Protein 8K2M (pdb70)

Organism: NCBI:txid192895

Secondary structure (DSSP, 8-state):
----EEEEEETT----TTS---PPP--EEEEEET-EEEEEEEEE-SS-B-S-EEEEESTTGGGEEEEEEEEEEES----SS--TT-S--S-EEEEEEEEEGGG---B-TT--EEEEEEEE---GGG--S---TTSSEEEEEEEEEEE-TTS-EEEEEEEEEEEEEEEPPPP-SEEEE---HHHHHHHHT--TTSHHHHHHHHHHHHHHHHTT--EEEE-SS----S--TT--------SEEEEEETTEEEEE-HHHHHHHHHHHHHT--EEEEPPSS-TTT--BPPPEEEEETTEEEEEESTTSBTTSHHHHHHHHHHHHHHHHHHHHTT-TTSEEE---SS--GGGHHHHHHHHHHHHHH-TTSEEEEE---HHHHHTT--SEEE-BTTS-HHHHHTT-SS-EEE--TT--SSS----TTS-HHHHHTHHHHHHHTT--EEEES-SB--B-GGG-SB--TTT-SSTTTTS-TTSSBSEEE-SSSEEEBHHHHHHHHHHHHHHHHHHHHHHH-HHHHHHHHHTT-SS---SS-----HHHHHHHHHHHHHHHHHS----

Solvent-accessible surface area: 23355 Å² total; per-residue (Å²): 159,41,106,34,75,34,57,1,1,7,4,3,5,26,8,20,18,105,45,119,20,156,42,140,88,39,51,90,10,13,0,0,2,93,9,21,30,7,3,3,0,0,5,43,0,75,99,108,16,119,64,15,119,14,45,21,127,15,108,0,86,92,36,32,47,26,42,15,13,9,42,2,43,3,134,37,5,24,56,108,125,46,23,184,31,21,70,61,75,56,93,32,100,2,4,0,0,1,61,54,48,107,101,32,8,67,0,34,65,104,48,7,57,4,0,1,0,10,0,58,10,21,16,50,108,123,19,136,22,96,29,94,148,68,31,113,30,42,72,10,68,1,46,2,37,0,43,20,60,185,43,59,110,19,10,56,35,118,2,40,0,45,0,3,24,34,87,3,52,135,22,97,2,32,0,0,2,7,9,8,6,7,1,0,4,47,59,48,183,38,144,44,32,36,119,49,0,6,155,20,0,47,42,0,0,95,17,2,36,77,6,18,2,10,0,1,2,0,7,0,1,9,23,13,0,14,22,93,118,61,9,117,10,47,51,4,16,1,0,47,2,85,25,71,27,136,55,101,21,160,19,130,32,105,78,0,66,94,0,7,95,1,0,72,150,36,35,4,69,43,2,0,1,1,1,0,0,6,24,105,0,1,96,62,1,2,25,0,32,2,86,101,138,66,130,120,92,112,24,2,4,65,103,28,106,8,74,26,132,50,1,20,62,0,0,51,53,0,0,60,75,0,11,122,14,0,130,88,56,155,5,59,136,61,9,18,1,1,1,0,7,51,8,23,110,181,25,24,95,21,1,107,66,2,11,61,14,0,88,133,47,3,84,89,18,33,15,0,0,3,5,33,57,38,88,3,56,118,174,65,27,7,100,6,2,0,0,3,0,29,95,1,86,46,1,61,134,99,52,12,146,55,15,4,0,19,1,22,28,43,15,22,85,98,0,0,0,3,2,2,0,1,16,2,4,6,5,18,3,3,1,10,0,2,5,27,51,35,5,93,0,0,2,0,26,0,0,0,1,2,6,6,67,82,14,137,111,84,12,47,0,60,141,40,1,5,3,78,69,16,19,0,0,2,1,2,4,0,0,0,9,9,100,127,11,30,29,15,0,4,3,0,3,0,5,27,11,3,4,5,9,3,44,0,1,80,17,6,57,86,49,40,32,86,161,147,1,42,65,28,4,38,85,143,37,244,123,117,1,50,8,83,32,34,39,59,65,51,134,39,10,34,47,10,13,68,55,5,2,111,25,0,52,93,26,213,121,102,194

B-factor: mean 25.75, std 10.83, range [10.45, 84.8]

Radius of gyration: 24.78 Å; Cα contacts (8 Å, |Δi|>4): 1160; chains: 1; bounding box: 61×67×71 Å

Nearest PDB structures (foldseek):
  8k2m-assembly1_A  TM=1.002E+00  e=0.000E+00  Paenibacillus sp. TS12
  8k2n-assembly1_B  TM=9.411E-01  e=1.626E-63  Lacticaseibacillus yichunensis
  8q8h-assembly1_D  TM=8.990E-01  e=7.296E-52  Niabella aurantiaca DSM 17617
  8k2i-assembly1_B  TM=6.886E-01  e=2.521E-27  Arabidopsis thaliana x Arabidopsis lyrata
  8k2h-assembly1_B  TM=6.848E-01  e=1.105E-26  Arabidopsis thaliana

InterPro domains:
  IPR025150 Glycoside hydrolase 123, catalytic domain [PF13320] (199-529)

Sequence (559 aa):
LPDFETRCLSSLSKVFADAELHDLPVNTGSAMWKEVFSFQVAYRSPQLIKSLKISAESELEPYLAIRAVGLSPSELPVFPNPDEGYIRTAPGLYPDPLYPLADGVHAVPNQWRSVWVTVSLPSMSEFIPAADIGAESVSFPIDLCFEDGKGNHLGAEKFALEIIFQELPEQTLLHTEWFHSDCIATQYKVEVFSEAHWKLIESYVHNAVNHGVNMLLTPLFTPPLDTYVGGERPTVQLIDVEITGVNEYRFKFDRLERWVEMCQRLGIQFIEFSHLFTQWGAKYAPKIIAKKDGEEKRIFGWDTEASGESYSLFLDQFLPQLVHFIRNHHLDDKVFFHVSDEPGMKHAESYRQASDILNKHLAGFSILDALSDYDFYEKGLVQIPVPSNDQIEPFIEHGVEPLWTYYCCGQDHHVSNRFFSLSSPRNRVLGAQLYKFGVQGFLHWGFNFWYSQYSKKVIDPFKVTDADCAFPSGDPFVVYPGADGPLDSIRWEVFREGLQDLRALKLLEALAGREKTLALLEQNLREELTFKSFPDDIEWLLSTREKINRAIKDAYRAD

Structure (mmCIF, N/CA/C/O backbone):
data_8K2M
#
_entry.id   8K2M
#
_cell.length_a   119.975
_cell.length_b   61.608
_cell.length_c   100.453
_cell.angle_alpha   90.00
_cell.angle_beta   121.43
_cell.angle_gamma   90.00
#
_symmetry.space_group_name_H-M   'C 1 2 1'
#
loop_
_entity.id
_entity.type
_entity.pdbx_description
1 polymer 'Monosaccharide-releasing beta-N-acetylgalactosaminidase'
2 non-polymer (3aR,5R,6R,7R,7aR)-5-(hydroxymethyl)-2-methyl-5,6,7,7a-tetrahydro-3aH-pyrano[3,2-d][1,3]thiazole-6,7-diol
3 non-polymer 'BROMIDE ION'
4 water water
#
loop_
_atom_site.group_PDB
_atom_site.id
_atom_site.type_symbol
_atom_site.label_atom_id
_atom_site.label_alt_id
_atom_site.label_comp_id
_atom_site.label_asym_id
_atom_site.label_entity_id
_atom_site.label_seq_id
_atom_site.pdbx_PDB_ins_code
_atom_site.Cartn_x
_atom_site.Cartn_y
_atom_site.Cartn_z
_atom_site.occupancy
_atom_site.B_iso_or_equiv
_atom_site.auth_seq_id
_atom_site.auth_comp_id
_atom_site.auth_asym_id
_atom_site.auth_atom_id
_atom_site.pdbx_PDB_model_num
ATOM 1 N N . LEU A 1 22 ? -7.594 -15.358 67.258 1.00 59.11 19 LEU A N 1
ATOM 2 C CA . LEU A 1 22 ? -7.404 -14.961 65.833 1.00 55.81 19 LEU A CA 1
ATOM 3 C C . LEU A 1 22 ? -8.273 -15.825 64.912 1.00 49.47 19 LEU A C 1
ATOM 4 O O . LEU A 1 22 ? -8.388 -17.048 65.066 1.00 45.65 19 LEU A O 1
ATOM 9 N N . PRO A 1 23 ? -8.932 -15.214 63.899 1.00 41.40 20 PRO A N 1
ATOM 10 C CA . PRO A 1 23 ? -9.710 -15.993 62.929 1.00 39.13 20 PRO A CA 1
ATOM 11 C C . PRO A 1 23 ? -8.864 -16.828 61.971 1.00 32.67 20 PRO A C 1
ATOM 12 O O . PRO A 1 23 ? -7.725 -16.471 61.668 1.00 34.95 20 PRO A O 1
ATOM 16 N N . ASP A 1 24 ? -9.451 -17.923 61.475 1.00 33.32 21 ASP A N 1
ATOM 17 C CA . ASP A 1 24 ? -8.878 -18.685 60.381 1.00 30.85 21 ASP A CA 1
ATOM 18 C C . ASP A 1 24 ? -8.820 -17.805 59.124 1.00 30.96 21 ASP A C 1
ATOM 19 O O . ASP A 1 24 ? -9.661 -16.907 58.923 1.00 28.86 21 ASP A O 1
ATOM 24 N N . PHE A 1 25 ? -7.777 -18.031 58.308 1.00 26.88 22 PHE A N 1
ATOM 25 C CA . PHE A 1 25 ? -7.598 -17.211 57.111 1.00 24.32 22 PHE A CA 1
ATOM 26 C C . PHE A 1 25 ? -6.785 -18.004 56.106 1.00 28.46 22 PHE A C 1
ATOM 27 O O . PHE A 1 25 ? -5.738 -18.550 56.479 1.00 28.44 22 PHE A O 1
ATOM 35 N N . GLU A 1 26 ? -7.284 -18.085 54.859 1.00 23.62 23 GLU A N 1
ATOM 36 C CA . GLU A 1 26 ? -6.644 -18.857 53.800 1.00 23.27 23 GLU A CA 1
ATOM 37 C C . GLU A 1 26 ? -6.433 -17.955 52.599 1.00 24.43 23 GLU A C 1
ATOM 38 O O . GLU A 1 26 ? -7.203 -17.007 52.399 1.00 22.12 23 GLU A O 1
ATOM 44 N N . THR A 1 27 ? -5.322 -18.202 51.890 1.00 21.28 24 THR A N 1
ATOM 45 C CA . THR A 1 27 ? -4.992 -17.424 50.706 1.00 19.91 24 THR A CA 1
ATOM 46 C C . THR A 1 27 ? -4.673 -18.344 49.521 1.00 22.04 24 THR A C 1
ATOM 47 O O . THR A 1 27 ? -4.264 -19.503 49.699 1.00 22.37 24 THR A O 1
ATOM 51 N N . ARG A 1 28 ? -4.791 -17.807 48.287 1.00 19.52 25 ARG A N 1
ATOM 52 C CA . ARG A 1 28 ? -4.336 -18.510 47.088 1.00 19.75 25 ARG A CA 1
ATOM 53 C C . ARG A 1 28 ? -3.856 -17.484 46.053 1.00 20.94 25 ARG A C 1
ATOM 54 O O . ARG A 1 28 ? -4.619 -16.602 45.642 1.00 19.38 25 ARG A O 1
ATOM 62 N N . CYS A 1 29 ? -2.600 -17.601 45.569 1.00 19.75 26 CYS A N 1
ATOM 63 C CA . CYS A 1 29 ? -2.092 -16.730 44.516 1.00 19.91 26 CYS A CA 1
ATOM 64 C C . CYS A 1 29 ? -2.583 -17.243 43.157 1.00 18.26 26 CYS A C 1
ATOM 65 O O . CYS A 1 29 ? -2.529 -18.435 42.874 1.00 20.19 26 CYS A O 1
ATOM 68 N N . LEU A 1 30 ? -3.069 -16.328 42.294 1.00 17.62 27 LEU A N 1
ATOM 69 C CA . LEU A 1 30 ? -3.688 -16.635 41.013 1.00 17.75 27 LEU A CA 1
ATOM 70 C C . LEU A 1 30 ? -3.189 -15.685 39.903 1.00 17.23 27 LEU A C 1
ATOM 71 O O . LEU A 1 30 ? -2.682 -14.577 40.171 1.00 19.04 27 LEU A O 1
ATOM 76 N N . SER A 1 31 ? -3.328 -16.128 38.631 1.00 16.29 28 SER A N 1
ATOM 77 C CA . SER A 1 31 ? -3.053 -15.294 37.470 1.00 17.54 28 SER A CA 1
ATOM 78 C C . SER A 1 31 ? -4.132 -14.219 37.301 1.00 18.70 28 SER A C 1
ATOM 79 O O . SER A 1 31 ? -5.185 -14.278 37.959 1.00 17.72 28 SER A O 1
ATOM 82 N N . SER A 1 32 ? -3.850 -13.281 36.386 1.00 17.29 29 SER A N 1
ATOM 83 C CA . SER A 1 32 ? -4.812 -12.260 35.950 1.00 16.24 29 SER A CA 1
ATOM 84 C C . SER A 1 32 ? -6.035 -12.853 35.232 1.00 17.13 29 SER A C 1
ATOM 85 O O . SER A 1 32 ? -6.973 -12.127 34.916 1.00 17.52 29 SER A O 1
ATOM 88 N N . LEU A 1 33 ? -6.048 -14.161 34.908 1.00 15.25 30 LEU A N 1
ATOM 89 C CA . LEU A 1 33 ? -7.102 -14.720 34.068 1.00 15.52 30 LEU A CA 1
ATOM 90 C C . LEU A 1 33 ? -8.201 -15.426 34.899 1.00 15.45 30 LEU A C 1
ATOM 91 O O . LEU A 1 33 ? -9.167 -15.894 34.283 1.00 17.45 30 LEU A O 1
ATOM 96 N N . SER A 1 34 ? -8.039 -15.549 36.241 1.00 15.27 31 SER A N 1
ATOM 97 C CA . SER A 1 34 ? -9.090 -16.055 37.124 1.00 16.29 31 SER A CA 1
ATOM 98 C C . SER A 1 34 ? -10.167 -14.979 37.344 1.00 15.66 31 SER A C 1
ATOM 99 O O . SER A 1 34 ? -9.860 -13.784 37.413 1.00 17.00 31 SER A O 1
ATOM 102 N N . LYS A 1 35 ? -11.437 -15.430 37.492 1.00 15.82 32 LYS A N 1
ATOM 103 C CA . LYS A 1 35 ? -12.520 -14.564 38.001 1.00 15.93 32 LYS A CA 1
ATOM 104 C C . LYS A 1 35 ? -13.035 -15.235 39.270 1.00 16.63 32 LYS A C 1
ATOM 105 O O . LYS A 1 35 ? -13.618 -16.323 39.191 1.00 18.40 32 LYS A O 1
ATOM 111 N N . VAL A 1 36 ? -12.798 -14.601 40.418 1.00 16.24 33 VAL A N 1
ATOM 112 C CA . VAL A 1 36 ? -13.115 -15.177 41.732 1.00 15.69 33 VAL A CA 1
ATOM 113 C C . VAL A 1 36 ? -14.509 -14.697 42.186 1.00 15.93 33 VAL A C 1
ATOM 114 O O . VAL A 1 36 ? -14.685 -13.533 42.515 1.00 16.76 33 VAL A O 1
ATOM 118 N N . PHE A 1 37 ? -15.477 -15.627 42.225 1.00 16.73 34 PHE A N 1
ATOM 119 C CA . PHE A 1 37 ? -16.848 -15.329 42.669 1.00 15.96 34 PHE A CA 1
ATOM 120 C C . PHE A 1 37 ? -16.998 -15.536 44.182 1.00 17.82 34 PHE A C 1
ATOM 121 O O . PHE A 1 37 ? -16.467 -16.478 44.759 1.00 19.93 34 PHE A O 1
ATOM 129 N N . ALA A 1 38 ? -17.798 -14.673 44.841 1.00 16.78 35 ALA A N 1
ATOM 130 C CA . ALA A 1 38 ? -18.010 -14.704 46.285 1.00 16.17 35 ALA A CA 1
ATOM 131 C C . ALA A 1 38 ? -19.068 -15.707 46.768 1.00 16.97 35 ALA A C 1
ATOM 132 O O . ALA A 1 38 ? -19.168 -15.919 47.993 1.00 21.09 35 ALA A O 1
ATOM 134 N N . ASP A 1 39 ? -19.774 -16.363 45.822 1.00 17.71 36 ASP A N 1
ATOM 135 C CA . ASP A 1 39 ? -20.825 -17.322 46.134 1.00 18.51 36 ASP A CA 1
ATOM 136 C C . ASP A 1 39 ? -20.475 -18.750 45.725 1.00 23.29 36 ASP A C 1
ATOM 137 O O . ASP A 1 39 ? -21.387 -19.579 45.629 1.00 26.67 36 ASP A O 1
ATOM 142 N N . ALA A 1 40 ? -19.193 -19.033 45.486 1.00 21.41 37 ALA A N 1
ATOM 143 C CA . ALA A 1 40 ? -18.798 -20.336 44.950 1.00 22.41 37 ALA A CA 1
ATOM 144 C C . ALA A 1 40 ? -17.508 -20.840 45.608 1.00 21.38 37 ALA A C 1
ATOM 145 O O . ALA A 1 40 ? -16.668 -20.052 46.077 1.00 20.66 37 ALA A O 1
ATOM 147 N N . GLU A 1 41 ? -17.305 -22.179 45.567 1.00 24.33 38 GLU A N 1
ATOM 148 C CA . GLU A 1 41 ? -15.991 -22.732 45.877 1.00 23.63 38 GLU A CA 1
ATOM 149 C C . GLU A 1 41 ? -14.984 -22.280 44.803 1.00 20.37 38 GLU A C 1
ATOM 150 O O . GLU A 1 41 ? -15.342 -22.011 43.650 1.00 23.49 38 GLU A O 1
ATOM 156 N N . LEU A 1 42 ? -13.703 -22.263 45.178 1.00 21.70 39 LEU A N 1
ATOM 157 C CA . LEU A 1 42 ? -12.616 -21.859 44.273 1.00 20.88 39 LEU A CA 1
ATOM 158 C C . LEU A 1 42 ? -11.824 -23.094 43.838 1.00 21.41 39 LEU A C 1
ATOM 159 O O . LEU A 1 42 ? -11.112 -23.638 44.669 1.00 23.32 39 LEU A O 1
ATOM 164 N N . HIS A 1 43 ? -11.956 -23.451 42.566 1.00 22.55 40 HIS A N 1
ATOM 165 C CA . HIS A 1 43 ? -11.308 -24.634 41.991 1.00 22.18 40 HIS A CA 1
ATOM 166 C C . HIS A 1 43 ? -9.982 -24.267 41.320 1.00 23.29 40 HIS A C 1
ATOM 167 O O . HIS A 1 43 ? -9.238 -25.185 40.947 1.00 21.68 40 HIS A O 1
ATOM 174 N N . ASP A 1 44 ? -9.665 -22.972 41.113 1.00 20.96 41 ASP A N 1
ATOM 175 C CA . ASP A 1 44 ? -8.529 -22.578 40.273 1.00 22.93 41 ASP A CA 1
ATOM 176 C C . ASP A 1 44 ? -7.218 -23.009 40.943 1.00 19.75 41 ASP A C 1
ATOM 177 O O . ASP A 1 44 ? -7.014 -22.854 42.155 1.00 20.78 41 ASP A O 1
ATOM 182 N N . LEU A 1 45 ? -6.240 -23.436 40.106 1.00 22.25 42 LEU A N 1
ATOM 183 C CA . LEU A 1 45 ? -4.961 -23.874 40.636 1.00 23.63 42 LEU A CA 1
ATOM 184 C C . LEU A 1 45 ? -4.056 -22.675 40.925 1.00 22.60 42 LEU A C 1
ATOM 185 O O . LEU A 1 45 ? -4.068 -21.663 40.193 1.00 21.06 42 LEU A O 1
ATOM 190 N N . PRO A 1 46 ? -3.203 -22.769 41.973 1.00 21.43 43 PRO A N 1
ATOM 191 C CA . PRO A 1 46 ? -2.279 -21.690 42.322 1.00 21.38 43 PRO A CA 1
ATOM 192 C C . PRO A 1 46 ? -1.274 -21.348 41.224 1.00 21.59 43 PRO A C 1
ATOM 193 O O . PRO A 1 46 ? -0.820 -22.229 40.468 1.00 24.35 43 PRO A O 1
ATOM 197 N N . VAL A 1 47 ? -0.981 -20.045 41.094 1.00 20.94 44 VAL A N 1
ATOM 198 C CA . VAL A 1 47 ? 0.014 -19.498 40.169 1.00 21.06 44 VAL A CA 1
ATOM 199 C C . VAL A 1 47 ? 0.892 -18.503 40.943 1.00 24.41 44 VAL A C 1
ATOM 200 O O . VAL A 1 47 ? 0.395 -17.470 41.401 1.00 22.22 44 VAL A O 1
ATOM 204 N N . ASN A 1 48 ? 2.205 -18.799 41.114 1.00 22.45 45 ASN A N 1
ATOM 205 C CA . ASN A 1 48 ? 3.105 -17.995 41.934 1.00 21.90 45 ASN A CA 1
ATOM 206 C C . ASN A 1 48 ? 4.364 -17.577 41.154 1.00 21.36 45 ASN A C 1
ATOM 207 O O . ASN A 1 48 ? 5.259 -17.029 41.785 1.00 23.78 45 ASN A O 1
ATOM 212 N N . THR A 1 49 ? 4.369 -17.731 39.820 1.00 23.67 46 THR A N 1
ATOM 213 C CA . THR A 1 49 ? 5.475 -17.310 38.947 1.00 25.55 46 THR A CA 1
ATOM 214 C C . THR A 1 49 ? 4.938 -16.779 37.611 1.00 24.56 46 THR A C 1
ATOM 215 O O . THR A 1 49 ? 3.843 -17.155 37.170 1.00 26.29 46 THR A O 1
ATOM 219 N N . GLY A 1 50 ? 5.702 -15.893 36.937 1.00 23.29 47 GLY A N 1
ATOM 220 C CA . GLY A 1 50 ? 5.413 -15.465 35.582 1.00 23.29 47 GLY A CA 1
ATOM 221 C C . GLY A 1 50 ? 6.606 -14.703 34.974 1.00 22.60 47 GLY A C 1
ATOM 222 O O . GLY A 1 50 ? 7.543 -14.431 35.699 1.00 22.42 47 GLY A O 1
ATOM 223 N N . SER A 1 51 ? 6.477 -14.263 33.731 1.00 24.23 48 SER A N 1
ATOM 224 C CA . SER A 1 51 ? 7.520 -13.472 33.076 1.00 23.41 48 SER A CA 1
ATOM 225 C C . SER A 1 51 ? 6.909 -12.294 32.316 1.00 23.13 48 SER A C 1
ATOM 226 O O . SER A 1 51 ? 5.723 -12.301 31.971 1.00 23.60 48 SER A O 1
ATOM 229 N N . ALA A 1 52 ? 7.723 -11.274 32.051 1.00 19.74 49 ALA A N 1
ATOM 230 C CA . ALA A 1 52 ? 7.314 -10.086 31.325 1.00 19.83 49 ALA A CA 1
ATOM 231 C C . ALA A 1 52 ? 8.552 -9.445 30.691 1.00 22.32 49 ALA A C 1
ATOM 232 O O . ALA A 1 52 ? 9.668 -9.808 31.061 1.00 26.67 49 ALA A O 1
ATOM 234 N N . MET A 1 53 ? 8.310 -8.486 29.802 1.00 21.97 50 MET A N 1
ATOM 235 C CA . MET A 1 53 ? 9.354 -7.637 29.226 1.00 24.78 50 MET A CA 1
ATOM 236 C C . MET A 1 53 ? 9.322 -6.223 29.806 1.00 24.85 50 MET A C 1
ATOM 237 O O . MET A 1 53 ? 8.362 -5.793 30.476 1.00 21.39 50 MET A O 1
ATOM 242 N N . TRP A 1 54 ? 10.377 -5.422 29.543 1.00 24.04 51 TRP A N 1
ATOM 243 C CA . TRP A 1 54 ? 10.335 -3.999 29.862 1.00 23.16 51 TRP A CA 1
ATOM 244 C C . TRP A 1 54 ? 9.199 -3.334 29.088 1.00 21.21 51 TRP A C 1
ATOM 245 O O . TRP A 1 54 ? 8.862 -3.763 27.984 1.00 22.73 51 TRP A O 1
ATOM 256 N N . LYS A 1 55 ? 8.613 -2.302 29.714 1.00 22.42 52 LYS A N 1
ATOM 257 C CA . LYS A 1 55 ? 7.483 -1.521 29.238 1.00 24.47 52 LYS A CA 1
ATOM 258 C C . LYS A 1 55 ? 6.148 -2.300 29.278 1.00 23.83 52 LYS A C 1
ATOM 259 O O . LYS A 1 55 ? 5.153 -1.752 28.817 1.00 30.08 52 LYS A O 1
ATOM 265 N N . GLU A 1 56 ? 6.107 -3.502 29.864 1.00 21.95 53 GLU A N 1
ATOM 266 C CA . GLU A 1 56 ? 4.894 -4.299 29.915 1.00 21.64 53 GLU A CA 1
ATOM 267 C C . GLU A 1 56 ? 4.193 -4.017 31.249 1.00 21.16 53 GLU A C 1
ATOM 268 O O . GLU A 1 56 ? 4.872 -3.850 32.274 1.00 19.48 53 GLU A O 1
ATOM 274 N N . VAL A 1 57 ? 2.838 -4.019 31.273 1.00 17.19 54 VAL A N 1
ATOM 275 C CA . VAL A 1 57 ? 2.110 -4.089 32.519 1.00 17.98 54 VAL A CA 1
ATOM 276 C C . VAL A 1 57 ? 1.836 -5.557 32.852 1.00 17.07 54 VAL A C 1
ATOM 277 O O . VAL A 1 57 ? 1.150 -6.255 32.093 1.00 17.97 54 VAL A O 1
ATOM 281 N N . PHE A 1 58 ? 2.319 -6.012 34.008 1.00 16.52 55 PHE A N 1
ATOM 282 C CA . PHE A 1 58 ? 2.150 -7.380 34.465 1.00 17.65 55 PHE A CA 1
ATOM 283 C C . PHE A 1 58 ? 1.244 -7.414 35.684 1.00 17.84 55 PHE A C 1
ATOM 284 O O . PHE A 1 58 ? 1.463 -6.639 36.612 1.00 18.01 55 PHE A O 1
ATOM 292 N N . SER A 1 59 ? 0.205 -8.282 35.662 1.00 16.63 56 SER A N 1
ATOM 293 C CA . SER A 1 59 ? -0.766 -8.333 36.745 1.00 17.65 56 SER A CA 1
ATOM 294 C C . SER A 1 59 ? -0.948 -9.767 37.254 1.00 16.10 56 SER A C 1
ATOM 295 O O . SER A 1 59 ? -0.830 -10.746 36.493 1.00 17.54 56 SER A O 1
ATOM 298 N N . PHE A 1 60 ? -1.301 -9.869 38.543 1.00 16.58 57 PHE A N 1
ATOM 299 C CA . PHE A 1 60 ? -1.731 -11.101 39.194 1.00 16.78 57 PHE A CA 1
ATOM 300 C C . PHE A 1 60 ? -2.732 -10.752 40.287 1.00 16.41 57 PHE A C 1
ATOM 301 O O . PHE A 1 60 ? -3.002 -9.586 40.527 1.00 17.28 57 PHE A O 1
ATOM 309 N N . GLN A 1 61 ? -3.278 -11.772 40.979 1.00 16.15 58 GLN A N 1
ATOM 310 C CA . GLN A 1 61 ? -4.168 -11.485 42.106 1.00 17.47 58 GLN A CA 1
ATOM 311 C C . GLN A 1 61 ? -3.993 -12.488 43.236 1.00 17.30 58 GLN A C 1
ATOM 312 O O . GLN A 1 61 ? -3.431 -13.585 43.027 1.00 19.99 58 GLN A O 1
ATOM 318 N N . VAL A 1 62 ? -4.486 -12.112 44.419 1.00 15.85 59 VAL A N 1
ATOM 319 C CA . VAL A 1 62 ? -4.471 -13.048 45.560 1.00 16.39 59 VAL A CA 1
ATOM 320 C C . VAL A 1 62 ? -5.893 -13.163 46.116 1.00 15.35 59 VAL A C 1
ATOM 321 O O . VAL A 1 62 ? -6.435 -12.152 46.574 1.00 17.77 59 VAL A O 1
ATOM 325 N N . ALA A 1 63 ? -6.422 -14.384 46.058 1.00 16.27 60 ALA A N 1
ATOM 326 C CA . ALA A 1 63 ? -7.717 -14.713 46.649 1.00 16.70 60 ALA A CA 1
ATOM 327 C C . ALA A 1 63 ? -7.574 -14.997 48.143 1.00 19.14 60 ALA A C 1
ATOM 328 O O . ALA A 1 63 ? -6.538 -15.486 48.584 1.00 18.08 60 ALA A O 1
ATOM 330 N N . TYR A 1 64 ? -8.581 -14.630 48.973 1.00 17.87 61 TYR A N 1
ATOM 331 C CA . TYR A 1 64 ? -8.520 -14.872 50.413 1.00 18.57 61 TYR A CA 1
ATOM 332 C C . TYR A 1 64 ? -9.931 -15.146 50.963 1.00 18.92 61 TYR A C 1
ATOM 333 O O . TYR A 1 64 ? -10.913 -14.698 50.378 1.00 18.22 61 TYR A O 1
ATOM 342 N N . ARG A 1 65 ? -10.004 -15.890 52.079 1.00 18.17 62 ARG A N 1
ATOM 343 C CA . ARG A 1 65 ? -11.279 -16.288 52.681 1.00 19.31 62 ARG A CA 1
ATOM 344 C C . ARG A 1 65 ? -11.107 -16.499 54.179 1.00 22.31 62 ARG A C 1
ATOM 345 O O . ARG A 1 65 ? -10.127 -17.102 54.610 1.00 23.47 62 ARG A O 1
ATOM 353 N N . SER A 1 66 ? -12.110 -16.049 54.962 1.00 21.64 63 SER A N 1
ATOM 354 C CA . SER A 1 66 ? -12.179 -16.279 56.403 1.00 21.61 63 SER A CA 1
ATOM 355 C C . SER A 1 66 ? -13.581 -16.764 56.754 1.00 22.44 63 SER A C 1
ATOM 356 O O . SER A 1 66 ? -14.533 -16.351 56.096 1.00 21.09 63 SER A O 1
ATOM 359 N N . PRO A 1 67 ? -13.766 -17.637 57.782 1.00 24.21 64 PRO A N 1
ATOM 360 C CA . PRO A 1 67 ? -15.098 -17.872 58.344 1.00 25.26 64 PRO A CA 1
ATOM 361 C C . PRO A 1 67 ? -15.728 -16.668 59.037 1.00 23.96 64 PRO A C 1
ATOM 362 O O . PRO A 1 67 ? -16.953 -16.687 59.235 1.00 24.49 64 PRO A O 1
ATOM 366 N N . GLN A 1 68 ? -14.903 -15.693 59.443 1.00 22.19 65 GLN A N 1
ATOM 367 C CA . GLN A 1 68 ? -15.319 -14.540 60.228 1.00 22.56 65 GLN A CA 1
ATOM 368 C C . GLN A 1 68 ? -15.467 -13.291 59.352 1.00 23.11 65 GLN A C 1
ATOM 369 O O . GLN A 1 68 ? -14.964 -13.220 58.222 1.00 23.85 65 GLN A O 1
ATOM 375 N N . LEU A 1 69 ? -16.160 -12.293 59.904 1.00 23.23 66 LEU A N 1
ATOM 376 C CA . LEU A 1 69 ? -16.195 -10.941 59.369 1.00 20.84 66 LEU A CA 1
ATOM 377 C C . LEU A 1 69 ? -14.987 -10.200 59.939 1.00 24.21 66 LEU A C 1
ATOM 378 O O . LEU A 1 69 ? -14.880 -9.995 61.163 1.00 25.15 66 LEU A O 1
ATOM 383 N N . ILE A 1 70 ? -14.045 -9.813 59.058 1.00 23.39 67 ILE A N 1
ATOM 384 C CA . ILE A 1 70 ? -12.885 -9.017 59.446 1.00 22.71 67 ILE A CA 1
ATOM 385 C C . ILE A 1 70 ? -12.886 -7.695 58.666 1.00 24.43 67 ILE A C 1
ATOM 386 O O . ILE A 1 70 ? -12.680 -7.662 57.456 1.00 25.91 67 ILE A O 1
ATOM 391 N N . LYS A 1 71 ? -13.074 -6.576 59.362 1.00 25.26 68 LYS A N 1
ATOM 392 C CA . LYS A 1 71 ? -13.155 -5.267 58.723 1.00 24.83 68 LYS A CA 1
ATOM 393 C C . LYS A 1 71 ? -11.797 -4.585 58.636 1.00 27.28 68 LYS A C 1
ATOM 394 O O . LYS A 1 71 ? -11.002 -4.658 59.579 1.00 29.09 68 LYS A O 1
ATOM 400 N N . SER A 1 72 ? -11.561 -3.929 57.492 1.00 29.08 69 SER A N 1
ATOM 401 C CA . SER A 1 72 ? -10.461 -2.991 57.295 1.00 30.49 69 SER A CA 1
ATOM 402 C C . SER A 1 72 ? -9.103 -3.672 57.495 1.00 30.18 69 SER A C 1
ATOM 403 O O . SER A 1 72 ? -8.274 -3.222 58.301 1.00 28.40 69 SER A O 1
ATOM 406 N N . LEU A 1 73 ? -8.899 -4.746 56.711 1.00 26.26 70 LEU A N 1
ATOM 407 C CA . LEU A 1 73 ? -7.618 -5.435 56.537 1.00 25.55 70 LEU A CA 1
ATOM 408 C C . LEU A 1 73 ? -6.530 -4.448 56.129 1.00 25.88 70 LEU A C 1
ATOM 409 O O . LEU A 1 73 ? -6.781 -3.480 55.423 1.00 26.99 70 LEU A O 1
ATOM 414 N N . LYS A 1 74 ? -5.307 -4.706 56.609 1.00 25.17 71 LYS A N 1
ATOM 415 C CA . LYS A 1 74 ? -4.135 -3.961 56.181 1.00 29.05 71 LYS A CA 1
ATOM 416 C C . LYS A 1 74 ? -3.359 -4.873 55.239 1.00 26.99 71 LYS A C 1
ATOM 417 O O . LYS A 1 74 ? -2.913 -5.948 55.650 1.00 27.78 71 LYS A O 1
ATOM 423 N N . ILE A 1 75 ? -3.264 -4.453 53.971 1.00 25.36 72 ILE A N 1
ATOM 424 C CA . ILE A 1 75 ? -2.643 -5.243 52.914 1.00 24.46 72 ILE A CA 1
ATOM 425 C C . ILE A 1 75 ? -1.449 -4.446 52.387 1.00 25.96 72 ILE A C 1
ATOM 426 O O . ILE A 1 75 ? -1.588 -3.258 52.136 1.00 25.72 72 ILE A O 1
ATOM 431 N N . SER A 1 76 ? -0.285 -5.113 52.254 1.00 26.87 73 SER A N 1
ATOM 432 C CA . SER A 1 76 ? 1.021 -4.509 51.983 1.00 30.49 73 SER A CA 1
ATOM 433 C C . SER A 1 76 ? 1.787 -5.401 51.012 1.00 26.17 73 SER A C 1
ATOM 434 O O . SER A 1 76 ? 1.598 -6.619 51.035 1.00 26.77 73 SER A O 1
ATOM 437 N N . ALA A 1 77 ? 2.718 -4.806 50.243 1.00 28.87 74 ALA A N 1
ATOM 438 C CA . ALA A 1 77 ? 3.662 -5.558 49.432 1.00 28.34 74 ALA A CA 1
ATOM 439 C C . ALA A 1 77 ? 5.103 -5.122 49.752 1.00 28.77 74 ALA A C 1
ATOM 440 O O . ALA A 1 77 ? 5.367 -3.942 49.968 1.00 31.58 74 ALA A O 1
ATOM 442 N N . GLU A 1 78 ? 6.027 -6.089 49.746 1.00 28.64 75 GLU A N 1
ATOM 443 C CA . GLU A 1 78 ? 7.449 -5.820 49.913 1.00 30.49 75 GLU A CA 1
ATOM 444 C C . GLU A 1 78 ? 8.187 -6.345 48.681 1.00 25.71 75 GLU A C 1
ATOM 445 O O . GLU A 1 78 ? 8.065 -7.506 48.333 1.00 25.39 75 GLU A O 1
ATOM 451 N N . SER A 1 79 ? 8.938 -5.464 48.008 1.00 27.43 76 SER A N 1
ATOM 452 C CA . SER A 1 79 ? 9.586 -5.769 46.745 1.00 27.25 76 SER A CA 1
ATOM 453 C C . SER A 1 79 ? 10.501 -4.620 46.348 1.00 24.18 76 SER A C 1
ATOM 454 O O . SER A 1 79 ? 10.139 -3.463 46.543 1.00 27.75 76 SER A O 1
ATOM 457 N N . GLU A 1 80 ? 11.582 -4.929 45.604 1.00 26.63 77 GLU A N 1
ATOM 458 C CA . GLU A 1 80 ? 12.331 -3.895 44.897 1.00 29.70 77 GLU A CA 1
ATOM 459 C C . GLU A 1 80 ? 11.475 -3.224 43.810 1.00 25.55 77 GLU A C 1
ATOM 460 O O . GLU A 1 80 ? 11.789 -2.129 43.351 1.00 26.83 77 GLU A O 1
ATOM 466 N N . LEU A 1 81 ? 10.371 -3.881 43.399 1.00 25.31 78 LEU A N 1
ATOM 467 C CA . LEU A 1 81 ? 9.491 -3.349 42.359 1.00 23.94 78 LEU A CA 1
ATOM 468 C C . LEU A 1 81 ? 8.403 -2.426 42.925 1.00 24.29 78 LEU A C 1
ATOM 469 O O . LEU A 1 81 ? 7.572 -1.951 42.145 1.00 24.99 78 LEU A O 1
ATOM 474 N N . GLU A 1 82 ? 8.434 -2.115 44.235 1.00 26.32 79 GLU A N 1
ATOM 475 C CA . GLU A 1 82 ? 7.414 -1.291 44.891 1.00 29.14 79 GLU A CA 1
ATOM 476 C C . GLU A 1 82 ? 7.143 0.047 44.189 1.00 27.11 79 GLU A C 1
ATOM 477 O O . GLU A 1 82 ? 5.991 0.459 44.126 1.00 26.42 79 GLU A O 1
ATOM 483 N N . PRO A 1 83 ? 8.130 0.828 43.669 1.00 23.36 80 PRO A N 1
ATOM 484 C CA . PRO A 1 83 ? 7.840 2.058 42.906 1.00 23.58 80 PRO A CA 1
ATOM 485 C C . PRO A 1 83 ? 6.935 1.938 41.672 1.00 21.67 80 PRO A C 1
ATOM 486 O O . PRO A 1 83 ? 6.345 2.932 41.230 1.00 24.91 80 PRO A O 1
ATOM 490 N N . TYR A 1 84 ? 6.755 0.678 41.206 1.00 19.99 81 TYR A N 1
ATOM 491 C CA . TYR A 1 84 ? 6.010 0.327 40.004 1.00 20.92 81 TYR A CA 1
ATOM 492 C C . TYR A 1 84 ? 4.708 -0.420 40.310 1.00 20.42 81 TYR A C 1
ATOM 493 O O . TYR A 1 84 ? 4.038 -0.835 39.359 1.00 21.18 81 TYR A O 1
ATOM 502 N N . LEU A 1 85 ? 4.382 -0.613 41.582 1.00 21.62 82 LEU A N 1
ATOM 503 C CA . LEU A 1 85 ? 3.358 -1.577 42.001 1.00 21.83 82 LEU A CA 1
ATOM 504 C C . LEU A 1 85 ? 2.170 -0.848 42.630 1.00 22.27 82 LEU A C 1
ATOM 505 O O . LEU A 1 85 ? 2.347 0.029 43.475 1.00 24.06 82 LEU A O 1
ATOM 510 N N . ALA A 1 86 ? 0.949 -1.317 42.287 1.00 20.18 83 ALA A N 1
ATOM 511 C CA . ALA A 1 86 ? -0.297 -0.886 42.930 1.00 20.72 83 ALA A CA 1
ATOM 512 C C . ALA A 1 86 ? -1.088 -2.118 43.367 1.00 19.04 83 ALA A C 1
ATOM 513 O O . ALA A 1 86 ? -1.040 -3.148 42.716 1.00 19.60 83 ALA A O 1
ATOM 515 N N . ILE A 1 87 ? -1.897 -1.959 44.427 1.00 17.74 84 ILE A N 1
ATOM 516 C CA . ILE A 1 87 ? -2.789 -3.007 44.905 1.00 17.55 84 ILE A CA 1
ATOM 517 C C . ILE A 1 87 ? -4.195 -2.397 44.998 1.00 17.22 84 ILE A C 1
ATOM 518 O O . ILE A 1 87 ? -4.344 -1.254 45.432 1.00 18.68 84 ILE A O 1
ATOM 523 N N . ARG A 1 88 ? -5.187 -3.155 44.462 1.00 16.59 85 ARG A N 1
ATOM 524 C CA . ARG A 1 88 ? -6.602 -2.735 44.434 1.00 16.23 85 ARG A CA 1
ATOM 525 C C . ARG A 1 88 ? -7.505 -3.898 44.852 1.00 17.45 85 ARG A C 1
ATOM 526 O O . ARG A 1 88 ? -7.100 -5.064 44.791 1.00 19.29 85 ARG A O 1
ATOM 534 N N . ALA A 1 89 ? -8.681 -3.554 45.401 1.00 17.34 86 ALA A N 1
ATOM 535 C CA . ALA A 1 89 ? -9.675 -4.574 45.765 1.00 15.80 86 ALA A CA 1
ATOM 536 C C . ALA A 1 89 ? -10.562 -4.899 44.548 1.00 16.12 86 ALA A C 1
ATOM 537 O O . ALA A 1 89 ? -11.014 -3.977 43.834 1.00 15.77 86 ALA A O 1
ATOM 539 N N . VAL A 1 90 ? -10.805 -6.196 44.262 1.00 14.53 87 VAL A N 1
ATOM 540 C CA . VAL A 1 90 ? -11.782 -6.613 43.252 1.00 14.06 87 VAL A CA 1
ATOM 541 C C . VAL A 1 90 ? -13.189 -6.529 43.833 1.00 15.20 87 VAL A C 1
ATOM 542 O O . VAL A 1 90 ? -13.590 -7.356 44.666 1.00 16.81 87 VAL A O 1
ATOM 546 N N . GLY A 1 91 ? -13.947 -5.505 43.409 1.00 14.63 88 GLY A N 1
ATOM 547 C CA . GLY A 1 91 ? -15.340 -5.374 43.836 1.00 15.26 88 GLY A CA 1
ATOM 548 C C . GLY A 1 91 ? -16.342 -6.207 43.025 1.00 15.72 88 GLY A C 1
ATOM 549 O O . GLY A 1 91 ? -16.018 -6.795 42.003 1.00 16.26 88 GLY A O 1
ATOM 550 N N . LEU A 1 92 ? -17.611 -6.231 43.490 1.00 15.17 89 LEU A N 1
ATOM 551 C CA . LEU A 1 92 ? -18.670 -6.997 42.854 1.00 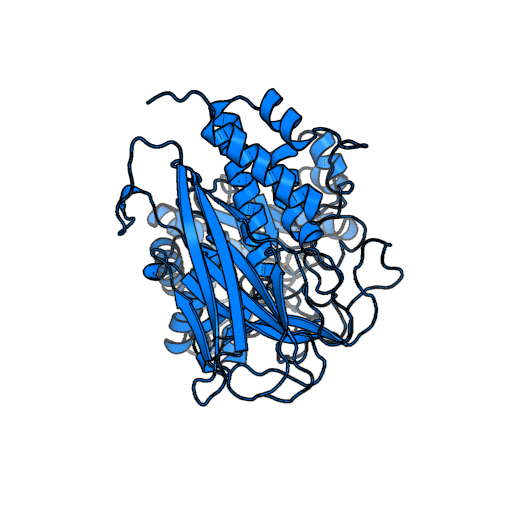15.76 89 LEU A CA 1
ATOM 552 C C . LEU A 1 92 ? -19.705 -6.030 42.223 1.00 16.62 89 LEU A C 1
ATOM 553 O O . LEU A 1 92 ? -20.143 -5.061 42.879 1.00 18.71 89 LEU A O 1
ATOM 558 N N . SER A 1 93 ? -20.101 -6.305 40.977 1.00 14.70 90 SER A N 1
ATOM 559 C CA . SER A 1 93 ? -21.122 -5.546 40.266 1.00 13.76 90 SER A CA 1
ATOM 560 C C . SER A 1 93 ? -22.356 -6.400 39.971 1.00 14.47 90 SER A C 1
ATOM 561 O O . SER A 1 93 ? -22.235 -7.558 39.620 1.00 14.89 90 SER A O 1
ATOM 564 N N . PRO A 1 94 ? -23.582 -5.841 40.030 1.00 14.00 91 PRO A N 1
ATOM 565 C CA . PRO A 1 94 ? -24.779 -6.578 39.626 1.00 14.90 91 PRO A CA 1
ATOM 566 C C . PRO A 1 94 ? -24.885 -6.739 38.118 1.00 15.71 91 PRO A C 1
ATOM 567 O O . PRO A 1 94 ? -24.395 -5.887 37.361 1.00 16.21 91 PRO A O 1
ATOM 571 N N . SER A 1 95 ? -25.496 -7.852 37.708 1.00 15.39 92 SER A N 1
ATOM 572 C CA . SER A 1 95 ? -25.880 -8.124 36.331 1.00 14.65 92 SER A CA 1
ATOM 573 C C . SER A 1 95 ? -27.298 -8.725 36.342 1.00 15.80 92 SER A C 1
ATOM 574 O O . SER A 1 95 ? -27.523 -9.807 36.904 1.00 16.03 92 SER A O 1
ATOM 577 N N . GLU A 1 96 ? -28.242 -8.010 35.723 1.00 15.85 93 GLU A N 1
ATOM 578 C CA . GLU A 1 96 ? -29.621 -8.542 35.539 1.00 16.07 93 GLU A CA 1
ATOM 579 C C . GLU A 1 96 ? -29.763 -9.234 34.176 1.00 15.33 93 GLU A C 1
ATOM 580 O O . GLU A 1 96 ? -30.608 -10.132 34.018 1.00 16.30 93 GLU A O 1
ATOM 586 N N . LEU A 1 97 ? -28.954 -8.849 33.159 1.00 15.04 94 LEU A N 1
ATOM 587 C CA . LEU A 1 97 ? -28.915 -9.462 31.824 1.00 15.15 94 LEU A CA 1
ATOM 588 C C . LEU A 1 97 ? -27.473 -9.927 31.560 1.00 15.27 94 LEU A C 1
ATOM 589 O O . LEU A 1 97 ? -26.719 -9.282 30.795 1.00 16.12 94 LEU A O 1
ATOM 594 N N . PRO A 1 98 ? -27.022 -11.033 32.204 1.00 14.80 95 PRO A N 1
ATOM 595 C CA . PRO A 1 98 ? -25.693 -11.579 31.906 1.00 15.17 95 PRO A CA 1
ATOM 596 C C . PRO A 1 98 ? -25.586 -12.155 30.499 1.00 16.71 95 PRO A C 1
ATOM 597 O O . PRO A 1 98 ? -24.484 -12.176 29.925 1.00 15.66 95 PRO A O 1
ATOM 601 N N . VAL A 1 99 ? -26.698 -12.672 29.945 1.00 16.36 96 VAL A N 1
ATOM 602 C CA . VAL A 1 99 ? -26.701 -13.421 28.688 1.00 17.41 96 VAL A CA 1
ATOM 603 C C . VAL A 1 99 ? -27.917 -13.074 27.815 1.00 17.72 96 VAL A C 1
ATOM 604 O O . VAL A 1 99 ? -29.017 -12.724 28.311 1.00 16.95 96 VAL A O 1
ATOM 608 N N . PHE A 1 100 ? -27.738 -13.184 26.495 1.00 17.41 97 PHE A N 1
ATOM 609 C CA . PHE A 1 100 ? -28.862 -13.316 25.571 1.00 18.82 97 PHE A CA 1
ATOM 610 C C . PHE A 1 100 ? -29.360 -14.766 25.588 1.00 21.38 97 PHE A C 1
ATOM 611 O O . PHE A 1 100 ? -28.749 -15.672 26.151 1.00 24.63 97 PHE A O 1
ATOM 619 N N . PRO A 1 101 ? -30.548 -15.055 25.012 1.00 22.75 98 PRO A N 1
ATOM 620 C CA . PRO A 1 101 ? -31.023 -16.442 24.994 1.00 22.18 98 PRO A CA 1
ATOM 621 C C . PRO A 1 101 ? -30.029 -17.413 24.344 1.00 21.33 98 PRO A C 1
ATOM 622 O O . PRO A 1 101 ? -29.319 -17.047 23.411 1.00 22.20 98 PRO A O 1
ATOM 626 N N . ASN A 1 102 ? -30.059 -18.655 24.835 1.00 24.29 99 ASN A N 1
ATOM 627 C CA . ASN A 1 102 ? -29.308 -19.784 24.275 1.00 25.44 99 ASN A CA 1
ATOM 628 C C . ASN A 1 102 ? -27.800 -19.508 24.248 1.00 22.42 99 ASN A C 1
ATOM 629 O O . ASN A 1 102 ? -27.140 -19.666 23.211 1.00 21.85 99 ASN A O 1
ATOM 634 N N . PRO A 1 103 ? -27.178 -19.127 25.391 1.00 21.05 100 PRO A N 1
ATOM 635 C CA . PRO A 1 103 ? -25.718 -18.957 25.401 1.00 21.17 100 PRO A CA 1
ATOM 636 C C . PRO A 1 103 ? -24.983 -20.274 25.153 1.00 21.27 100 PRO A C 1
ATOM 637 O O . PRO A 1 103 ? -25.435 -21.348 25.603 1.00 22.37 100 PRO A O 1
ATOM 641 N N . ASP A 1 104 ? -23.813 -20.158 24.505 1.00 19.19 101 ASP A N 1
ATOM 642 C CA . ASP A 1 104 ? -23.010 -21.326 24.151 1.00 20.43 101 ASP A CA 1
ATOM 643 C C . ASP A 1 104 ? -22.387 -21.944 25.404 1.00 20.66 101 ASP A C 1
ATOM 644 O O . ASP A 1 104 ? -22.429 -21.366 26.489 1.00 21.22 101 ASP A O 1
ATOM 649 N N . GLU A 1 105 ? -21.735 -23.116 25.286 1.00 23.29 102 GLU A N 1
ATOM 650 C CA . GLU A 1 105 ? -21.274 -23.874 26.438 1.00 26.24 102 GLU A CA 1
ATOM 651 C C . GLU A 1 105 ? -19.994 -23.305 27.069 1.00 21.56 102 GLU A C 1
ATOM 652 O O . GLU A 1 105 ? -19.575 -23.760 28.114 1.00 24.44 102 GLU A O 1
ATOM 658 N N . GLY A 1 106 ? -19.388 -22.306 26.424 1.00 20.49 103 GLY A N 1
ATOM 659 C CA . GLY A 1 106 ? -18.186 -21.639 26.911 1.00 19.01 103 GLY A CA 1
ATOM 660 C C . GLY A 1 106 ? -18.444 -20.539 27.945 1.00 19.26 103 GLY A C 1
ATOM 661 O O . GLY A 1 106 ? -17.537 -20.112 28.648 1.00 19.92 103 GLY A O 1
ATOM 662 N N . TYR A 1 107 ? -19.703 -20.132 28.111 1.00 17.57 104 TYR A N 1
ATOM 663 C CA . TYR A 1 107 ? -20.031 -19.153 29.145 1.00 17.14 104 TYR A CA 1
ATOM 664 C C . TYR A 1 107 ? -19.720 -19.701 30.545 1.00 20.57 104 TYR A C 1
ATOM 665 O O . TYR A 1 107 ? -19.961 -20.887 30.791 1.00 22.25 104 TYR A O 1
ATOM 674 N N . ILE A 1 108 ? -19.213 -18.857 31.477 1.00 19.02 105 ILE A N 1
ATOM 675 C CA . ILE A 1 108 ? -18.798 -19.328 32.794 1.00 19.54 105 ILE A CA 1
ATOM 676 C C . ILE A 1 108 ? -19.986 -19.455 33.766 1.00 21.81 105 ILE A C 1
ATOM 677 O O . ILE A 1 108 ? -19.922 -20.242 34.712 1.00 24.24 105 ILE A O 1
ATOM 682 N N . ARG A 1 109 ? -21.030 -18.657 33.529 1.00 20.32 106 ARG A N 1
ATOM 683 C CA . ARG A 1 109 ? -22.266 -18.549 34.299 1.00 22.65 106 ARG A CA 1
ATOM 684 C C . ARG A 1 109 ? -23.355 -18.014 33.390 1.00 19.61 106 ARG A C 1
ATOM 685 O O . ARG A 1 109 ? -23.043 -17.333 32.427 1.00 20.95 106 ARG A O 1
ATOM 693 N N . THR A 1 110 ? -24.636 -18.268 33.699 1.00 19.25 107 THR A N 1
ATOM 694 C CA . THR A 1 110 ? -25.744 -17.720 32.926 1.00 20.59 107 THR A CA 1
ATOM 695 C C . THR A 1 110 ? -26.785 -16.999 33.811 1.00 21.75 107 THR A C 1
ATOM 696 O O . THR A 1 110 ? -27.754 -16.486 33.267 1.00 23.12 107 THR A O 1
ATOM 700 N N . ALA A 1 111 ? -26.650 -17.043 35.141 1.00 20.47 108 ALA A N 1
ATOM 701 C CA . ALA A 1 111 ? -27.693 -16.557 36.051 1.00 21.06 108 ALA A CA 1
ATOM 702 C C . ALA A 1 111 ? -27.412 -15.093 36.381 1.00 19.19 108 ALA A C 1
ATOM 703 O O . ALA A 1 111 ? -26.241 -14.721 36.557 1.00 19.90 108 ALA A O 1
ATOM 705 N N . PRO A 1 112 ? -28.453 -14.275 36.621 1.00 18.00 109 PRO A N 1
ATOM 706 C CA . PRO A 1 112 ? -28.246 -12.944 37.191 1.00 16.13 109 PRO A CA 1
ATOM 707 C C . PRO A 1 112 ? -27.646 -13.061 38.596 1.00 16.54 109 PRO A C 1
ATOM 708 O O . PRO A 1 112 ? -27.899 -14.048 39.348 1.00 17.88 109 PRO A O 1
ATOM 712 N N . GLY A 1 113 ? -26.882 -12.025 39.011 1.00 16.27 110 GLY A N 1
ATOM 713 C CA . GLY A 1 113 ? -26.231 -12.023 40.303 1.00 16.54 110 GLY A CA 1
ATOM 714 C C . GLY A 1 113 ? -25.116 -10.981 40.416 1.00 14.11 110 GLY A C 1
ATOM 715 O O . GLY A 1 113 ? -25.119 -10.018 39.658 1.00 15.56 110 GLY A O 1
ATOM 716 N N . LEU A 1 114 ? -24.190 -11.199 41.374 1.00 16.36 111 LEU A N 1
ATOM 717 C CA . LEU A 1 114 ? -23.020 -10.335 41.563 1.00 15.99 111 LEU A CA 1
ATOM 718 C C . LEU A 1 114 ? -21.783 -10.995 40.933 1.00 16.13 111 LEU A C 1
ATOM 719 O O . LEU A 1 114 ? -21.462 -12.144 41.258 1.00 19.18 111 LEU A O 1
ATOM 724 N N . TYR A 1 115 ? -21.070 -10.218 40.097 1.00 15.53 112 TYR A N 1
ATOM 725 C CA . TYR A 1 115 ? -19.923 -10.679 39.317 1.00 15.97 112 TYR A CA 1
ATOM 726 C C . TYR A 1 115 ? -18.707 -9.847 39.720 1.00 15.90 112 TYR A C 1
ATOM 727 O O . TYR A 1 115 ? -18.781 -8.640 39.897 1.00 15.19 112 TYR A O 1
ATOM 736 N N . PRO A 1 116 ? -17.498 -10.427 39.815 1.00 14.43 113 PRO A N 1
ATOM 737 C CA . PRO A 1 116 ? -16.306 -9.620 40.035 1.00 14.82 113 PRO A CA 1
ATOM 738 C C . PRO A 1 116 ? -15.998 -8.735 38.826 1.00 15.05 113 PRO A C 1
ATOM 739 O O . PRO A 1 116 ? -16.064 -9.223 37.698 1.00 15.57 113 PRO A O 1
ATOM 743 N N . ASP A 1 117 ? -15.747 -7.427 39.034 1.00 14.20 114 ASP A N 1
ATOM 744 C CA . ASP A 1 117 ? -15.473 -6.539 37.900 1.00 13.70 114 ASP A CA 1
ATOM 745 C C . ASP A 1 117 ? -14.711 -5.264 38.270 1.00 15.02 114 ASP A C 1
ATOM 746 O O . ASP A 1 117 ? -13.557 -5.057 37.843 1.00 14.17 114 ASP A O 1
ATOM 751 N N . PRO A 1 118 ? -15.279 -4.306 39.054 1.00 14.60 115 PRO A N 1
ATOM 752 C CA . PRO A 1 118 ? -14.558 -3.059 39.305 1.00 14.59 115 PRO A CA 1
ATOM 753 C C . PRO A 1 118 ? -13.330 -3.217 40.194 1.00 14.75 115 PRO A C 1
ATOM 754 O O . PRO A 1 118 ? -13.319 -4.065 41.090 1.00 15.15 115 PRO A O 1
ATOM 758 N N . LEU A 1 119 ? -12.313 -2.356 39.965 1.00 15.37 116 LEU A N 1
ATOM 759 C CA . LEU A 1 119 ? -11.104 -2.320 40.796 1.00 15.52 116 LEU A CA 1
ATOM 760 C C . LEU A 1 119 ? -11.073 -1.038 41.636 1.00 16.73 116 LEU A C 1
ATOM 761 O O . LEU A 1 119 ? -11.011 0.057 41.098 1.00 17.14 116 LEU A O 1
ATOM 766 N N . TYR A 1 120 ? -11.169 -1.222 42.969 1.00 16.67 117 TYR A N 1
ATOM 767 C CA . TYR A 1 120 ? -11.275 -0.106 43.910 1.00 17.60 117 TYR A CA 1
ATOM 768 C C . TYR A 1 120 ? -9.932 0.163 44.600 1.00 18.81 117 TYR A C 1
ATOM 769 O O . TYR A 1 120 ? -9.201 -0.764 44.968 1.00 18.14 117 TYR A O 1
ATOM 778 N N . PRO A 1 121 ? -9.642 1.455 44.927 1.00 20.96 118 PRO A N 1
ATOM 779 C CA . PRO A 1 121 ? -8.500 1.823 45.786 1.00 24.61 118 PRO A CA 1
ATOM 780 C C . PRO A 1 121 ? -8.560 1.159 47.165 1.00 21.36 118 PRO A C 1
ATOM 781 O O . PRO A 1 121 ? -9.638 1.059 47.752 1.00 23.91 118 PRO A O 1
ATOM 785 N N . LEU A 1 122 ? -7.404 0.665 47.645 1.00 26.44 119 LEU A N 1
ATOM 786 C CA . LEU A 1 122 ? -7.315 0.063 48.980 1.00 32.45 119 LEU A CA 1
ATOM 787 C C . LEU A 1 122 ? -7.808 1.017 50.067 1.00 30.98 119 LEU A C 1
ATOM 788 O O . LEU A 1 122 ? -8.438 0.580 51.018 1.00 32.85 119 LEU A O 1
ATOM 793 N N . ALA A 1 123 ? -7.522 2.317 49.905 1.00 36.09 120 ALA A N 1
ATOM 794 C CA . ALA A 1 123 ? -7.896 3.331 50.889 1.00 36.66 120 ALA A CA 1
ATOM 795 C C . ALA A 1 123 ? -9.404 3.379 51.128 1.00 37.22 120 ALA A C 1
ATOM 796 O O . ALA A 1 123 ? -9.824 3.847 52.180 1.00 39.66 120 ALA A O 1
ATOM 798 N N . ASP A 1 124 ? -10.227 2.853 50.193 1.00 36.41 121 ASP A N 1
ATOM 799 C CA . ASP A 1 124 ? -11.672 2.785 50.366 1.00 36.37 121 ASP A CA 1
ATOM 800 C C . ASP A 1 124 ? -12.037 1.758 51.444 1.00 32.95 121 ASP A C 1
ATOM 801 O O . ASP A 1 124 ? -13.190 1.703 51.871 1.00 34.96 121 ASP A O 1
ATOM 806 N N . GLY A 1 125 ? -11.084 0.892 51.848 1.00 34.35 122 GLY A N 1
ATOM 807 C CA . GLY A 1 125 ? -11.370 -0.185 52.792 1.00 29.91 122 GLY A CA 1
ATOM 808 C C . GLY A 1 125 ? -11.442 -1.551 52.103 1.00 31.75 122 GLY A C 1
ATOM 809 O O . GLY A 1 125 ? -11.989 -1.655 51.000 1.00 34.01 122 GLY A O 1
ATOM 810 N N . VAL A 1 126 ? -10.902 -2.597 52.742 1.00 24.97 123 VAL A N 1
ATOM 811 C CA . VAL A 1 126 ? -10.937 -3.960 52.213 1.00 23.28 123 VAL A CA 1
ATOM 812 C C . VAL A 1 126 ? -11.317 -4.912 53.348 1.00 25.13 123 VAL A C 1
ATOM 813 O O . VAL A 1 126 ? -10.696 -4.855 54.404 1.00 25.09 123 VAL A O 1
ATOM 817 N N . HIS A 1 127 ? -12.353 -5.750 53.161 1.00 23.81 124 HIS A N 1
ATOM 818 C CA . HIS A 1 127 ? -12.882 -6.653 54.203 1.00 23.43 124 HIS A CA 1
ATOM 819 C C . HIS A 1 127 ? -12.817 -8.139 53.815 1.00 22.92 124 HIS A C 1
ATOM 820 O O . HIS A 1 127 ? -12.863 -8.519 52.635 1.00 22.62 124 HIS A O 1
ATOM 827 N N . ALA A 1 128 ? -12.734 -9.011 54.846 1.00 21.44 125 ALA A N 1
ATOM 828 C CA . ALA A 1 128 ? -13.052 -10.427 54.738 1.00 21.73 125 ALA A CA 1
ATOM 829 C C . ALA A 1 128 ? -14.491 -10.661 55.220 1.00 21.42 125 ALA A C 1
ATOM 830 O O . ALA A 1 128 ? -14.873 -10.198 56.295 1.00 24.10 125 ALA A O 1
ATOM 832 N N . VAL A 1 129 ? -15.288 -11.344 54.401 1.00 21.53 126 VAL A N 1
ATOM 833 C CA . VAL A 1 129 ? -16.737 -11.467 54.622 1.00 20.32 126 VAL A CA 1
ATOM 834 C C . VAL A 1 129 ? -17.070 -12.951 54.810 1.00 22.42 126 VAL A C 1
ATOM 835 O O . VAL A 1 129 ? -16.539 -13.800 54.072 1.00 23.89 126 VAL A O 1
ATOM 839 N N . PRO A 1 130 ? -17.892 -13.368 55.811 1.00 24.13 127 PRO A N 1
ATOM 840 C CA . PRO A 1 130 ? -17.906 -14.765 56.263 1.00 24.58 127 PRO A CA 1
ATOM 841 C C . PRO A 1 130 ? -18.097 -15.820 55.175 1.00 23.86 127 PRO A C 1
ATOM 842 O O . PRO A 1 130 ? -19.079 -15.845 54.424 1.00 20.84 127 PRO A O 1
ATOM 846 N N . ASN A 1 131 ? -17.111 -16.725 55.041 1.00 21.10 128 ASN A N 1
ATOM 847 C CA . ASN A 1 131 ? -17.180 -17.814 54.086 1.00 21.13 128 ASN A CA 1
ATOM 848 C C . ASN A 1 131 ? -17.357 -17.371 52.623 1.00 19.14 128 ASN A C 1
ATOM 849 O O . ASN A 1 131 ? -17.930 -18.094 51.821 1.00 24.81 128 ASN A O 1
ATOM 854 N N . GLN A 1 132 ? -16.729 -16.248 52.230 1.00 17.96 129 GLN A N 1
ATOM 855 C CA . GLN A 1 132 ? -16.717 -15.785 50.860 1.00 16.55 129 GLN A CA 1
ATOM 856 C C . GLN A 1 132 ? -15.258 -15.644 50.404 1.00 15.66 129 GLN A C 1
ATOM 857 O O . GLN A 1 132 ? -14.487 -14.952 51.048 1.00 16.83 129 GLN A O 1
ATOM 863 N N . TRP A 1 133 ? -14.924 -16.256 49.270 1.00 17.39 130 TRP A N 1
ATOM 864 C CA . TRP A 1 133 ? -13.687 -15.883 48.568 1.00 17.12 130 TRP A CA 1
ATOM 865 C C . TRP A 1 133 ? -13.781 -14.474 47.984 1.00 16.22 130 TRP A C 1
ATOM 866 O O . TRP A 1 133 ? -14.717 -14.232 47.180 1.00 16.84 130 TRP A O 1
ATOM 877 N N . ARG A 1 134 ? -12.796 -13.616 48.338 1.00 15.66 131 ARG A N 1
ATOM 878 C CA . ARG A 1 134 ? -12.624 -12.277 47.755 1.00 15.80 131 ARG A CA 1
ATOM 879 C C . ARG A 1 134 ? -11.213 -12.194 47.158 1.00 18.32 131 ARG A C 1
ATOM 880 O O . ARG A 1 134 ? -10.391 -13.104 47.385 1.00 17.02 131 ARG A O 1
ATOM 888 N N . SER A 1 135 ? -10.885 -11.097 46.441 1.00 16.45 132 SER A N 1
ATOM 889 C CA . SER A 1 135 ? -9.582 -11.000 45.800 1.00 16.36 132 SER A CA 1
ATOM 890 C C . SER A 1 135 ? -9.045 -9.577 45.884 1.00 16.73 132 SER A C 1
ATOM 891 O O . SER A 1 135 ? -9.812 -8.599 45.836 1.00 16.20 132 SER A O 1
ATOM 894 N N . VAL A 1 136 ? -7.706 -9.471 45.961 1.00 16.64 133 VAL A N 1
ATOM 895 C CA . VAL A 1 136 ? -6.984 -8.240 45.664 1.00 17.63 133 VAL A CA 1
ATOM 896 C C . VAL A 1 136 ? -6.115 -8.433 44.420 1.00 17.65 133 VAL A C 1
ATOM 897 O O . VAL A 1 136 ? -5.509 -9.487 44.210 1.00 19.16 133 VAL A O 1
ATOM 901 N N . TRP A 1 137 ? -6.004 -7.349 43.661 1.00 17.39 134 TRP A N 1
ATOM 902 C CA . TRP A 1 137 ? -5.423 -7.323 42.335 1.00 16.35 134 TRP A CA 1
ATOM 903 C C . TRP A 1 137 ? -4.136 -6.488 42.342 1.00 16.74 134 TRP A C 1
ATOM 904 O O . TRP A 1 137 ? -4.117 -5.365 42.850 1.00 16.27 134 TRP A O 1
ATOM 915 N N . VAL A 1 138 ? -3.049 -7.071 41.809 1.00 16.98 135 VAL A N 1
ATOM 916 C CA . VAL A 1 138 ? -1.725 -6.432 41.863 1.00 18.53 135 VAL A CA 1
ATOM 917 C C . VAL A 1 138 ? -1.281 -6.062 40.441 1.00 17.29 135 VAL A C 1
ATOM 918 O O . VAL A 1 138 ? -1.282 -6.915 39.555 1.00 17.89 135 VAL A O 1
ATOM 922 N N . THR A 1 139 ? -0.924 -4.778 40.217 1.00 16.38 136 THR A N 1
ATOM 923 C CA . THR A 1 139 ? -0.493 -4.263 38.918 1.00 17.46 136 THR A CA 1
ATOM 924 C C . THR A 1 139 ? 0.979 -3.819 39.017 1.00 19.43 136 THR A C 1
ATOM 925 O O . THR A 1 139 ? 1.309 -2.972 39.853 1.00 19.49 136 THR A O 1
ATOM 929 N N . VAL A 1 140 ? 1.827 -4.364 38.129 1.00 19.14 137 VAL A N 1
ATOM 930 C CA . VAL A 1 140 ? 3.231 -3.947 38.044 1.00 20.22 137 VAL A CA 1
ATOM 931 C C . VAL A 1 140 ? 3.468 -3.288 36.687 1.00 18.42 137 VAL A C 1
ATOM 932 O O . VAL A 1 140 ? 3.463 -3.979 35.685 1.00 18.66 137 VAL A O 1
ATOM 936 N N . SER A 1 141 ? 3.640 -1.948 36.662 1.00 19.69 138 SER A N 1
ATOM 937 C CA . SER A 1 141 ? 3.796 -1.168 35.432 1.00 18.38 138 SER A CA 1
ATOM 938 C C . SER A 1 141 ? 5.291 -0.937 35.175 1.00 19.92 138 SER A C 1
ATOM 939 O O . SER A 1 141 ? 5.881 -0.018 35.751 1.00 21.26 138 SER A O 1
ATOM 942 N N . LEU A 1 142 ? 5.904 -1.813 34.365 1.00 21.88 139 LEU A N 1
ATOM 943 C CA . LEU A 1 142 ? 7.361 -1.788 34.249 1.00 22.25 139 LEU A CA 1
ATOM 944 C C . LEU A 1 142 ? 7.775 -0.609 33.367 1.00 20.95 139 LEU A C 1
ATOM 945 O O . LEU A 1 142 ? 7.134 -0.312 32.358 1.00 24.25 139 LEU A O 1
ATOM 950 N N . PRO A 1 143 ? 8.920 0.065 33.678 1.00 23.70 140 PRO A N 1
ATOM 951 C CA . PRO A 1 143 ? 9.451 1.130 32.823 1.00 23.47 140 PRO A CA 1
ATOM 952 C C . PRO A 1 143 ? 10.330 0.567 31.714 1.00 24.21 140 PRO A C 1
ATOM 953 O O . PRO A 1 143 ? 10.366 -0.631 31.537 1.00 23.33 140 PRO A O 1
ATOM 957 N N . SER A 1 144 ? 11.011 1.441 30.964 1.00 25.67 141 SER A N 1
ATOM 958 C CA . SER A 1 144 ? 12.166 1.015 30.178 1.00 27.37 141 SER A CA 1
ATOM 959 C C . SER A 1 144 ? 13.336 0.593 31.083 1.00 28.15 141 SER A C 1
ATOM 960 O O . SER A 1 144 ? 13.491 1.064 32.211 1.00 25.54 141 SER A O 1
ATOM 963 N N . MET A 1 145 ? 14.222 -0.253 30.539 1.00 27.51 142 MET A N 1
ATOM 964 C CA . MET A 1 145 ? 15.422 -0.708 31.220 1.00 32.78 142 MET A CA 1
ATOM 965 C C . MET A 1 145 ? 16.257 0.484 31.706 1.00 30.17 142 MET A C 1
ATOM 966 O O . MET A 1 145 ? 16.680 0.510 32.866 1.00 33.14 142 MET A O 1
ATOM 971 N N . SER A 1 146 ? 16.428 1.493 30.854 1.00 32.92 143 SER A N 1
ATOM 972 C CA . SER A 1 146 ? 17.273 2.634 31.187 1.00 34.69 143 SER A CA 1
ATOM 973 C C . SER A 1 146 ? 16.681 3.523 32.288 1.00 37.39 143 SER A C 1
ATOM 974 O O . SER A 1 146 ? 17.436 4.230 32.951 1.00 35.33 143 SER A O 1
ATOM 977 N N . GLU A 1 147 ? 15.354 3.490 32.524 1.00 32.28 144 GLU A N 1
ATOM 978 C CA . GLU A 1 147 ? 14.751 4.292 33.587 1.00 28.82 144 GLU A CA 1
ATOM 979 C C . GLU A 1 147 ? 14.620 3.512 34.903 1.00 26.49 144 GLU A C 1
ATOM 980 O O . GLU A 1 147 ? 14.441 4.122 35.950 1.00 27.88 144 GLU A O 1
ATOM 986 N N . PHE A 1 148 ? 14.846 2.195 34.889 1.00 25.98 145 PHE A N 1
ATOM 987 C CA . PHE A 1 148 ? 14.632 1.318 36.037 1.00 26.55 145 PHE A CA 1
ATOM 988 C C . PHE A 1 148 ? 15.527 1.729 37.211 1.00 27.86 145 PHE A C 1
ATOM 989 O O . PHE A 1 148 ? 16.739 1.885 37.029 1.00 28.57 145 PHE A O 1
ATOM 997 N N . ILE A 1 149 ? 14.960 1.891 38.423 1.00 25.22 146 ILE A N 1
ATOM 998 C CA . ILE A 1 149 ? 15.733 2.445 39.532 1.00 26.34 146 ILE A CA 1
ATOM 999 C C . ILE A 1 149 ? 16.598 1.378 40.204 1.00 27.26 146 ILE A C 1
ATOM 1000 O O . ILE A 1 149 ? 17.787 1.618 40.424 1.00 28.80 146 ILE A O 1
ATOM 1005 N N . PRO A 1 150 ? 16.088 0.179 40.574 1.00 28.13 147 PRO A N 1
ATOM 1006 C CA . PRO A 1 150 ? 16.934 -0.870 41.154 1.00 27.73 147 PRO A CA 1
ATOM 1007 C C . PRO A 1 150 ? 18.113 -1.262 40.265 1.00 30.50 147 PRO A C 1
ATOM 1008 O O . PRO A 1 150 ? 18.066 -1.094 39.049 1.00 31.75 147 PRO A O 1
ATOM 1012 N N . ALA A 1 151 ? 19.171 -1.760 40.914 1.00 38.21 148 ALA A N 1
ATOM 1013 C CA . ALA A 1 151 ? 20.322 -2.325 40.225 1.00 46.69 148 ALA A CA 1
ATOM 1014 C C . ALA A 1 151 ? 19.882 -3.509 39.361 1.00 47.28 148 ALA A C 1
ATOM 1015 O O . ALA A 1 151 ? 19.017 -4.293 39.757 1.00 52.06 148 ALA A O 1
ATOM 1017 N N . ALA A 1 152 ? 20.456 -3.593 38.154 1.00 50.18 149 ALA A N 1
ATOM 1018 C CA . ALA A 1 152 ? 20.151 -4.653 37.208 1.00 53.74 149 ALA A CA 1
ATOM 1019 C C . ALA A 1 152 ? 21.311 -4.795 36.226 1.00 57.42 149 ALA A C 1
ATOM 1020 O O . ALA A 1 152 ? 21.800 -3.807 35.676 1.00 56.91 149 ALA A O 1
ATOM 1022 N N . ASP A 1 153 ? 21.720 -6.050 36.016 1.00 58.31 150 ASP A N 1
ATOM 1023 C CA . ASP A 1 153 ? 22.823 -6.402 35.137 1.00 58.33 150 ASP A CA 1
ATOM 1024 C C . ASP A 1 153 ? 22.345 -6.299 33.686 1.00 63.03 150 ASP A C 1
ATOM 1025 O O . ASP A 1 153 ? 21.585 -7.151 33.216 1.00 61.06 150 ASP A O 1
ATOM 1030 N N . ILE A 1 154 ? 22.829 -5.276 32.964 1.00 68.41 151 ILE A N 1
ATOM 1031 C CA . ILE A 1 154 ? 22.364 -4.985 31.610 1.00 68.41 151 ILE A CA 1
ATOM 1032 C C . ILE A 1 154 ? 22.882 -6.040 30.627 1.00 66.98 151 ILE A C 1
ATOM 1033 O O . ILE A 1 154 ? 22.497 -6.029 29.460 1.00 66.77 151 ILE A O 1
ATOM 1038 N N . GLY A 1 155 ? 23.767 -6.932 31.095 1.00 63.88 152 GLY A N 1
ATOM 1039 C CA . GLY A 1 155 ? 24.291 -8.010 30.275 1.00 60.30 152 GLY A CA 1
ATOM 1040 C C . GLY A 1 155 ? 23.618 -9.355 30.548 1.00 53.49 152 GLY A C 1
ATOM 1041 O O . GLY A 1 155 ? 23.990 -10.345 29.930 1.00 57.84 152 GLY A O 1
ATOM 1042 N N . ALA A 1 156 ? 22.642 -9.406 31.468 1.00 45.68 153 ALA A N 1
ATOM 1043 C CA . ALA A 1 156 ? 21.951 -10.665 31.747 1.00 43.53 153 ALA A CA 1
ATOM 1044 C C . ALA A 1 156 ? 20.734 -10.809 30.819 1.00 36.05 153 ALA A C 1
ATOM 1045 O O . ALA A 1 156 ? 20.161 -9.811 30.385 1.00 37.84 153 ALA A O 1
ATOM 1047 N N . GLU A 1 157 ? 20.334 -12.053 30.513 1.00 31.27 154 GLU A N 1
ATOM 1048 C CA . GLU A 1 157 ? 19.210 -12.263 29.599 1.00 32.50 154 GLU A CA 1
ATOM 1049 C C . GLU A 1 157 ? 17.893 -11.966 30.328 1.00 30.05 154 GLU A C 1
ATOM 1050 O O . GLU A 1 157 ? 16.936 -11.549 29.681 1.00 29.45 154 GLU A O 1
ATOM 1056 N N . SER A 1 158 ? 17.918 -12.116 31.654 1.00 27.75 155 SER A N 1
ATOM 1057 C CA . SER A 1 158 ? 16.752 -11.851 32.505 1.00 31.09 155 SER A CA 1
ATOM 1058 C C . SER A 1 158 ? 17.171 -11.746 33.971 1.00 31.24 155 SER A C 1
ATOM 1059 O O . SER A 1 158 ? 18.283 -12.133 34.341 1.00 31.42 155 SER A O 1
ATOM 1062 N N . VAL A 1 159 ? 16.300 -11.186 34.823 1.00 28.87 156 VAL A N 1
ATOM 1063 C CA . VAL A 1 159 ? 16.516 -11.139 36.256 1.00 29.31 156 VAL A CA 1
ATOM 1064 C C . VAL A 1 159 ? 15.151 -11.329 36.918 1.00 32.74 156 VAL A C 1
ATOM 1065 O O . VAL A 1 159 ? 14.176 -10.762 36.425 1.00 31.24 156 VAL A O 1
ATOM 1069 N N . SER A 1 160 ? 15.107 -12.128 37.996 1.00 34.76 157 SER A N 1
ATOM 1070 C CA . SER A 1 160 ? 13.885 -12.394 38.751 1.00 36.98 157 SER A CA 1
ATOM 1071 C C . SER A 1 160 ? 13.799 -11.532 40.010 1.00 36.77 157 SER A C 1
ATOM 1072 O O . SER A 1 160 ? 14.784 -11.393 40.726 1.00 34.14 157 SER A O 1
ATOM 1075 N N . PHE A 1 161 ? 12.590 -11.015 40.312 1.00 27.41 158 PHE A N 1
ATOM 1076 C CA . PHE A 1 161 ? 12.332 -10.221 41.501 1.00 29.76 158 PHE A CA 1
ATOM 1077 C C . PHE A 1 161 ? 11.168 -10.824 42.294 1.00 27.23 158 PHE A C 1
ATOM 1078 O O . PHE A 1 161 ? 10.097 -11.083 41.722 1.00 26.96 158 PHE A O 1
ATOM 1086 N N . PRO A 1 162 ? 11.319 -11.061 43.619 1.00 28.71 159 PRO A N 1
ATOM 1087 C CA . PRO A 1 162 ? 10.179 -11.469 44.437 1.00 27.59 159 PRO A CA 1
ATOM 1088 C C . PRO A 1 162 ? 9.249 -10.308 44.775 1.00 27.17 159 PRO A C 1
ATOM 1089 O O . PRO A 1 162 ? 9.674 -9.147 44.935 1.00 27.09 159 PRO A O 1
ATOM 1093 N N . ILE A 1 163 ? 7.938 -10.634 44.867 1.00 26.56 160 ILE A N 1
ATOM 1094 C CA . ILE A 1 163 ? 6.932 -9.725 45.417 1.00 25.33 160 ILE A CA 1
ATOM 1095 C C . ILE A 1 163 ? 6.215 -10.482 46.532 1.00 24.05 160 ILE A C 1
ATOM 1096 O O . ILE A 1 163 ? 5.593 -11.522 46.273 1.00 26.75 160 ILE A O 1
ATOM 1101 N N . ASP A 1 164 ? 6.338 -9.987 47.766 1.00 26.94 161 ASP A N 1
ATOM 1102 C CA . ASP A 1 164 ? 5.702 -10.603 48.924 1.00 28.85 161 ASP A CA 1
ATOM 1103 C C . ASP A 1 164 ? 4.488 -9.762 49.309 1.00 28.39 161 ASP A C 1
ATOM 1104 O O . ASP A 1 164 ? 4.640 -8.572 49.527 1.00 31.90 161 ASP A O 1
ATOM 1109 N N . LEU A 1 165 ? 3.298 -10.378 49.339 1.00 28.04 162 LEU A N 1
ATOM 1110 C CA . LEU A 1 165 ? 2.066 -9.701 49.738 1.00 30.65 162 LEU A CA 1
ATOM 1111 C C . LEU A 1 165 ? 1.653 -10.224 51.116 1.00 29.13 162 LEU A C 1
ATOM 1112 O O . LEU A 1 165 ? 1.643 -11.437 51.341 1.00 30.67 162 LEU A O 1
ATOM 1117 N N . CYS A 1 166 ? 1.288 -9.288 52.003 1.00 26.82 163 CYS A N 1
ATOM 1118 C CA . CYS A 1 166 ? 1.014 -9.531 53.415 1.00 28.63 163 CYS A CA 1
ATOM 1119 C C . CYS A 1 166 ? -0.390 -9.014 53.764 1.00 26.04 163 CYS A C 1
ATOM 1120 O O . CYS A 1 166 ? -0.775 -7.909 53.362 1.00 25.47 163 CYS A O 1
ATOM 1123 N N . PHE A 1 167 ? -1.143 -9.852 54.489 1.00 23.86 164 PHE A N 1
ATOM 1124 C CA . PHE A 1 167 ? -2.422 -9.504 55.096 1.00 23.66 164 PHE A CA 1
ATOM 1125 C C . PHE A 1 167 ? -2.305 -9.476 56.625 1.00 24.95 164 PHE A C 1
ATOM 1126 O O . PHE A 1 167 ? -1.884 -10.463 57.215 1.00 25.93 164 PHE A O 1
ATOM 1134 N N . GLU A 1 168 ? -2.761 -8.384 57.237 1.00 26.39 165 GLU A N 1
ATOM 1135 C CA . GLU A 1 168 ? -2.871 -8.228 58.688 1.00 27.03 165 GLU A CA 1
ATOM 1136 C C . GLU A 1 168 ? -4.284 -7.769 59.033 1.00 29.51 165 GLU A C 1
ATOM 1137 O O . GLU A 1 168 ? -4.995 -7.268 58.166 1.00 28.74 165 GLU A O 1
ATOM 1143 N N . ASP A 1 169 ? -4.680 -7.934 60.299 1.00 29.47 166 ASP A N 1
ATOM 1144 C CA . ASP A 1 169 ? -5.947 -7.368 60.753 1.00 33.31 166 ASP A CA 1
ATOM 1145 C C . ASP A 1 169 ? -5.731 -5.876 61.047 1.00 36.55 166 ASP A C 1
ATOM 1146 O O . ASP A 1 169 ? -4.646 -5.334 60.837 1.00 40.17 166 ASP A O 1
ATOM 1151 N N . GLY A 1 170 ? -6.781 -5.180 61.503 1.00 40.91 167 GLY A N 1
ATOM 1152 C CA . GLY A 1 170 ? -6.649 -3.796 61.945 1.00 48.59 167 GLY A CA 1
ATOM 1153 C C . GLY A 1 170 ? -5.592 -3.576 63.036 1.00 50.54 167 GLY A C 1
ATOM 1154 O O . GLY A 1 170 ? -4.919 -2.550 63.029 1.00 53.49 167 GLY A O 1
ATOM 1155 N N . LYS A 1 171 ? -5.439 -4.537 63.962 1.00 56.73 168 LYS A N 1
ATOM 1156 C CA . LYS A 1 171 ? -4.578 -4.403 65.137 1.00 58.89 168 LYS A CA 1
ATOM 1157 C C . LYS A 1 171 ? -3.136 -4.854 64.877 1.00 59.54 168 LYS A C 1
ATOM 1158 O O . LYS A 1 171 ? -2.344 -4.902 65.814 1.00 59.51 168 LYS A O 1
ATOM 1164 N N . GLY A 1 172 ? -2.802 -5.251 63.643 1.00 56.92 169 GLY A N 1
ATOM 1165 C CA . GLY A 1 172 ? -1.430 -5.618 63.300 1.00 53.08 169 GLY A CA 1
ATOM 1166 C C . GLY A 1 172 ? -1.093 -7.101 63.488 1.00 49.56 169 GLY A C 1
ATOM 1167 O O . GLY A 1 172 ? 0.066 -7.482 63.353 1.00 46.68 169 GLY A O 1
ATOM 1168 N N . ASN A 1 173 ? -2.093 -7.949 63.749 1.00 39.25 170 ASN A N 1
ATOM 1169 C CA . ASN A 1 173 ? -1.876 -9.385 63.813 1.00 37.29 170 ASN A CA 1
ATOM 1170 C C . ASN A 1 173 ? -1.803 -9.977 62.400 1.00 37.42 170 ASN A C 1
ATOM 1171 O O . ASN A 1 173 ? -2.657 -9.687 61.559 1.00 32.09 170 ASN A O 1
ATOM 1176 N N . HIS A 1 174 ? -0.801 -10.832 62.155 1.00 33.45 171 HIS A N 1
ATOM 1177 C CA . HIS A 1 174 ? -0.551 -11.401 60.832 1.00 31.01 171 HIS A CA 1
ATOM 1178 C C . HIS A 1 174 ? -1.661 -12.402 60.528 1.00 35.03 171 HIS A C 1
ATOM 1179 O O . HIS A 1 174 ? -2.045 -13.132 61.428 1.00 32.34 171 HIS A O 1
ATOM 1186 N N . LEU A 1 175 ? -2.221 -12.382 59.293 1.00 26.39 172 LEU A N 1
ATOM 1187 C CA . LEU A 1 175 ? -3.272 -13.298 58.909 1.00 25.68 172 LEU A CA 1
ATOM 1188 C C . LEU A 1 175 ? -2.809 -14.222 57.782 1.00 24.16 172 LEU A C 1
ATOM 1189 O O . LEU A 1 175 ? -3.194 -15.385 57.758 1.00 25.75 172 LEU A O 1
ATOM 1194 N N . GLY A 1 176 ? -2.037 -13.702 56.805 1.00 25.30 173 GLY A N 1
ATOM 1195 C CA . GLY A 1 176 ? -1.687 -14.499 55.640 1.00 26.01 173 GLY A CA 1
ATOM 1196 C C . GLY A 1 176 ? -0.635 -13.811 54.770 1.00 22.61 173 GLY A C 1
ATOM 1197 O O . GLY A 1 176 ? -0.371 -12.640 54.981 1.00 25.59 173 GLY A O 1
ATOM 1198 N N . ALA A 1 177 ? -0.084 -14.557 53.795 1.00 23.58 174 ALA A N 1
ATOM 1199 C CA . ALA A 1 177 ? 0.939 -14.064 52.877 1.00 25.52 174 ALA A CA 1
ATOM 1200 C C . ALA A 1 177 ? 1.032 -14.957 51.631 1.00 24.53 174 ALA A C 1
ATOM 1201 O O . ALA A 1 177 ? 0.723 -16.150 51.657 1.00 24.01 174 ALA A O 1
ATOM 1203 N N . GLU A 1 178 ? 1.473 -14.358 50.518 1.00 24.77 175 GLU A N 1
ATOM 1204 C CA . GLU A 1 178 ? 1.845 -15.087 49.313 1.00 22.48 175 GLU A CA 1
ATOM 1205 C C . GLU A 1 178 ? 3.094 -14.441 48.713 1.00 24.23 175 GLU A C 1
ATOM 1206 O O . GLU A 1 178 ? 3.237 -13.224 48.761 1.00 27.49 175 GLU A O 1
ATOM 1212 N N . LYS A 1 179 ? 3.940 -15.280 48.098 1.00 24.99 176 LYS A N 1
ATOM 1213 C CA . LYS A 1 179 ? 5.141 -14.831 47.409 1.00 26.51 176 LYS A CA 1
ATOM 1214 C C . LYS A 1 179 ? 5.008 -15.099 45.916 1.00 22.06 176 LYS A C 1
ATOM 1215 O O . LYS A 1 179 ? 4.730 -16.239 45.539 1.00 26.53 176 LYS A O 1
ATOM 1221 N N . PHE A 1 180 ? 5.237 -14.057 45.076 1.00 23.03 177 PHE A N 1
ATOM 1222 C CA . PHE A 1 180 ? 5.224 -14.182 43.622 1.00 22.29 177 PHE A CA 1
ATOM 1223 C C . PHE A 1 180 ? 6.644 -13.891 43.096 1.00 23.11 177 PHE A C 1
ATOM 1224 O O . PHE A 1 180 ? 7.290 -12.960 43.566 1.00 24.85 177 PHE A O 1
ATOM 1232 N N . ALA A 1 181 ? 7.101 -14.676 42.128 1.00 23.68 178 ALA A N 1
ATOM 1233 C CA . ALA A 1 181 ? 8.380 -14.440 41.451 1.00 22.47 178 ALA A CA 1
ATOM 1234 C C . ALA A 1 181 ? 8.184 -14.046 39.990 1.00 20.06 178 ALA A C 1
ATOM 1235 O O . ALA A 1 181 ? 7.753 -14.844 39.153 1.00 23.07 178 ALA A O 1
ATOM 1237 N N . LEU A 1 182 ? 8.553 -12.784 39.689 1.00 22.69 179 LEU A N 1
ATOM 1238 C CA . LEU A 1 182 ? 8.423 -12.210 38.360 1.00 21.44 179 LEU A CA 1
ATOM 1239 C C . LEU A 1 182 ? 9.815 -12.180 37.709 1.00 24.48 179 LEU A C 1
ATOM 1240 O O . LEU A 1 182 ? 10.681 -11.421 38.186 1.00 26.62 179 LEU A O 1
ATOM 1245 N N . GLU A 1 183 ? 9.947 -12.919 36.598 1.00 23.11 180 GLU A N 1
ATOM 1246 C CA . GLU A 1 183 ? 11.118 -12.847 35.717 1.00 24.99 180 GLU A CA 1
ATOM 1247 C C . GLU A 1 183 ? 10.943 -11.728 34.671 1.00 22.94 180 GLU A C 1
ATOM 1248 O O . GLU A 1 183 ? 9.996 -11.743 33.882 1.00 24.92 180 GLU A O 1
ATOM 1254 N N . ILE A 1 184 ? 11.844 -10.740 34.644 1.00 22.95 181 ILE A N 1
ATOM 1255 C CA . ILE A 1 184 ? 11.830 -9.700 33.625 1.00 24.37 181 ILE A CA 1
ATOM 1256 C C . ILE A 1 184 ? 12.930 -9.991 32.597 1.00 24.84 181 ILE A C 1
ATOM 1257 O O . ILE A 1 184 ? 14.107 -9.996 32.958 1.00 26.80 181 ILE A O 1
ATOM 1262 N N . ILE A 1 185 ? 12.521 -10.183 31.340 1.00 26.80 182 ILE A N 1
ATOM 1263 C CA . ILE A 1 185 ? 13.423 -10.461 30.227 1.00 25.89 182 ILE A CA 1
ATOM 1264 C C . ILE A 1 185 ? 13.942 -9.120 29.702 1.00 26.85 182 ILE A C 1
ATOM 1265 O O . ILE A 1 185 ? 13.208 -8.125 29.606 1.00 27.46 182 ILE A O 1
ATOM 1270 N N . PHE A 1 186 ? 15.250 -9.036 29.395 1.00 29.12 183 PHE A N 1
ATOM 1271 C CA . PHE A 1 186 ? 15.846 -7.720 29.182 1.00 33.26 183 PHE A CA 1
ATOM 1272 C C . PHE A 1 186 ? 15.735 -7.303 27.705 1.00 34.93 183 PHE A C 1
ATOM 1273 O O . PHE A 1 186 ? 16.724 -6.936 27.044 1.00 32.58 183 PHE A O 1
ATOM 1281 N N . GLN A 1 187 ? 14.495 -7.336 27.179 1.00 27.64 184 GLN A N 1
ATOM 1282 C CA . GLN A 1 187 ? 14.124 -6.757 25.900 1.00 26.53 184 GLN A CA 1
ATOM 1283 C C . GLN A 1 187 ? 12.872 -5.907 26.111 1.00 24.18 184 GLN A C 1
ATOM 1284 O O . GLN A 1 187 ? 12.193 -6.145 27.095 1.00 25.46 184 GLN A O 1
ATOM 1290 N N . GLU A 1 188 ? 12.692 -4.880 25.293 1.00 27.60 185 GLU A N 1
ATOM 1291 C CA . GLU A 1 188 ? 11.553 -3.968 25.415 1.00 30.08 185 GLU A CA 1
ATOM 1292 C C . GLU A 1 188 ? 10.366 -4.453 24.570 1.00 28.73 185 GLU A C 1
ATOM 1293 O O . GLU A 1 188 ? 10.537 -4.849 23.425 1.00 25.06 185 GLU A O 1
ATOM 1299 N N . LEU A 1 189 ? 9.132 -4.421 25.128 1.00 24.73 186 LEU A N 1
ATOM 1300 C CA . LEU A 1 189 ? 7.946 -4.676 24.330 1.00 25.02 186 LEU A CA 1
ATOM 1301 C C . LEU A 1 189 ? 7.803 -3.512 23.348 1.00 22.89 186 LEU A C 1
ATOM 1302 O O . LEU A 1 189 ? 7.620 -2.363 23.765 1.00 24.28 186 LEU A O 1
ATOM 1307 N N . PRO A 1 190 ? 7.866 -3.732 22.023 1.00 22.67 187 PRO A N 1
ATOM 1308 C CA . PRO A 1 190 ? 7.886 -2.614 21.076 1.00 24.31 187 PRO A CA 1
ATOM 1309 C C . PRO A 1 190 ? 6.575 -1.820 21.016 1.00 23.72 187 PRO A C 1
ATOM 1310 O O . PRO A 1 190 ? 5.526 -2.311 21.423 1.00 24.49 187 PRO A O 1
ATOM 1314 N N . GLU A 1 191 ? 6.665 -0.580 20.548 1.00 24.87 188 GLU A N 1
ATOM 1315 C CA . GLU A 1 191 ? 5.498 0.285 20.431 1.00 26.94 188 GLU A CA 1
ATOM 1316 C C . GLU A 1 191 ? 4.408 -0.391 19.582 1.00 23.93 188 GLU A C 1
ATOM 1317 O O . GLU A 1 191 ? 4.691 -0.968 18.531 1.00 23.35 188 GLU A O 1
ATOM 1323 N N . GLN A 1 192 ? 3.139 -0.294 20.051 1.00 23.34 189 GLN A N 1
ATOM 1324 C CA . GLN A 1 192 ? 1.973 -0.747 19.302 1.00 22.60 189 GLN A CA 1
ATOM 1325 C C . GLN A 1 192 ? 1.842 -0.018 17.957 1.00 20.00 189 GLN A C 1
ATOM 1326 O O . GLN A 1 192 ? 1.991 1.215 17.882 1.00 23.32 189 GLN A O 1
ATOM 1332 N N . THR A 1 193 ? 1.608 -0.786 16.871 1.00 20.51 190 THR A N 1
ATOM 1333 C CA . THR A 1 193 ? 1.258 -0.256 15.559 1.00 21.58 190 THR A CA 1
ATOM 1334 C C . THR A 1 193 ? -0.204 -0.561 15.170 1.00 20.21 190 THR A C 1
ATOM 1335 O O . THR A 1 193 ? -0.730 0.119 14.285 1.00 22.41 190 THR A O 1
ATOM 1339 N N . LEU A 1 194 ? -0.885 -1.531 15.826 1.00 19.34 191 LEU A N 1
ATOM 1340 C CA . LEU A 1 194 ? -2.338 -1.682 15.667 1.00 19.22 191 LEU A CA 1
ATOM 1341 C C . LEU A 1 194 ? -3.052 -0.360 15.964 1.00 18.08 191 LEU A C 1
ATOM 1342 O O . LEU A 1 194 ? -2.793 0.238 17.024 1.00 17.42 191 LEU A O 1
ATOM 1347 N N . LEU A 1 195 ? -4.016 0.033 15.116 1.00 16.08 192 LEU A N 1
ATOM 1348 C CA . LEU A 1 195 ? -4.884 1.193 15.339 1.00 17.17 192 LEU A CA 1
ATOM 1349 C C . LEU A 1 195 ? -5.992 0.664 16.254 1.00 16.90 192 LEU A C 1
ATOM 1350 O O . LEU A 1 195 ? -6.520 -0.390 15.981 1.00 18.13 192 LEU A O 1
ATOM 1355 N N . HIS A 1 196 ? -6.326 1.426 17.306 1.00 15.62 193 HIS A N 1
ATOM 1356 C CA . HIS A 1 196 ? -7.284 0.979 18.310 1.00 16.65 193 HIS A CA 1
ATOM 1357 C C . HIS A 1 196 ? -8.093 2.183 18.794 1.00 15.86 193 HIS A C 1
ATOM 1358 O O . HIS A 1 196 ? -7.507 3.102 19.409 1.00 16.19 193 HIS A O 1
ATOM 1365 N N . THR A 1 197 ? -9.424 2.130 18.540 1.00 16.16 194 THR A N 1
ATOM 1366 C CA . THR A 1 197 ? -10.348 3.150 19.016 1.00 15.62 194 THR A CA 1
ATOM 1367 C C . THR A 1 197 ? -11.380 2.476 19.928 1.00 16.38 194 THR A C 1
ATOM 1368 O O . THR A 1 197 ? -11.909 1.410 19.587 1.00 16.90 194 THR A O 1
ATOM 1372 N N . GLU A 1 198 ? -11.635 3.102 21.088 1.00 15.55 195 GLU A N 1
ATOM 1373 C CA . GLU A 1 198 ? -12.745 2.744 21.968 1.00 16.39 195 GLU A CA 1
ATOM 1374 C C . GLU A 1 198 ? -13.576 4.011 22.073 1.00 16.95 195 GLU A C 1
ATOM 1375 O O . GLU A 1 198 ? -13.089 5.018 22.597 1.00 16.62 195 GLU A O 1
ATOM 1381 N N . TRP A 1 199 ? -14.786 4.027 21.505 1.00 15.12 196 TRP A N 1
ATOM 1382 C CA . TRP A 1 199 ? -15.549 5.249 21.397 1.00 14.70 196 TRP A CA 1
ATOM 1383 C C . TRP A 1 199 ? -15.804 5.887 22.766 1.00 14.35 196 TRP A C 1
ATOM 1384 O O . TRP A 1 199 ? -16.258 5.234 23.714 1.00 16.09 196 TRP A O 1
ATOM 1395 N N . PHE A 1 200 ? -15.463 7.177 22.807 1.00 16.51 197 PHE A N 1
ATOM 1396 C CA . PHE A 1 200 ? -15.375 8.004 24.011 1.00 17.61 197 PHE A CA 1
ATOM 1397 C C . PHE A 1 200 ? -16.606 8.896 24.062 1.00 16.15 197 PHE A C 1
ATOM 1398 O O . PHE A 1 200 ? -16.805 9.692 23.128 1.00 17.45 197 PHE A O 1
ATOM 1406 N N . HIS A 1 201 ? -17.433 8.769 25.129 1.00 13.92 198 HIS A N 1
ATOM 1407 C CA . HIS A 1 201 ? -18.708 9.473 25.265 1.00 13.55 198 HIS A CA 1
ATOM 1408 C C . HIS A 1 201 ? -18.522 10.626 26.275 1.00 15.46 198 HIS A C 1
ATOM 1409 O O . HIS A 1 201 ? -18.623 10.419 27.497 1.00 14.94 198 HIS A O 1
ATOM 1416 N N . SER A 1 202 ? -18.215 11.822 25.767 1.00 15.36 199 SER A N 1
ATOM 1417 C CA . SER A 1 202 ? -17.999 12.998 26.628 1.00 17.28 199 SER A CA 1
ATOM 1418 C C . SER A 1 202 ? -19.266 13.363 27.369 1.00 16.88 199 SER A C 1
ATOM 1419 O O . SER A 1 202 ? -19.205 13.868 28.511 1.00 16.89 199 SER A O 1
ATOM 1422 N N . ASP A 1 203 ? -20.423 13.154 26.735 1.00 15.65 200 ASP A N 1
ATOM 1423 C CA . ASP A 1 203 ? -21.700 13.464 27.363 1.00 15.29 200 ASP A CA 1
ATOM 1424 C C . ASP A 1 203 ? -21.888 12.650 28.652 1.00 15.00 200 ASP A C 1
ATOM 1425 O O . ASP A 1 203 ? -22.319 13.196 29.672 1.00 16.23 200 ASP A O 1
ATOM 1430 N N . CYS A 1 204 ? -21.578 11.328 28.617 1.00 14.35 201 CYS A N 1
ATOM 1431 C CA . CYS A 1 204 ? -21.713 10.455 29.777 1.00 14.68 201 CYS A CA 1
ATOM 1432 C C . CYS A 1 204 ? -20.872 11.015 30.955 1.00 13.54 201 CYS A C 1
ATOM 1433 O O . CYS A 1 204 ? -21.279 10.907 32.099 1.00 15.04 201 CYS A O 1
ATOM 1436 N N . ILE A 1 205 ? -19.689 11.589 30.685 1.00 13.47 202 ILE A N 1
ATOM 1437 C CA . ILE A 1 205 ? -18.836 12.182 31.715 1.00 15.34 202 ILE A CA 1
ATOM 1438 C C . ILE A 1 205 ? -19.570 13.375 32.321 1.00 17.62 202 ILE A C 1
ATOM 1439 O O . ILE A 1 205 ? -19.695 13.504 33.563 1.00 18.23 202 ILE A O 1
ATOM 1444 N N . ALA A 1 206 ? -20.053 14.278 31.457 1.00 15.73 203 ALA A N 1
ATOM 1445 C CA . ALA A 1 206 ? -20.750 15.469 31.956 1.00 17.87 203 ALA A CA 1
ATOM 1446 C C . ALA A 1 206 ? -21.979 15.146 32.820 1.00 19.60 203 ALA A C 1
ATOM 1447 O O . ALA A 1 206 ? -22.135 15.756 33.894 1.00 20.50 203 ALA A O 1
ATOM 1449 N N . THR A 1 207 ? -22.862 14.194 32.441 1.00 16.47 204 THR A N 1
ATOM 1450 C CA . THR A 1 207 ? -24.073 13.880 33.194 1.00 18.21 204 THR A CA 1
ATOM 1451 C C . THR A 1 207 ? -23.773 13.067 34.484 1.00 18.88 204 THR A C 1
ATOM 1452 O O . THR A 1 207 ? -24.480 13.202 35.485 1.00 21.67 204 THR A O 1
ATOM 1456 N N . GLN A 1 208 ? -22.690 12.293 34.526 1.00 15.94 205 GLN A N 1
ATOM 1457 C CA . GLN A 1 208 ? -22.309 11.535 35.716 1.00 15.44 205 GLN A CA 1
ATOM 1458 C C . GLN A 1 208 ? -21.766 12.456 36.811 1.00 15.93 205 GLN A C 1
ATOM 1459 O O . GLN A 1 208 ? -22.142 12.290 37.993 1.00 20.30 205 GLN A O 1
ATOM 1465 N N . TYR A 1 209 ? -20.894 13.383 36.412 1.00 17.30 206 TYR A N 1
ATOM 1466 C CA . TYR A 1 209 ? -20.204 14.287 37.332 1.00 17.47 206 TYR A CA 1
ATOM 1467 C C . TYR A 1 209 ? -20.991 15.591 37.538 1.00 20.91 206 TYR A C 1
ATOM 1468 O O . TYR A 1 209 ? -20.575 16.395 38.395 1.00 20.42 206 TYR A O 1
ATOM 1477 N N . LYS A 1 210 ? -22.104 15.786 36.808 1.00 20.34 207 LYS A N 1
ATOM 1478 C CA . LYS A 1 210 ? -22.985 16.957 36.972 1.00 22.29 207 LYS A CA 1
ATOM 1479 C C . LYS A 1 210 ? -22.240 18.266 36.713 1.00 23.73 207 LYS A C 1
ATOM 1480 O O . LYS A 1 210 ? -22.265 19.199 37.545 1.00 22.55 207 LYS A O 1
ATOM 1486 N N . VAL A 1 211 ? -21.543 18.327 35.565 1.00 20.20 208 VAL A N 1
ATOM 1487 C CA . VAL A 1 211 ? -20.826 19.498 35.086 1.00 21.01 208 VAL A CA 1
ATOM 1488 C C . VAL A 1 211 ? -21.340 19.838 33.684 1.00 22.57 208 VAL A C 1
ATOM 1489 O O . VAL A 1 211 ? -21.773 18.955 32.922 1.00 22.15 208 VAL A O 1
ATOM 1493 N N . GLU A 1 212 ? -21.269 21.133 33.323 1.00 22.90 209 GLU A N 1
ATOM 1494 C CA . GLU A 1 212 ? -21.642 21.556 31.971 1.00 26.12 209 GLU A CA 1
ATOM 1495 C C . GLU A 1 212 ? -20.620 21.046 30.957 1.00 21.26 209 GLU A C 1
ATOM 1496 O O . GLU A 1 212 ? -19.417 21.074 31.195 1.00 19.84 209 GLU A O 1
ATOM 1502 N N . VAL A 1 213 ? -21.102 20.660 29.749 1.00 22.36 210 VAL A N 1
ATOM 1503 C CA . VAL A 1 213 ? -20.213 20.279 28.667 1.00 21.27 210 VAL A CA 1
ATOM 1504 C C . VAL A 1 213 ? -19.291 21.458 28.303 1.00 21.03 210 VAL A C 1
ATOM 1505 O O . VAL A 1 213 ? -19.731 22.620 28.103 1.00 22.11 210 VAL A O 1
ATOM 1509 N N . PHE A 1 214 ? -18.007 21.120 28.276 1.00 19.39 211 PHE A N 1
ATOM 1510 C CA . PHE A 1 214 ? -16.871 21.953 27.896 1.00 20.92 211 PHE A CA 1
ATOM 1511 C C . PHE A 1 214 ? -16.619 23.068 28.925 1.00 21.23 211 PHE A C 1
ATOM 1512 O O . PHE A 1 214 ? -15.828 23.982 28.670 1.00 23.42 211 PHE A O 1
ATOM 1520 N N . SER A 1 215 ? -17.226 22.958 30.110 1.00 21.84 212 SER A N 1
ATOM 1521 C CA . SER A 1 215 ? -16.717 23.692 31.282 1.00 23.25 212 SER A CA 1
ATOM 1522 C C . SER A 1 215 ? -15.259 23.319 31.575 1.00 23.43 212 SER A C 1
ATOM 1523 O O . SER A 1 215 ? -14.738 22.267 31.141 1.00 21.08 212 SER A O 1
ATOM 1526 N N . GLU A 1 216 ? -14.560 24.131 32.400 1.00 24.71 213 GLU A N 1
ATOM 1527 C CA . GLU A 1 216 ? -13.198 23.742 32.773 1.00 21.43 213 GLU A CA 1
ATOM 1528 C C . GLU A 1 216 ? -13.187 22.423 33.582 1.00 20.84 213 GLU A C 1
ATOM 1529 O O . GLU A 1 216 ? -12.289 21.619 33.371 1.00 22.41 213 GLU A O 1
ATOM 1535 N N . ALA A 1 217 ? -14.186 22.192 34.433 1.00 21.42 214 ALA A N 1
ATOM 1536 C CA . ALA A 1 217 ? -14.325 20.954 35.187 1.00 21.68 214 ALA A CA 1
ATOM 1537 C C . ALA A 1 217 ? -14.465 19.761 34.220 1.00 19.79 214 ALA A C 1
ATOM 1538 O O . ALA A 1 217 ? -13.908 18.699 34.461 1.00 20.73 214 ALA A O 1
ATOM 1540 N N . HIS A 1 218 ? -15.259 19.939 33.161 1.00 18.86 215 HIS A N 1
ATOM 1541 C CA . HIS A 1 218 ? -15.425 18.891 32.134 1.00 18.83 215 HIS A CA 1
ATOM 1542 C C . HIS A 1 218 ? -14.108 18.575 31.431 1.00 19.25 215 HIS A C 1
ATOM 1543 O O . HIS A 1 218 ? -13.730 17.400 31.251 1.00 19.04 215 HIS A O 1
ATOM 1550 N N . TRP A 1 219 ? -13.376 19.594 30.933 1.00 18.23 216 TRP A N 1
ATOM 1551 C CA . TRP A 1 219 ? -12.089 19.367 30.290 1.00 18.55 216 TRP A CA 1
ATOM 1552 C C . TRP A 1 219 ? -11.099 18.605 31.193 1.00 18.72 216 TRP A C 1
ATOM 1553 O O . TRP A 1 219 ? -10.312 17.775 30.725 1.00 18.43 216 TRP A O 1
ATOM 1564 N N . LYS A 1 220 ? -11.041 18.911 32.497 1.00 19.84 217 LYS A N 1
ATOM 1565 C CA . LYS A 1 220 ? -10.148 18.208 33.405 1.00 21.71 217 LYS A CA 1
ATOM 1566 C C . LYS A 1 220 ? -10.489 16.703 33.475 1.00 18.05 217 LYS A C 1
ATOM 1567 O O . LYS A 1 220 ? -9.579 15.857 33.443 1.00 20.17 217 LYS A O 1
ATOM 1573 N N . LEU A 1 221 ? -11.778 16.390 33.506 1.00 18.52 218 LEU A N 1
ATOM 1574 C CA . LEU A 1 221 ? -12.248 14.996 33.521 1.00 18.57 218 LEU A CA 1
ATOM 1575 C C . LEU A 1 221 ? -11.948 14.322 32.179 1.00 18.35 218 LEU A C 1
ATOM 1576 O O . LEU A 1 221 ? -11.465 13.175 32.138 1.00 17.11 218 LEU A O 1
ATOM 1581 N N . ILE A 1 222 ? -12.201 15.023 31.062 1.00 18.43 219 ILE A N 1
ATOM 1582 C CA . ILE A 1 222 ? -11.860 14.459 29.748 1.00 18.21 219 ILE A CA 1
ATOM 1583 C C . ILE A 1 222 ? -10.394 14.042 29.712 1.00 19.02 219 ILE A C 1
ATOM 1584 O O . ILE A 1 222 ? -10.031 12.934 29.262 1.00 17.25 219 ILE A O 1
ATOM 1589 N N . GLU A 1 223 ? -9.484 14.912 30.186 1.00 18.93 220 GLU A N 1
ATOM 1590 C CA . GLU A 1 223 ? -8.057 14.594 30.179 1.00 20.94 220 GLU A CA 1
ATOM 1591 C C . GLU A 1 223 ? -7.737 13.320 30.970 1.00 18.11 220 GLU A C 1
ATOM 1592 O O . GLU A 1 223 ? -6.936 12.501 30.501 1.00 18.14 220 GLU A O 1
ATOM 1598 N N . SER A 1 224 ? -8.329 13.157 32.160 1.00 18.39 221 SER A N 1
ATOM 1599 C CA . SER A 1 224 ? -8.087 11.977 32.986 1.00 18.19 221 SER A CA 1
ATOM 1600 C C . SER A 1 224 ? -8.564 10.685 32.296 1.00 16.93 221 SER A C 1
ATOM 1601 O O . SER A 1 224 ? -7.876 9.638 32.361 1.00 18.07 221 SER A O 1
ATOM 1604 N N . TYR A 1 225 ? -9.755 10.762 31.675 1.00 16.04 222 TYR A N 1
ATOM 1605 C CA . TYR A 1 225 ? -10.324 9.628 30.931 1.00 15.87 222 TYR A CA 1
ATOM 1606 C C . TYR A 1 225 ? -9.491 9.276 29.695 1.00 15.61 222 TYR A C 1
ATOM 1607 O O . TYR A 1 225 ? -9.211 8.092 29.416 1.00 16.27 222 TYR A O 1
ATOM 1616 N N . VAL A 1 226 ? -9.049 10.301 28.927 1.00 15.40 223 VAL A N 1
ATOM 1617 C CA . VAL A 1 226 ? -8.217 10.035 27.755 1.00 16.29 223 VAL A CA 1
ATOM 1618 C C . VAL A 1 226 ? -6.861 9.439 28.163 1.00 17.74 223 VAL A C 1
ATOM 1619 O O . VAL A 1 226 ? -6.334 8.535 27.496 1.00 16.10 223 VAL A O 1
ATOM 1623 N N . HIS A 1 227 ? -6.242 9.910 29.262 1.00 16.98 224 HIS A N 1
ATOM 1624 C CA . HIS A 1 227 ? -4.963 9.359 29.730 1.00 17.25 224 HIS A CA 1
ATOM 1625 C C . HIS A 1 227 ? -5.090 7.855 30.047 1.00 16.84 224 HIS A C 1
ATOM 1626 O O . HIS A 1 227 ? -4.221 7.049 29.669 1.00 15.77 224 HIS A O 1
ATOM 1633 N N . ASN A 1 228 ? -6.219 7.464 30.685 1.00 16.42 225 ASN A N 1
ATOM 1634 C CA . ASN A 1 228 ? -6.497 6.047 30.956 1.00 16.73 225 ASN A CA 1
ATOM 1635 C C . ASN A 1 228 ? -6.547 5.267 29.626 1.00 15.33 225 ASN A C 1
ATOM 1636 O O . ASN A 1 228 ? -5.940 4.195 29.495 1.00 15.25 225 ASN A O 1
ATOM 1641 N N . ALA A 1 229 ? -7.290 5.797 28.633 1.00 15.45 226 ALA A N 1
ATOM 1642 C CA . ALA A 1 229 ? -7.447 5.134 27.334 1.00 14.37 226 ALA A CA 1
ATOM 1643 C C . ALA A 1 229 ? -6.074 4.909 26.670 1.00 14.82 226 ALA A C 1
ATOM 1644 O O . ALA A 1 229 ? -5.744 3.786 26.260 1.00 14.58 226 ALA A O 1
ATOM 1646 N N . VAL A 1 230 ? -5.237 5.962 26.621 1.00 16.60 227 VAL A N 1
ATOM 1647 C CA . VAL A 1 230 ? -3.902 5.860 26.005 1.00 16.91 227 VAL A CA 1
ATOM 1648 C C . VAL A 1 230 ? -3.035 4.796 26.705 1.00 17.31 227 VAL A C 1
ATOM 1649 O O . VAL A 1 230 ? -2.317 4.023 26.045 1.00 17.98 227 VAL A O 1
ATOM 1653 N N . ASN A 1 231 ? -3.076 4.748 28.059 1.00 16.42 228 ASN A N 1
ATOM 1654 C CA . ASN A 1 231 ? -2.327 3.807 28.891 1.00 17.54 228 ASN A CA 1
ATOM 1655 C C . ASN A 1 231 ? -2.751 2.357 28.622 1.00 18.68 228 ASN A C 1
ATOM 1656 O O . ASN A 1 231 ? -1.955 1.417 28.848 1.00 19.70 228 ASN A O 1
ATOM 1661 N N . HIS A 1 232 ? -3.990 2.174 28.124 1.00 17.11 229 HIS A N 1
ATOM 1662 C CA . HIS A 1 232 ? -4.532 0.860 27.786 1.00 16.21 229 HIS A CA 1
ATOM 1663 C C . HIS A 1 232 ? -4.508 0.590 26.277 1.00 18.82 229 HIS A C 1
ATOM 1664 O O . HIS A 1 232 ? -5.246 -0.261 25.743 1.00 20.11 229 HIS A O 1
ATOM 1671 N N . GLY A 1 233 ? -3.690 1.352 25.515 1.00 17.97 230 GLY A N 1
ATOM 1672 C CA . GLY A 1 233 ? -3.427 1.094 24.106 1.00 17.38 230 GLY A CA 1
ATOM 1673 C C . GLY A 1 233 ? -4.424 1.700 23.107 1.00 17.27 230 GLY A C 1
ATOM 1674 O O . GLY A 1 233 ? -4.498 1.276 21.952 1.00 19.06 230 GLY A O 1
ATOM 1675 N N . VAL A 1 234 ? -5.261 2.679 23.539 1.00 14.99 231 VAL A N 1
ATOM 1676 C CA . VAL A 1 234 ? -6.067 3.453 22.604 1.00 16.04 231 VAL A CA 1
ATOM 1677 C C . VAL A 1 234 ? -5.181 4.538 21.976 1.00 19.45 231 VAL A C 1
ATOM 1678 O O . VAL A 1 234 ? -4.602 5.359 22.722 1.00 18.50 231 VAL A O 1
ATOM 1682 N N . ASN A 1 235 ? -5.058 4.508 20.642 1.00 15.95 232 ASN A N 1
ATOM 1683 C CA . ASN A 1 235 ? -4.264 5.514 19.917 1.00 16.37 232 ASN A CA 1
ATOM 1684 C C . ASN A 1 235 ? -5.075 6.331 18.894 1.00 17.21 232 ASN A C 1
ATOM 1685 O O . ASN A 1 235 ? -4.497 7.152 18.186 1.00 18.27 232 ASN A O 1
ATOM 1690 N N . MET A 1 236 ? -6.412 6.147 18.828 1.00 16.59 233 MET A N 1
ATOM 1691 C CA . MET A 1 236 ? -7.330 6.791 17.885 1.00 16.24 233 MET A CA 1
ATOM 1692 C C . MET A 1 236 ? -8.571 7.194 18.694 1.00 17.74 233 MET A C 1
ATOM 1693 O O . MET A 1 236 ? -9.113 6.339 19.416 1.00 17.88 233 MET A O 1
ATOM 1698 N N . LEU A 1 237 ? -8.944 8.485 18.670 1.00 17.33 234 LEU A N 1
ATOM 1699 C CA . LEU A 1 237 ? -10.001 9.020 19.523 1.00 16.57 234 LEU A CA 1
ATOM 1700 C C . LEU A 1 237 ? -11.160 9.627 18.723 1.00 16.33 234 LEU A C 1
ATOM 1701 O O . LEU A 1 237 ? -11.004 10.508 17.880 1.00 16.14 234 LEU A O 1
ATOM 1706 N N . LEU A 1 238 ? -12.385 9.157 19.009 1.00 16.04 235 LEU A N 1
ATOM 1707 C CA . LEU A 1 238 ? -13.601 9.712 18.428 1.00 16.62 235 LEU A CA 1
ATOM 1708 C C . LEU A 1 238 ? -13.775 11.168 18.859 1.00 17.69 235 LEU A C 1
ATOM 1709 O O . LEU A 1 238 ? -13.806 11.515 20.033 1.00 17.51 235 LEU A O 1
ATOM 1714 N N . THR A 1 239 ? -13.858 12.041 17.843 1.00 16.97 236 THR A N 1
ATOM 1715 C CA . THR A 1 239 ? -13.747 13.488 17.975 1.00 16.00 236 THR A CA 1
ATOM 1716 C C . THR A 1 239 ? -15.053 14.150 17.556 1.00 17.97 236 THR A C 1
ATOM 1717 O O . THR A 1 239 ? -15.432 14.127 16.367 1.00 16.70 236 THR A O 1
ATOM 1721 N N . PRO A 1 240 ? -15.831 14.709 18.515 1.00 15.85 237 PRO A N 1
ATOM 1722 C CA . PRO A 1 240 ? -17.210 15.176 18.261 1.00 17.62 237 PRO A CA 1
ATOM 1723 C C . PRO A 1 240 ? -17.335 16.544 17.592 1.00 18.44 237 PRO A C 1
ATOM 1724 O O . PRO A 1 240 ? -17.546 17.556 18.260 1.00 17.79 237 PRO A O 1
ATOM 1728 N N . LEU A 1 241 ? -17.277 16.553 16.253 1.00 18.36 238 LEU A N 1
ATOM 1729 C CA . LEU A 1 241 ? -17.549 17.781 15.501 1.00 18.83 238 LEU A CA 1
ATOM 1730 C C . LEU A 1 241 ? -18.930 18.317 15.839 1.00 18.00 238 LEU A C 1
ATOM 1731 O O . LEU A 1 241 ? -19.087 19.503 16.115 1.00 17.25 238 LEU A O 1
ATOM 1736 N N . PHE A 1 242 ? -19.913 17.397 15.819 1.00 17.34 239 PHE A N 1
ATOM 1737 C CA . PHE A 1 242 ? -21.303 17.662 16.151 1.00 17.03 239 PHE A CA 1
ATOM 1738 C C . PHE A 1 242 ? -21.716 16.478 17.031 1.00 16.83 239 PHE A C 1
ATOM 1739 O O . PHE A 1 242 ? -21.029 15.459 16.974 1.00 19.92 239 PHE A O 1
ATOM 1747 N N . THR A 1 243 ? -22.773 16.636 17.841 1.00 15.76 240 THR A N 1
ATOM 1748 C CA . THR A 1 243 ? -23.237 15.589 18.743 1.00 15.80 240 THR A CA 1
ATOM 1749 C C . THR A 1 243 ? -23.248 14.241 18.025 1.00 16.31 240 THR A C 1
ATOM 1750 O O . THR A 1 243 ? -24.016 14.090 17.051 1.00 16.60 240 THR A O 1
ATOM 1754 N N . PRO A 1 244 ? -22.444 13.228 18.461 1.00 15.79 241 PRO A N 1
ATOM 1755 C CA . PRO A 1 244 ? -22.349 11.995 17.650 1.00 15.97 241 PRO A CA 1
ATOM 1756 C C . PRO A 1 244 ? -23.693 11.307 17.505 1.00 15.39 241 PRO A C 1
ATOM 1757 O O . PRO A 1 244 ? -24.394 11.069 18.517 1.00 16.62 241 PRO A O 1
ATOM 1761 N N . PRO A 1 245 ? -24.121 10.993 16.245 1.00 16.33 242 PRO A N 1
ATOM 1762 C CA . PRO A 1 245 ? -25.434 10.387 15.990 1.00 17.30 242 PRO A CA 1
ATOM 1763 C C . PRO A 1 245 ? -25.383 8.860 16.165 1.00 16.93 242 PRO A C 1
ATOM 1764 O O . PRO A 1 245 ? -25.233 8.099 15.183 1.00 18.22 242 PRO A O 1
ATOM 1768 N N . LEU A 1 246 ? -25.336 8.438 17.454 1.00 15.73 243 LEU A N 1
ATOM 1769 C CA . LEU A 1 246 ? -25.153 7.058 17.885 1.00 15.96 243 LEU A CA 1
ATOM 1770 C C . LEU A 1 246 ? -26.114 6.782 19.048 1.00 15.49 243 LEU A C 1
ATOM 1771 O O . LEU A 1 246 ? -26.279 7.624 19.941 1.00 13.87 243 LEU A O 1
ATOM 1776 N N . ASP A 1 247 ? -26.697 5.587 19.055 1.00 14.57 244 ASP A N 1
ATOM 1777 C CA . ASP A 1 247 ? -27.543 5.084 20.158 1.00 14.04 244 ASP A CA 1
ATOM 1778 C C . ASP A 1 247 ? -28.563 6.132 20.614 1.00 16.40 244 ASP A C 1
ATOM 1779 O O . ASP A 1 247 ? -28.690 6.399 21.826 1.00 16.72 244 ASP A O 1
ATOM 1784 N N . THR A 1 248 ? -29.310 6.704 19.658 1.00 14.55 245 THR A N 1
ATOM 1785 C CA . THR A 1 248 ? -30.266 7.800 19.909 1.00 15.53 245 THR A CA 1
ATOM 1786 C C . THR A 1 248 ? -31.604 7.459 19.247 1.00 17.19 245 THR A C 1
ATOM 1787 O O . THR A 1 248 ? -31.618 7.243 18.038 1.00 17.99 245 THR A O 1
ATOM 1791 N N . TYR A 1 249 ? -32.725 7.375 19.998 1.00 17.85 246 TYR A N 1
ATOM 1792 C CA . TYR A 1 249 ? -33.986 7.027 19.349 1.00 17.97 246 TYR A CA 1
ATOM 1793 C C . TYR A 1 249 ? -34.404 8.109 18.349 1.00 17.97 246 TYR A C 1
ATOM 1794 O O . TYR A 1 249 ? -34.026 9.272 18.492 1.00 18.06 246 TYR A O 1
ATOM 1803 N N . VAL A 1 250 ? -35.159 7.688 17.318 1.00 18.44 247 VAL A N 1
ATOM 1804 C CA . VAL A 1 250 ? -35.696 8.602 16.300 1.00 18.31 247 VAL A CA 1
ATOM 1805 C C . VAL A 1 250 ? -36.630 9.609 16.987 1.00 17.32 247 VAL A C 1
ATOM 1806 O O . VAL A 1 250 ? -37.555 9.199 17.677 1.00 20.46 247 VAL A O 1
ATOM 1810 N N . GLY A 1 251 ? -36.338 10.897 16.822 1.00 17.77 248 GLY A N 1
ATOM 1811 C CA . GLY A 1 251 ? -37.013 11.985 17.524 1.00 17.98 248 GLY A CA 1
ATOM 1812 C C . GLY A 1 251 ? -36.470 12.267 18.927 1.00 19.36 248 GLY A C 1
ATOM 1813 O O . GLY A 1 251 ? -37.063 13.076 19.660 1.00 23.27 248 GLY A O 1
ATOM 1814 N N . GLY A 1 252 ? -35.340 11.647 19.285 1.00 19.43 249 GLY A N 1
ATOM 1815 C CA . GLY A 1 252 ? -34.675 11.881 20.565 1.00 17.79 249 GLY A CA 1
ATOM 1816 C C . GLY A 1 252 ? -33.317 12.578 20.419 1.00 16.78 249 GLY A C 1
ATOM 1817 O O . GLY A 1 252 ? -32.876 12.897 19.314 1.00 18.46 249 GLY A O 1
ATOM 1818 N N . GLU A 1 253 ? -32.704 12.877 21.579 1.00 17.77 250 GLU A N 1
ATOM 1819 C CA . GLU A 1 253 ? -31.412 13.532 21.607 1.00 17.26 250 GLU A CA 1
ATOM 1820 C C . GLU A 1 253 ? -30.595 13.036 22.800 1.00 17.91 250 GLU A C 1
ATOM 1821 O O . GLU A 1 253 ? -31.141 12.517 23.778 1.00 20.59 250 GLU A O 1
ATOM 1827 N N . ARG A 1 254 ? -29.284 13.183 22.644 1.00 16.61 251 ARG A N 1
ATOM 1828 C CA . ARG A 1 254 ? -28.271 13.120 23.669 1.00 16.05 251 ARG A CA 1
ATOM 1829 C C . ARG A 1 254 ? -27.808 14.552 23.981 1.00 16.81 251 ARG A C 1
ATOM 1830 O O . ARG A 1 254 ? -28.010 15.478 23.188 1.00 16.50 251 ARG A O 1
ATOM 1838 N N . PRO A 1 255 ? -27.142 14.796 25.132 1.00 15.88 252 PRO A N 1
ATOM 1839 C CA . PRO A 1 255 ? -26.616 16.118 25.478 1.00 17.50 252 PRO A CA 1
ATOM 1840 C C . PRO A 1 255 ? -25.672 16.661 24.408 1.00 16.58 252 PRO A C 1
ATOM 1841 O O . PRO A 1 255 ? -24.892 15.905 23.836 1.00 17.13 252 PRO A O 1
ATOM 1845 N N . THR A 1 256 ? -25.849 17.936 24.061 1.00 17.43 253 THR A N 1
ATOM 1846 C CA . THR A 1 256 ? -25.083 18.578 23.015 1.00 17.27 253 THR A CA 1
ATOM 1847 C C . THR A 1 256 ? -23.599 18.515 23.340 1.00 18.60 253 THR A C 1
ATOM 1848 O O . THR A 1 256 ? -23.187 19.029 24.390 1.00 19.95 253 THR A O 1
ATOM 1852 N N . VAL A 1 257 ? -22.814 17.889 22.435 1.00 15.96 254 VAL A N 1
ATOM 1853 C CA . VAL A 1 257 ? -21.363 17.877 22.496 1.00 16.55 254 VAL A CA 1
ATOM 1854 C C . VAL A 1 257 ? -20.863 18.233 21.087 1.00 18.34 254 VAL A C 1
ATOM 1855 O O . VAL A 1 257 ? -20.849 17.392 20.183 1.00 17.41 254 VAL A O 1
ATOM 1859 N N . GLN A 1 258 ? -20.477 19.497 20.884 1.00 17.47 255 GLN A N 1
ATOM 1860 C CA . GLN A 1 258 ? -20.210 20.035 19.538 1.00 17.91 255 GLN A CA 1
ATOM 1861 C C . GLN A 1 258 ? -18.948 20.915 19.561 1.00 17.92 255 GLN A C 1
ATOM 1862 O O . GLN A 1 258 ? -18.970 21.989 20.173 1.00 21.25 255 GLN A O 1
ATOM 1868 N N . LEU A 1 259 ? -17.848 20.460 18.954 1.00 18.08 256 LEU A N 1
ATOM 1869 C CA . LEU A 1 259 ? -16.572 21.189 18.953 1.00 18.04 256 LEU A CA 1
ATOM 1870 C C . LEU A 1 259 ? -16.614 22.375 17.989 1.00 20.46 256 LEU A C 1
ATOM 1871 O O . LEU A 1 259 ? -15.867 23.330 18.197 1.00 23.08 256 LEU A O 1
ATOM 1876 N N . ILE A 1 260 ? -17.407 22.266 16.914 1.00 19.36 257 ILE A N 1
ATOM 1877 C CA . ILE A 1 260 ? -17.511 23.332 15.914 1.00 19.49 257 ILE A CA 1
ATOM 1878 C C . ILE A 1 260 ? -18.514 24.418 16.330 1.00 19.52 257 ILE A C 1
ATOM 1879 O O . ILE A 1 260 ? -19.681 24.177 16.666 1.00 19.79 257 ILE A O 1
ATOM 1884 N N . ASP A 1 261 ? -18.090 25.693 16.313 1.00 21.53 258 ASP A N 1
ATOM 1885 C CA . ASP A 1 261 ? -19.014 26.804 16.530 1.00 23.24 258 ASP A CA 1
ATOM 1886 C C . ASP A 1 261 ? -19.585 27.278 15.176 1.00 22.61 258 ASP A C 1
ATOM 1887 O O . ASP A 1 261 ? -18.810 27.496 14.239 1.00 22.61 258 ASP A O 1
ATOM 1892 N N . VAL A 1 262 ? -20.922 27.315 15.083 1.00 22.18 259 VAL A N 1
ATOM 1893 C CA . VAL A 1 262 ? -21.668 27.704 13.877 1.00 21.23 259 VAL A CA 1
ATOM 1894 C C . VAL A 1 262 ? -22.465 28.978 14.167 1.00 20.55 259 VAL A C 1
ATOM 1895 O O . VAL A 1 262 ? -23.238 29.067 15.129 1.00 21.28 259 VAL A O 1
ATOM 1899 N N . GLU A 1 263 ? -22.287 29.988 13.298 1.00 21.01 260 GLU A N 1
ATOM 1900 C CA . GLU A 1 263 ? -23.122 31.182 13.273 1.00 25.35 260 GLU A CA 1
ATOM 1901 C C . GLU A 1 263 ? -23.932 31.161 11.971 1.00 25.43 260 GLU A C 1
ATOM 1902 O O . GLU A 1 263 ? -23.355 30.934 10.900 1.00 25.10 260 GLU A O 1
ATOM 1908 N N . ILE A 1 264 ? -25.252 31.296 12.080 1.00 28.20 261 ILE A N 1
ATOM 1909 C CA . ILE A 1 264 ? -26.080 31.400 10.876 1.00 30.28 261 ILE A CA 1
ATOM 1910 C C . ILE A 1 264 ? -26.255 32.893 10.543 1.00 30.31 261 ILE A C 1
ATOM 1911 O O . ILE A 1 264 ? -26.683 33.704 11.371 1.00 33.34 261 ILE A O 1
ATOM 1916 N N . THR A 1 265 ? -25.778 33.263 9.336 1.00 28.70 262 THR A N 1
ATOM 1917 C CA . THR A 1 265 ? -25.650 34.654 8.902 1.00 30.51 262 THR A CA 1
ATOM 1918 C C . THR A 1 265 ? -26.756 35.043 7.914 1.00 32.69 262 THR A C 1
ATOM 1919 O O . THR A 1 265 ? -26.867 36.220 7.583 1.00 33.85 262 THR A O 1
ATOM 1923 N N . GLY A 1 266 ? -27.509 34.051 7.424 1.00 28.54 263 GLY A N 1
ATOM 1924 C CA . GLY A 1 266 ? -28.626 34.202 6.487 1.00 27.22 263 GLY A CA 1
ATOM 1925 C C . GLY A 1 266 ? -29.185 32.827 6.122 1.00 28.18 263 GLY A C 1
ATOM 1926 O O . GLY A 1 266 ? -28.619 31.821 6.554 1.00 26.94 263 GLY A O 1
ATOM 1927 N N . VAL A 1 267 ? -30.276 32.766 5.329 1.00 23.58 264 VAL A N 1
ATOM 1928 C CA . VAL A 1 267 ? -30.835 31.479 4.931 1.00 25.94 264 VAL A CA 1
ATOM 1929 C C . VAL A 1 267 ? -29.780 30.690 4.158 1.00 27.30 264 VAL A C 1
ATOM 1930 O O . VAL A 1 267 ? -29.188 31.221 3.221 1.00 25.35 264 VAL A O 1
ATOM 1934 N N . ASN A 1 268 ? -29.480 29.447 4.625 1.00 24.52 265 ASN A N 1
ATOM 1935 C CA . ASN A 1 268 ? -28.482 28.575 4.019 1.00 25.56 265 ASN A CA 1
ATOM 1936 C C . ASN A 1 268 ? -27.059 29.160 4.016 1.00 22.63 265 ASN A C 1
ATOM 1937 O O . ASN A 1 268 ? -26.252 28.749 3.160 1.00 26.80 265 ASN A O 1
ATOM 1942 N N . GLU A 1 269 ? -26.714 30.082 4.947 1.00 23.08 266 GLU A N 1
ATOM 1943 C CA . GLU A 1 269 ? -25.404 30.744 4.969 1.00 23.95 266 GLU A CA 1
ATOM 1944 C C . GLU A 1 269 ? -24.821 30.721 6.402 1.00 22.92 266 GLU A C 1
ATOM 1945 O O . GLU A 1 269 ? -25.488 31.190 7.334 1.00 23.53 266 GLU A O 1
ATOM 1951 N N . TYR A 1 270 ? -23.581 30.235 6.517 1.00 25.50 267 TYR A N 1
ATOM 1952 C CA . TYR A 1 270 ? -22.913 29.979 7.803 1.00 23.94 267 TYR A CA 1
ATOM 1953 C C . TYR A 1 270 ? -21.486 30.519 7.852 1.00 25.90 267 TYR A C 1
ATOM 1954 O O . TYR A 1 270 ? -20.803 30.602 6.823 1.00 29.08 267 TYR A O 1
ATOM 1963 N N . ARG A 1 271 ? -21.044 30.822 9.096 1.00 25.11 268 ARG A N 1
ATOM 1964 C CA . ARG A 1 271 ? -19.645 31.046 9.445 1.00 26.27 268 ARG A CA 1
ATOM 1965 C C . ARG A 1 271 ? -19.230 30.089 10.574 1.00 24.14 268 ARG A C 1
ATOM 1966 O O . ARG A 1 271 ? -20.031 29.830 11.480 1.00 23.75 268 ARG A O 1
ATOM 1974 N N . PHE A 1 272 ? -17.970 29.639 10.546 1.00 24.85 269 PHE A N 1
ATOM 1975 C CA . PHE A 1 272 ? -17.482 28.596 11.444 1.00 25.14 269 PHE A CA 1
ATOM 1976 C C . PHE A 1 272 ? -16.281 29.091 12.250 1.00 26.78 269 PHE A C 1
ATOM 1977 O O . PHE A 1 272 ? -15.427 29.807 11.728 1.00 26.40 269 PHE A O 1
ATOM 1985 N N . LYS A 1 273 ? -16.161 28.620 13.500 1.00 24.20 270 LYS A N 1
ATOM 1986 C CA . LYS A 1 273 ? -14.937 28.783 14.272 1.00 25.95 270 LYS A CA 1
ATOM 1987 C C . LYS A 1 273 ? -14.491 27.412 14.777 1.00 24.94 270 LYS A C 1
ATOM 1988 O O . LYS A 1 273 ? -15.333 26.595 15.182 1.00 24.97 270 LYS A O 1
ATOM 1994 N N . PHE A 1 274 ? -13.166 27.203 14.801 1.00 25.65 271 PHE A N 1
ATOM 1995 C CA . PHE A 1 274 ? -12.573 25.905 15.119 1.00 24.19 271 PHE A CA 1
ATOM 1996 C C . PHE A 1 274 ? -11.792 25.893 16.445 1.00 29.72 271 PHE A C 1
ATOM 1997 O O . PHE A 1 274 ? -11.033 24.956 16.681 1.00 30.11 271 PHE A O 1
ATOM 2005 N N . ASP A 1 275 ? -12.018 26.870 17.352 1.00 30.56 272 ASP A N 1
ATOM 2006 C CA . ASP A 1 275 ? -11.154 27.033 18.528 1.00 31.37 272 ASP A CA 1
ATOM 2007 C C . ASP A 1 275 ? -11.220 25.841 19.487 1.00 26.31 272 ASP A C 1
ATOM 2008 O O . ASP A 1 275 ? -10.162 25.451 20.008 1.00 27.69 272 ASP A O 1
ATOM 2013 N N . ARG A 1 276 ? -12.429 25.308 19.746 1.00 25.19 273 ARG A N 1
ATOM 2014 C CA . ARG A 1 276 ? -12.619 24.144 20.617 1.00 26.01 273 ARG A CA 1
ATOM 2015 C C . ARG A 1 276 ? -11.992 22.899 19.972 1.00 24.22 273 ARG A C 1
ATOM 2016 O O . ARG A 1 276 ? -11.399 22.067 20.665 1.00 23.07 273 ARG A O 1
ATOM 2024 N N . LEU A 1 277 ? -12.129 22.752 18.641 1.00 22.53 274 LEU A N 1
ATOM 2025 C CA . LEU A 1 277 ? -11.428 21.663 17.973 1.00 22.28 274 LEU A CA 1
ATOM 2026 C C . LEU A 1 277 ? -9.900 21.762 18.146 1.00 24.51 274 LEU A C 1
ATOM 2027 O O . LEU A 1 277 ? -9.236 20.742 18.326 1.00 22.11 274 LEU A O 1
ATOM 2032 N N . GLU A 1 278 ? -9.299 22.960 18.035 1.00 22.77 275 GLU A N 1
ATOM 2033 C CA . GLU A 1 278 ? -7.858 23.114 18.253 1.00 25.48 275 GLU A CA 1
ATOM 2034 C C . GLU A 1 278 ? -7.461 22.686 19.678 1.00 22.72 275 GLU A C 1
ATOM 2035 O O . GLU A 1 278 ? -6.455 21.979 19.832 1.00 22.36 275 GLU A O 1
ATOM 2041 N N . ARG A 1 279 ? -8.271 23.049 20.683 1.00 22.66 276 ARG A N 1
ATOM 2042 C CA . ARG A 1 279 ? -8.053 22.637 22.066 1.00 22.71 276 ARG A CA 1
ATOM 2043 C C . ARG A 1 279 ? -8.074 21.111 22.182 1.00 25.13 276 ARG A C 1
ATOM 2044 O O . ARG A 1 279 ? -7.248 20.526 22.899 1.00 22.12 276 ARG A O 1
ATOM 2052 N N . TRP A 1 280 ? -9.050 20.459 21.508 1.00 23.30 277 TRP A N 1
ATOM 2053 C CA . TRP A 1 280 ? -9.188 18.998 21.564 1.00 20.46 277 TRP A CA 1
ATOM 2054 C C . TRP A 1 280 ? -7.976 18.310 20.924 1.00 19.48 277 TRP A C 1
ATOM 2055 O O . TRP A 1 280 ? -7.412 17.344 21.469 1.00 19.57 277 TRP A O 1
ATOM 2066 N N . VAL A 1 281 ? -7.567 18.809 19.754 1.00 21.28 278 VAL A N 1
ATOM 2067 C CA . VAL A 1 281 ? -6.434 18.251 19.020 1.00 23.16 278 VAL A CA 1
ATOM 2068 C C . VAL A 1 281 ? -5.136 18.408 19.837 1.00 23.25 278 VAL A C 1
ATOM 2069 O O . VAL A 1 281 ? -4.284 17.493 19.870 1.00 22.68 278 VAL A O 1
ATOM 2073 N N . GLU A 1 282 ? -4.956 19.559 20.509 1.00 23.33 279 GLU A N 1
ATOM 2074 C CA . GLU A 1 282 ? -3.766 19.783 21.336 1.00 23.73 279 GLU A CA 1
ATOM 2075 C C . GLU A 1 282 ? -3.746 18.801 22.518 1.00 23.48 279 GLU A C 1
ATOM 2076 O O . GLU A 1 282 ? -2.672 18.302 22.879 1.00 24.76 279 GLU A O 1
ATOM 2082 N N . MET A 1 283 ? -4.913 18.566 23.123 1.00 22.22 280 MET A N 1
ATOM 2083 C CA . MET A 1 283 ? -5.070 17.596 24.204 1.00 22.85 280 MET A CA 1
ATOM 2084 C C . MET A 1 283 ? -4.658 16.201 23.712 1.00 22.62 280 MET A C 1
ATOM 2085 O O . MET A 1 283 ? -3.842 15.514 24.354 1.00 23.60 280 MET A O 1
ATOM 2090 N N . CYS A 1 284 ? -5.160 15.795 22.528 1.00 21.26 281 CYS A N 1
ATOM 2091 C CA . CYS A 1 284 ? -4.778 14.519 21.924 1.00 20.24 281 CYS A CA 1
ATOM 2092 C C . CYS A 1 284 ? -3.256 14.396 21.744 1.00 22.92 281 CYS A C 1
ATOM 2093 O O . CYS A 1 284 ? -2.644 13.379 22.125 1.00 24.43 281 CYS A O 1
ATOM 2096 N N . GLN A 1 285 ? -2.618 15.426 21.170 1.00 23.56 282 GLN A N 1
ATOM 2097 C CA . GLN A 1 285 ? -1.180 15.353 20.927 1.00 27.49 282 GLN A CA 1
ATOM 2098 C C . GLN A 1 285 ? -0.402 15.271 22.258 1.00 26.59 282 GLN A C 1
ATOM 2099 O O . GLN A 1 285 ? 0.504 14.426 22.369 1.00 28.97 282 GLN A O 1
ATOM 2105 N N . ARG A 1 286 ? -0.811 16.039 23.283 1.00 25.30 283 ARG A N 1
ATOM 2106 C CA . ARG A 1 286 ? -0.160 16.088 24.596 1.00 25.59 283 ARG A CA 1
ATOM 2107 C C . ARG A 1 286 ? -0.233 14.729 25.312 1.00 28.02 283 ARG A C 1
ATOM 2108 O O . ARG A 1 286 ? 0.712 14.283 25.968 1.00 24.78 283 ARG A O 1
ATOM 2116 N N . LEU A 1 287 ? -1.354 14.013 25.145 1.00 23.47 284 LEU A N 1
ATOM 2117 C CA . LEU A 1 287 ? -1.597 12.818 25.937 1.00 23.17 284 LEU A CA 1
ATOM 2118 C C . LEU A 1 287 ? -1.165 11.552 25.191 1.00 22.65 284 LEU A C 1
ATOM 2119 O O . LEU A 1 287 ? -1.093 10.487 25.794 1.00 26.74 284 LEU A O 1
ATOM 2124 N N . GLY A 1 288 ? -0.833 11.662 23.903 1.00 22.55 285 GLY A N 1
ATOM 2125 C CA . GLY A 1 288 ? -0.322 10.530 23.141 1.00 24.26 285 GLY A CA 1
ATOM 2126 C C . GLY A 1 288 ? -1.320 9.816 22.228 1.00 22.80 285 GLY A C 1
ATOM 2127 O O . GLY A 1 288 ? -0.979 8.753 21.721 1.00 24.20 285 GLY A O 1
ATOM 2128 N N . ILE A 1 289 ? -2.502 10.409 21.953 1.00 20.49 286 ILE A N 1
ATOM 2129 C CA . ILE A 1 289 ? -3.343 9.985 20.827 1.00 20.58 286 ILE A CA 1
ATOM 2130 C C . ILE A 1 289 ? -2.657 10.328 19.498 1.00 23.95 286 ILE A C 1
ATOM 2131 O O . ILE A 1 289 ? -2.199 11.454 19.305 1.00 24.62 286 ILE A O 1
ATOM 2136 N N . GLN A 1 290 ? -2.578 9.344 18.589 1.00 21.30 287 GLN A N 1
ATOM 2137 C CA . GLN A 1 290 ? -1.884 9.471 17.307 1.00 20.97 287 GLN A CA 1
ATOM 2138 C C . GLN A 1 290 ? -2.851 9.790 16.153 1.00 22.66 287 GLN A C 1
ATOM 2139 O O . GLN A 1 290 ? -2.387 10.315 15.150 1.00 25.00 287 GLN A O 1
ATOM 2145 N N . PHE A 1 291 ? -4.145 9.375 16.219 1.00 18.07 288 PHE A N 1
ATOM 2146 C CA . PHE A 1 291 ? -5.116 9.529 15.132 1.00 19.80 288 PHE A CA 1
ATOM 2147 C C . PHE A 1 291 ? -6.424 10.156 15.612 1.00 18.80 288 PHE A C 1
ATOM 2148 O O . PHE A 1 291 ? -6.908 9.845 16.706 1.00 20.01 288 PHE A O 1
ATOM 2156 N N . ILE A 1 292 ? -6.952 11.088 14.806 1.00 18.19 289 ILE A N 1
ATOM 2157 C CA . ILE A 1 292 ? -8.199 11.814 15.072 1.00 18.55 289 ILE A CA 1
ATOM 2158 C C . ILE A 1 292 ? -9.293 11.158 14.225 1.00 19.22 289 ILE A C 1
ATOM 2159 O O . ILE A 1 292 ? -9.182 11.102 13.008 1.00 19.85 289 ILE A O 1
ATOM 2164 N N . GLU A 1 293 ? -10.316 10.575 14.874 1.00 17.66 290 GLU A N 1
ATOM 2165 C CA . GLU A 1 293 ? -11.415 9.865 14.208 1.00 16.99 290 GLU A CA 1
ATOM 2166 C C . GLU A 1 293 ? -12.653 10.770 14.262 1.00 16.97 290 GLU A C 1
ATOM 2167 O O . GLU A 1 293 ? -13.360 10.811 15.287 1.00 16.57 290 GLU A O 1
ATOM 2173 N N . PHE A 1 294 ? -12.963 11.513 13.182 1.00 17.33 291 PHE A N 1
ATOM 2174 C CA . PHE A 1 294 ? -14.088 12.443 13.217 1.00 16.49 291 PHE A CA 1
ATOM 2175 C C . PHE A 1 294 ? -15.438 11.709 13.324 1.00 16.65 291 PHE A C 1
ATOM 2176 O O . PHE A 1 294 ? -15.642 10.634 12.724 1.00 17.04 291 PHE A O 1
ATOM 2184 N N . SER A 1 295 ? -16.322 12.260 14.168 1.00 17.34 292 SER A N 1
ATOM 2185 C CA . SER A 1 295 ? -17.657 11.733 14.413 1.00 17.05 292 SER A CA 1
ATOM 2186 C C . SER A 1 295 ? -18.504 11.661 13.126 1.00 16.71 292 SER A C 1
ATOM 2187 O O . SER A 1 295 ? -18.338 12.419 12.153 1.00 16.75 292 SER A O 1
ATOM 2190 N N . HIS A 1 296 ? -19.473 10.740 13.156 1.00 16.70 293 HIS A N 1
ATOM 2191 C CA . HIS A 1 296 ? -20.347 10.417 12.013 1.00 16.32 293 HIS A CA 1
ATOM 2192 C C . HIS A 1 296 ? -21.212 11.618 11.618 1.00 17.78 293 HIS A C 1
ATOM 2193 O O . HIS A 1 296 ? -21.703 12.356 12.498 1.00 16.86 293 HIS A O 1
ATOM 2200 N N . LEU A 1 297 ? -21.351 11.858 10.296 1.00 16.98 294 LEU A N 1
ATOM 2201 C CA . LEU A 1 297 ? -22.063 13.023 9.793 1.00 16.94 294 LEU A CA 1
ATOM 2202 C C . LEU A 1 297 ? -23.511 12.772 9.369 1.00 16.05 294 LEU A C 1
ATOM 2203 O O . LEU A 1 297 ? -24.201 13.723 8.983 1.00 16.77 294 LEU A O 1
ATOM 2208 N N . PHE A 1 298 ? -24.003 11.521 9.524 1.00 16.16 295 PHE A N 1
ATOM 2209 C CA . PHE A 1 298 ? -25.366 11.155 9.206 1.00 16.20 295 PHE A CA 1
ATOM 2210 C C . PHE A 1 298 ? -25.866 10.143 10.245 1.00 15.21 295 PHE A C 1
ATOM 2211 O O . PHE A 1 298 ? -25.054 9.425 10.836 1.00 16.94 295 PHE A O 1
ATOM 2219 N N . THR A 1 299 ? -27.183 10.058 10.434 1.00 15.69 296 THR A N 1
ATOM 2220 C CA . THR A 1 299 ? -27.768 9.221 11.485 1.00 15.42 296 THR A CA 1
ATOM 2221 C C . THR A 1 299 ? -27.478 7.729 11.279 1.00 17.03 296 THR A C 1
ATOM 2222 O O . THR A 1 299 ? -27.279 7.173 10.152 1.00 16.76 296 THR A O 1
ATOM 2226 N N . GLN A 1 300 ? -27.492 7.023 12.421 1.00 15.41 297 GLN A N 1
ATOM 2227 C CA . GLN A 1 300 ? -27.198 5.595 12.507 1.00 15.97 297 GLN A CA 1
ATOM 2228 C C . GLN A 1 300 ? -28.291 4.744 11.841 1.00 15.91 297 GLN A C 1
ATOM 2229 O O . GLN A 1 300 ? -29.462 5.132 11.804 1.00 16.82 297 GLN A O 1
ATOM 2235 N N . TRP A 1 301 ? -27.897 3.546 11.395 1.00 16.25 298 TRP A N 1
ATOM 2236 C CA . TRP A 1 301 ? -28.869 2.528 10.960 1.00 15.48 298 TRP A CA 1
ATOM 2237 C C . TRP A 1 301 ? -29.763 3.096 9.830 1.00 16.99 298 TRP A C 1
ATOM 2238 O O . TRP A 1 301 ? -31.005 2.956 9.852 1.00 18.81 298 TRP A O 1
ATOM 2249 N N . GLY A 1 302 ? -29.134 3.795 8.880 1.00 17.53 299 GLY A N 1
ATOM 2250 C CA . GLY A 1 302 ? -29.872 4.256 7.706 1.00 18.55 299 GLY A CA 1
ATOM 2251 C C . GLY A 1 302 ? -29.305 5.458 6.968 1.00 19.95 299 GLY A C 1
ATOM 2252 O O . GLY A 1 302 ? -29.692 5.687 5.805 1.00 19.95 299 GLY A O 1
ATOM 2253 N N . ALA A 1 303 ? -28.506 6.306 7.637 1.00 17.18 300 ALA A N 1
ATOM 2254 C CA . ALA A 1 303 ? -28.001 7.552 7.039 1.00 17.30 300 ALA A CA 1
ATOM 2255 C C . ALA A 1 303 ? -29.124 8.448 6.516 1.00 18.51 300 ALA A C 1
ATOM 2256 O O . ALA A 1 303 ? -28.943 9.181 5.518 1.00 20.09 300 ALA A O 1
ATOM 2258 N N . LYS A 1 304 ? -30.278 8.441 7.213 1.00 17.81 301 LYS A N 1
ATOM 2259 C CA . LYS A 1 304 ? -31.496 9.065 6.722 1.00 19.83 301 LYS A CA 1
ATOM 2260 C C . LYS A 1 304 ? -31.595 10.562 7.065 1.00 18.78 301 LYS A C 1
ATOM 2261 O O . LYS A 1 304 ? -32.298 11.313 6.364 1.00 19.41 301 LYS A O 1
ATOM 2267 N N . TYR A 1 305 ? -30.961 10.984 8.178 1.00 18.04 302 TYR A N 1
ATOM 2268 C CA . TYR A 1 305 ? -31.084 12.337 8.731 1.00 18.54 302 TYR A CA 1
ATOM 2269 C C . TYR A 1 305 ? -29.697 12.868 9.109 1.00 17.96 302 TYR A C 1
ATOM 2270 O O . TYR A 1 305 ? -28.659 12.190 9.097 1.00 16.04 302 TYR A O 1
ATOM 2279 N N . ALA A 1 306 ? -29.696 14.167 9.380 1.00 20.55 303 ALA A N 1
ATOM 2280 C CA . ALA A 1 306 ? -28.521 14.883 9.875 1.00 21.78 303 ALA A CA 1
ATOM 2281 C C . ALA A 1 306 ? -28.394 14.651 11.386 1.00 18.85 303 ALA A C 1
ATOM 2282 O O . ALA A 1 306 ? -29.365 14.360 12.117 1.00 20.96 303 ALA A O 1
ATOM 2284 N N . PRO A 1 307 ? -27.184 14.866 11.959 1.00 19.97 304 PRO A N 1
ATOM 2285 C CA . PRO A 1 307 ? -26.998 14.929 13.411 1.00 18.23 304 PRO A CA 1
ATOM 2286 C C . PRO A 1 307 ? -27.685 16.177 13.962 1.00 17.79 304 PRO A C 1
ATOM 2287 O O . PRO A 1 307 ? -28.020 17.080 13.197 1.00 18.10 304 PRO A O 1
ATOM 2291 N N . LYS A 1 308 ? -27.911 16.229 15.290 1.00 16.72 305 LYS A N 1
ATOM 2292 C CA . LYS A 1 308 ? -28.269 17.493 15.909 1.00 16.58 305 LYS A CA 1
ATOM 2293 C C . LYS A 1 308 ? -27.111 18.470 15.686 1.00 16.39 305 LYS A C 1
ATOM 2294 O O . LYS A 1 308 ? -25.959 18.162 16.044 1.00 16.05 305 LYS A O 1
ATOM 2300 N N . ILE A 1 309 ? -27.420 19.686 15.172 1.00 15.98 306 ILE A N 1
ATOM 2301 C CA . ILE A 1 309 ? -26.459 20.778 15.035 1.00 17.52 306 ILE A CA 1
ATOM 2302 C C . ILE A 1 309 ? -27.078 22.068 15.575 1.00 17.49 306 ILE A C 1
ATOM 2303 O O . ILE A 1 309 ? -28.206 22.408 15.210 1.00 18.46 306 ILE A O 1
ATOM 2308 N N . ILE A 1 310 ? -26.323 22.759 16.448 1.00 18.78 307 ILE A N 1
ATOM 2309 C CA . ILE A 1 310 ? -26.752 24.007 17.072 1.00 19.98 307 ILE A CA 1
ATOM 2310 C C . ILE A 1 310 ? -25.975 25.154 16.428 1.00 18.74 307 ILE A C 1
ATOM 2311 O O . ILE A 1 310 ? -24.785 25.019 16.098 1.00 20.33 307 ILE A O 1
ATOM 2316 N N . ALA A 1 311 ? -26.657 26.291 16.232 1.00 20.51 308 ALA A N 1
ATOM 2317 C CA . ALA A 1 311 ? -26.004 27.472 15.695 1.00 20.43 308 ALA A CA 1
ATOM 2318 C C . ALA A 1 311 ? -26.504 28.701 16.460 1.00 21.37 308 ALA A C 1
ATOM 2319 O O . ALA A 1 311 ? -27.563 28.641 17.073 1.00 23.89 308 ALA A O 1
ATOM 2321 N N . LYS A 1 312 ? -25.752 29.806 16.329 1.00 23.99 309 LYS A N 1
ATOM 2322 C CA . LYS A 1 312 ? -26.150 31.081 16.927 1.00 26.87 309 LYS A CA 1
ATOM 2323 C C . LYS A 1 312 ? -26.746 31.995 15.854 1.00 26.53 309 LYS A C 1
ATOM 2324 O O . LYS A 1 312 ? -26.129 32.146 14.809 1.00 23.88 309 LYS A O 1
ATOM 2330 N N . LYS A 1 313 ? -27.924 32.579 16.151 1.00 28.52 310 LYS A N 1
ATOM 2331 C CA . LYS A 1 313 ? -28.512 33.655 15.363 1.00 36.10 310 LYS A CA 1
ATOM 2332 C C . LYS A 1 313 ? -28.751 34.880 16.264 1.00 35.82 310 LYS A C 1
ATOM 2333 O O . LYS A 1 313 ? -29.570 34.824 17.181 1.00 33.03 310 LYS A O 1
ATOM 2339 N N . ASP A 1 314 ? -28.050 35.989 15.975 1.00 44.13 311 ASP A N 1
ATOM 2340 C CA . ASP A 1 314 ? -28.160 37.212 16.765 1.00 47.07 311 ASP A CA 1
ATOM 2341 C C . ASP A 1 314 ? -27.992 36.909 18.259 1.00 46.71 311 ASP A C 1
ATOM 2342 O O . ASP A 1 314 ? -28.827 37.315 19.083 1.00 43.68 311 ASP A O 1
ATOM 2347 N N . GLY A 1 315 ? -26.930 36.155 18.584 1.00 44.14 312 GLY A N 1
ATOM 2348 C CA . GLY A 1 315 ? -26.535 35.886 19.959 1.00 44.40 312 GLY A CA 1
ATOM 2349 C C . GLY A 1 315 ? -27.178 34.632 20.559 1.00 45.04 312 GLY A C 1
ATOM 2350 O O . GLY A 1 315 ? -26.675 34.105 21.556 1.00 46.87 312 GLY A O 1
ATOM 2351 N N . GLU A 1 316 ? -28.267 34.152 19.938 1.00 38.42 313 GLU A N 1
ATOM 2352 C CA . GLU A 1 316 ? -29.179 33.186 20.530 1.00 38.21 313 GLU A CA 1
ATOM 2353 C C . GLU A 1 316 ? -29.016 31.804 19.875 1.00 33.37 313 GLU A C 1
ATOM 2354 O O . GLU A 1 316 ? -28.999 31.689 18.647 1.00 30.84 313 GLU A O 1
ATOM 2360 N N . GLU A 1 317 ? -28.938 30.760 20.708 1.00 32.07 314 GLU A N 1
ATOM 2361 C CA . GLU A 1 317 ? -28.715 29.403 20.224 1.00 31.29 314 GLU A CA 1
ATOM 2362 C C . GLU A 1 317 ? -30.020 28.826 19.693 1.00 28.65 314 GLU A C 1
ATOM 2363 O O . GLU A 1 317 ? -31.073 28.959 20.317 1.00 29.85 314 GLU A O 1
ATOM 2369 N N . LYS A 1 318 ? -29.955 28.134 18.537 1.00 26.12 315 LYS A N 1
ATOM 2370 C CA . LYS A 1 318 ? -31.095 27.402 18.001 1.00 26.28 315 LYS A CA 1
ATOM 2371 C C . LYS A 1 318 ? -30.612 26.159 17.240 1.00 22.76 315 LYS A C 1
ATOM 2372 O O . LYS A 1 318 ? -29.525 26.142 16.679 1.00 25.59 315 LYS A O 1
ATOM 2378 N N . ARG A 1 319 ? -31.460 25.132 17.217 1.00 21.26 316 ARG A N 1
ATOM 2379 C CA . ARG A 1 319 ? -31.133 23.903 16.489 1.00 19.40 316 ARG A CA 1
ATOM 2380 C C . ARG A 1 319 ? -31.507 24.109 15.023 1.00 21.79 316 ARG A C 1
ATOM 2381 O O . ARG A 1 319 ? -32.647 24.487 14.744 1.00 23.23 316 ARG A O 1
ATOM 2389 N N . ILE A 1 320 ? -30.563 23.815 14.110 1.00 20.40 317 ILE A N 1
ATOM 2390 C CA . ILE A 1 320 ? -30.737 24.007 12.666 1.00 20.28 317 ILE A CA 1
ATOM 2391 C C . ILE A 1 320 ? -30.794 22.681 11.884 1.00 19.55 317 ILE A C 1
ATOM 2392 O O . ILE A 1 320 ? -31.324 22.703 10.764 1.00 19.86 317 ILE A O 1
ATOM 2397 N N . PHE A 1 321 ? -30.285 21.555 12.446 1.00 17.91 318 PHE A N 1
ATOM 2398 C CA . PHE A 1 321 ? -30.349 20.242 11.804 1.00 17.77 318 PHE A CA 1
ATOM 2399 C C . PHE A 1 321 ? -30.723 19.203 12.851 1.00 17.60 318 PHE A C 1
ATOM 2400 O O . PHE A 1 321 ? -30.424 19.409 14.042 1.00 17.76 318 PHE A O 1
ATOM 2408 N N . GLY A 1 322 ? -31.291 18.082 12.398 1.00 17.76 319 GLY A N 1
ATOM 2409 C CA . GLY A 1 322 ? -31.575 16.912 13.214 1.00 16.17 319 GLY A CA 1
ATOM 2410 C C . GLY A 1 322 ? -32.589 15.981 12.533 1.00 17.91 319 GLY A C 1
ATOM 2411 O O . GLY A 1 322 ? -32.496 15.716 11.322 1.00 18.13 319 GLY A O 1
ATOM 2412 N N . TRP A 1 323 ? -33.534 15.398 13.310 1.00 18.28 320 TRP A N 1
ATOM 2413 C CA . TRP A 1 323 ? -34.446 14.379 12.812 1.00 18.15 320 TRP A CA 1
ATOM 2414 C C . TRP A 1 323 ? -35.540 14.937 11.880 1.00 19.64 320 TRP A C 1
ATOM 2415 O O . TRP A 1 323 ? -36.303 14.146 11.327 1.00 22.21 320 TRP A O 1
ATOM 2426 N N . ASP A 1 324 ? -35.599 16.268 11.712 1.00 19.20 321 ASP A N 1
ATOM 2427 C CA . ASP A 1 324 ? -36.528 16.922 10.785 1.00 20.85 321 ASP A CA 1
ATOM 2428 C C . ASP A 1 324 ? -35.830 17.490 9.536 1.00 21.73 321 ASP A C 1
ATOM 2429 O O . ASP A 1 324 ? -36.462 18.243 8.784 1.00 23.03 321 ASP A O 1
ATOM 2434 N N . THR A 1 325 ? -34.560 17.125 9.282 1.00 18.38 322 THR A N 1
ATOM 2435 C CA . THR A 1 325 ? -33.799 17.564 8.114 1.00 19.26 322 THR A CA 1
ATOM 2436 C C . THR A 1 325 ? -33.209 16.325 7.443 1.00 19.31 322 THR A C 1
ATOM 2437 O O . THR A 1 325 ? -32.264 15.693 7.964 1.00 19.06 322 THR A O 1
ATOM 2441 N N . GLU A 1 326 ? -33.775 15.952 6.269 1.00 21.49 323 GLU A N 1
ATOM 2442 C CA . GLU A 1 326 ? -33.325 14.766 5.554 1.00 22.56 323 GLU A CA 1
ATOM 2443 C C . GLU A 1 326 ? -31.879 14.905 5.108 1.00 19.04 323 GLU A C 1
ATOM 2444 O O . GLU A 1 326 ? -31.437 15.957 4.623 1.00 20.01 323 GLU A O 1
ATOM 2450 N N . ALA A 1 327 ? -31.167 13.780 5.162 1.00 18.58 324 ALA A N 1
ATOM 2451 C CA . ALA A 1 327 ? -29.786 13.702 4.748 1.00 20.91 324 ALA A CA 1
ATOM 2452 C C . ALA A 1 327 ? -29.631 14.076 3.267 1.00 25.01 324 ALA A C 1
ATOM 2453 O O . ALA A 1 327 ? -28.581 14.597 2.926 1.00 27.26 324 ALA A O 1
ATOM 2455 N N . SER A 1 328 ? -30.634 13.771 2.431 1.00 26.88 325 SER A N 1
ATOM 2456 C CA . SER A 1 328 ? -30.538 14.058 0.987 1.00 31.12 325 SER A CA 1
ATOM 2457 C C . SER A 1 328 ? -31.096 15.435 0.621 1.00 31.54 325 SER A C 1
ATOM 2458 O O . SER A 1 328 ? -31.186 15.770 -0.572 1.00 30.77 325 SER A O 1
ATOM 2461 N N . GLY A 1 329 ? -31.599 16.184 1.614 1.00 26.33 326 GLY A N 1
ATOM 2462 C CA . GLY A 1 329 ? -32.152 17.500 1.372 1.00 24.22 326 GLY A CA 1
ATOM 2463 C C . GLY A 1 329 ? -31.087 18.515 0.973 1.00 25.21 326 GLY A C 1
ATOM 2464 O O . GLY A 1 329 ? -29.909 18.392 1.365 1.00 24.05 326 GLY A O 1
ATOM 2465 N N . GLU A 1 330 ? -31.494 19.565 0.219 1.00 25.20 327 GLU A N 1
ATOM 2466 C CA . GLU A 1 330 ? -30.502 20.521 -0.263 1.00 27.78 327 GLU A CA 1
ATOM 2467 C C . GLU A 1 330 ? -29.953 21.388 0.879 1.00 22.73 327 GLU A C 1
ATOM 2468 O O . GLU A 1 330 ? -28.808 21.861 0.803 1.00 25.08 327 GLU A O 1
ATOM 2474 N N . SER A 1 331 ? -30.713 21.506 1.980 1.00 23.36 328 SER A N 1
ATOM 2475 C CA . SER A 1 331 ? -30.286 22.306 3.117 1.00 22.37 328 SER A CA 1
ATOM 2476 C C . SER A 1 331 ? -29.012 21.746 3.767 1.00 19.64 328 SER A C 1
ATOM 2477 O O . SER A 1 331 ? -27.992 22.439 3.918 1.00 19.15 328 SER A O 1
ATOM 2480 N N . TYR A 1 332 ? -29.032 20.435 4.115 1.00 21.01 329 TYR A N 1
ATOM 2481 C CA . TYR A 1 332 ? -27.867 19.820 4.735 1.00 21.02 329 TYR A CA 1
ATOM 2482 C C . TYR A 1 332 ? -26.704 19.737 3.738 1.00 20.85 329 TYR A C 1
ATOM 2483 O O . TYR A 1 332 ? -25.535 19.933 4.069 1.00 20.76 329 TYR A O 1
ATOM 2492 N N . SER A 1 333 ? -27.011 19.462 2.450 1.00 21.88 330 SER A N 1
ATOM 2493 C CA . SER A 1 333 ? -25.975 19.480 1.424 1.00 22.98 330 SER A CA 1
ATOM 2494 C C . SER A 1 333 ? -25.234 20.824 1.354 1.00 23.01 330 SER A C 1
ATOM 2495 O O . SER A 1 333 ? -24.010 20.851 1.258 1.00 23.51 330 SER A O 1
ATOM 2498 N N . LEU A 1 334 ? -25.973 21.964 1.344 1.00 22.50 331 LEU A N 1
ATOM 2499 C CA . LEU A 1 334 ? -25.359 23.286 1.290 1.00 22.29 331 LEU A CA 1
ATOM 2500 C C . LEU A 1 334 ? -24.506 23.591 2.532 1.00 21.45 331 LEU A C 1
ATOM 2501 O O . LEU A 1 334 ? -23.456 24.233 2.453 1.00 21.57 331 LEU A O 1
ATOM 2506 N N . PHE A 1 335 ? -24.975 23.133 3.704 1.00 20.77 332 PHE A N 1
ATOM 2507 C CA . PHE A 1 335 ? -24.214 23.292 4.945 1.00 19.22 332 PHE A CA 1
ATOM 2508 C C . PHE A 1 335 ? -22.858 22.577 4.838 1.00 19.40 332 PHE A C 1
ATOM 2509 O O . PHE A 1 335 ? -21.822 23.180 5.098 1.00 19.96 332 PHE A O 1
ATOM 2517 N N . LEU A 1 336 ? -22.836 21.303 4.404 1.00 19.79 333 LEU A N 1
ATOM 2518 C CA . LEU A 1 336 ? -21.604 20.534 4.294 1.00 21.89 333 LEU A CA 1
ATOM 2519 C C . LEU A 1 336 ? -20.696 21.080 3.182 1.00 22.27 333 LEU A C 1
ATOM 2520 O O . LEU A 1 336 ? -19.490 21.005 3.306 1.00 20.91 333 LEU A O 1
ATOM 2525 N N . ASP A 1 337 ? -21.272 21.651 2.110 1.00 24.30 334 ASP A N 1
ATOM 2526 C CA . ASP A 1 337 ? -20.471 22.279 1.063 1.00 26.26 334 ASP A CA 1
ATOM 2527 C C . ASP A 1 337 ? -19.689 23.504 1.573 1.00 23.92 334 ASP A C 1
ATOM 2528 O O . ASP A 1 337 ? -18.650 23.850 1.010 1.00 25.71 334 ASP A O 1
ATOM 2533 N N . GLN A 1 338 ? -20.176 24.175 2.627 1.00 23.96 335 GLN A N 1
ATOM 2534 C CA . GLN A 1 338 ? -19.520 25.293 3.278 1.00 23.11 335 GLN A CA 1
ATOM 2535 C C . GLN A 1 338 ? -18.535 24.799 4.352 1.00 24.17 335 GLN A C 1
ATOM 2536 O O . GLN A 1 338 ? -17.390 25.245 4.405 1.00 26.28 335 GLN A O 1
ATOM 2542 N N . PHE A 1 339 ? -18.977 23.836 5.200 1.00 23.00 336 PHE A N 1
ATOM 2543 C CA . PHE A 1 339 ? -18.217 23.370 6.346 1.00 20.95 336 PHE A CA 1
ATOM 2544 C C . PHE A 1 339 ? -16.989 22.557 5.942 1.00 21.18 336 PHE A C 1
ATOM 2545 O O . PHE A 1 339 ? -15.897 22.797 6.470 1.00 21.72 336 PHE A O 1
ATOM 2553 N N . LEU A 1 340 ? -17.148 21.556 5.047 1.00 22.03 337 LEU A N 1
ATOM 2554 C CA . LEU A 1 340 ? -16.085 20.576 4.855 1.00 21.16 337 LEU A CA 1
ATOM 2555 C C . LEU A 1 340 ? -14.813 21.210 4.276 1.00 23.97 337 LEU A C 1
ATOM 2556 O O . LEU A 1 340 ? -13.722 20.891 4.733 1.00 22.04 337 LEU A O 1
ATOM 2561 N N . PRO A 1 341 ? -14.859 22.133 3.286 1.00 22.96 338 PRO A N 1
ATOM 2562 C CA . PRO A 1 341 ? -13.603 22.748 2.826 1.00 27.39 338 PRO A CA 1
ATOM 2563 C C . PRO A 1 341 ? -12.845 23.539 3.907 1.00 23.27 338 PRO A C 1
ATOM 2564 O O . PRO A 1 341 ? -11.601 23.554 3.893 1.00 25.57 338 PRO A O 1
ATOM 2568 N N . GLN A 1 342 ? -13.587 24.202 4.811 1.00 23.99 339 GLN A N 1
ATOM 2569 C CA . GLN A 1 342 ? -13.022 24.890 5.957 1.00 23.38 339 GLN A CA 1
ATOM 2570 C C . GLN A 1 342 ? -12.384 23.901 6.931 1.00 23.57 339 GLN A C 1
ATOM 2571 O O . GLN A 1 342 ? -11.309 24.182 7.431 1.00 23.29 339 GLN A O 1
ATOM 2577 N N . LEU A 1 343 ? -12.997 22.718 7.157 1.00 22.44 340 LEU A N 1
ATOM 2578 C CA . LEU A 1 343 ? -12.347 21.715 7.999 1.00 21.39 340 LEU A CA 1
ATOM 2579 C C . LEU A 1 343 ? -11.069 21.168 7.345 1.00 20.63 340 LEU A C 1
ATOM 2580 O O . LEU A 1 343 ? -10.073 20.939 8.042 1.00 24.08 340 LEU A O 1
ATOM 2585 N N . VAL A 1 344 ? -11.049 21.029 6.007 1.00 22.25 341 VAL A N 1
ATOM 2586 C CA . VAL A 1 344 ? -9.851 20.568 5.304 1.00 24.29 341 VAL A CA 1
ATOM 2587 C C . VAL A 1 344 ? -8.717 21.596 5.435 1.00 24.51 341 VAL A C 1
ATOM 2588 O O . VAL A 1 344 ? -7.564 21.213 5.653 1.00 24.35 341 VAL A O 1
ATOM 2592 N N . HIS A 1 345 ? -9.041 22.892 5.380 1.00 24.83 342 HIS A N 1
ATOM 2593 C CA . HIS A 1 345 ? -8.063 23.965 5.620 1.00 29.80 342 HIS A CA 1
ATOM 2594 C C . HIS A 1 345 ? -7.459 23.890 7.038 1.00 26.94 342 HIS A C 1
ATOM 2595 O O . HIS A 1 345 ? -6.236 23.956 7.225 1.00 26.90 342 HIS A O 1
ATOM 2602 N N . PHE A 1 346 ? -8.319 23.660 8.051 1.00 24.87 343 PHE A N 1
ATOM 2603 C CA . PHE A 1 346 ? -7.903 23.387 9.419 1.00 24.64 343 PHE A CA 1
ATOM 2604 C C . PHE A 1 346 ? -6.915 22.212 9.497 1.00 24.31 343 PHE A C 1
ATOM 2605 O O . PHE A 1 346 ? -5.877 22.313 10.167 1.00 24.23 343 PHE A O 1
ATOM 2613 N N . ILE A 1 347 ? -7.243 21.075 8.851 1.00 23.31 344 ILE A N 1
ATOM 2614 C CA . ILE A 1 347 ? -6.433 19.868 8.864 1.00 22.76 344 ILE A CA 1
ATOM 2615 C C . ILE A 1 347 ? -5.030 20.144 8.305 1.00 24.85 344 ILE A C 1
ATOM 2616 O O . ILE A 1 347 ? -4.057 19.734 8.941 1.00 26.29 344 ILE A O 1
ATOM 2621 N N . ARG A 1 348 ? -4.959 20.841 7.164 1.00 26.51 345 ARG A N 1
ATOM 2622 C CA . ARG A 1 348 ? -3.680 21.158 6.515 1.00 28.13 345 ARG A CA 1
ATOM 2623 C C . ARG A 1 348 ? -2.845 22.145 7.345 1.00 28.44 345 ARG A C 1
ATOM 2624 O O . ARG A 1 348 ? -1.647 21.922 7.508 1.00 31.04 345 ARG A O 1
ATOM 2632 N N . ASN A 1 349 ? -3.482 23.159 7.947 1.00 28.78 346 ASN A N 1
ATOM 2633 C CA . ASN A 1 349 ? -2.819 24.155 8.782 1.00 31.46 346 ASN A CA 1
ATOM 2634 C C . ASN A 1 349 ? -2.226 23.567 10.060 1.00 35.47 346 ASN A C 1
ATOM 2635 O O . ASN A 1 349 ? -1.244 24.124 10.566 1.00 35.03 346 ASN A O 1
ATOM 2640 N N . HIS A 1 350 ? -2.806 22.463 10.587 1.00 31.79 347 HIS A N 1
ATOM 2641 C CA . HIS A 1 350 ? -2.292 21.810 11.782 1.00 30.74 347 HIS A CA 1
ATOM 2642 C C . HIS A 1 350 ? -1.494 20.535 11.471 1.00 31.10 347 HIS A C 1
ATOM 2643 O O . HIS A 1 350 ? -1.217 19.785 12.397 1.00 33.36 347 HIS A O 1
ATOM 2650 N N . HIS A 1 351 ? -1.108 20.307 10.203 1.00 30.01 348 HIS A N 1
ATOM 2651 C CA . HIS A 1 351 ? -0.263 19.195 9.787 1.00 32.19 348 HIS A CA 1
ATOM 2652 C C . HIS A 1 351 ? -0.895 17.859 10.198 1.00 31.08 348 HIS A C 1
ATOM 2653 O O . HIS A 1 351 ? -0.186 16.953 10.647 1.00 30.61 348 HIS A O 1
ATOM 2660 N N . LEU A 1 352 ? -2.226 17.737 10.024 1.00 28.98 349 LEU A N 1
ATOM 2661 C CA . LEU A 1 352 ? -2.956 16.520 10.409 1.00 28.37 349 LEU A CA 1
ATOM 2662 C C . LEU A 1 352 ? -3.313 15.648 9.207 1.00 29.55 349 LEU A C 1
ATOM 2663 O O . LEU A 1 352 ? -4.072 14.689 9.357 1.00 26.87 349 LEU A O 1
ATOM 2668 N N . ASP A 1 353 ? -2.723 15.919 8.030 1.00 29.08 350 ASP A N 1
ATOM 2669 C CA . ASP A 1 353 ? -3.131 15.329 6.769 1.00 31.80 350 ASP A CA 1
ATOM 2670 C C . ASP A 1 353 ? -3.123 13.795 6.797 1.00 28.11 350 ASP A C 1
ATOM 2671 O O . ASP A 1 353 ? -3.992 13.184 6.186 1.00 29.77 350 ASP A O 1
ATOM 2676 N N . ASP A 1 354 ? -2.122 13.178 7.438 1.00 27.74 351 ASP A N 1
ATOM 2677 C CA . ASP A 1 354 ? -1.969 11.731 7.461 1.00 30.32 351 ASP A CA 1
ATOM 2678 C C . ASP A 1 354 ? -2.383 11.145 8.813 1.00 26.75 351 ASP A C 1
ATOM 2679 O O . ASP A 1 354 ? -2.031 10.006 9.093 1.00 27.96 351 ASP A O 1
ATOM 2684 N N . LYS A 1 355 ? -3.133 11.915 9.621 1.00 23.85 352 LYS A N 1
ATOM 2685 C CA . LYS A 1 355 ? -3.468 11.536 10.994 1.00 25.82 352 LYS A CA 1
ATOM 2686 C C . LYS A 1 355 ? -4.984 11.509 11.223 1.00 23.52 352 LYS A C 1
ATOM 2687 O O . LYS A 1 355 ? -5.392 11.423 12.387 1.00 26.78 352 LYS A O 1
ATOM 2693 N N . VAL A 1 356 ? -5.811 11.645 10.166 1.00 21.43 353 VAL A N 1
ATOM 2694 C CA . VAL A 1 356 ? -7.284 11.741 10.323 1.00 20.90 353 VAL A CA 1
ATOM 2695 C C . VAL A 1 356 ? -8.011 10.593 9.609 1.00 20.13 353 VAL A C 1
ATOM 2696 O O . VAL A 1 356 ? -7.525 10.029 8.615 1.00 21.90 353 VAL A O 1
ATOM 2700 N N . PHE A 1 357 ? -9.160 10.207 10.208 1.00 18.81 354 PHE A N 1
ATOM 2701 C CA . PHE A 1 357 ? -10.189 9.348 9.626 1.00 17.65 354 PHE A CA 1
ATOM 2702 C C . PHE A 1 357 ? -11.568 10.038 9.704 1.00 18.45 354 PHE A C 1
ATOM 2703 O O . PHE A 1 357 ? -11.870 10.782 10.658 1.00 18.87 354 PHE A O 1
ATOM 2711 N N . PHE A 1 358 ? -12.443 9.760 8.716 1.00 17.72 355 PHE A N 1
ATOM 2712 C CA . PHE A 1 358 ? -13.835 10.218 8.702 1.00 18.27 355 PHE A CA 1
ATOM 2713 C C . PHE A 1 358 ? -14.776 9.009 8.739 1.00 17.71 355 PHE A C 1
ATOM 2714 O O . PHE A 1 358 ? -14.404 7.908 8.327 1.00 18.44 355 PHE A O 1
ATOM 2722 N N . HIS A 1 359 ? -15.987 9.235 9.274 1.00 17.58 356 HIS A N 1
ATOM 2723 C CA . HIS A 1 359 ? -17.132 8.337 9.229 1.00 18.76 356 HIS A CA 1
ATOM 2724 C C . HIS A 1 359 ? -18.303 8.930 8.424 1.00 18.50 356 HIS A C 1
ATOM 2725 O O . HIS A 1 359 ? -18.625 10.118 8.510 1.00 17.68 356 HIS A O 1
ATOM 2732 N N . VAL A 1 360 ? -19.065 8.082 7.709 1.00 17.40 357 VAL A N 1
ATOM 2733 C CA . VAL A 1 360 ? -20.328 8.519 7.119 1.00 18.08 357 VAL A CA 1
ATOM 2734 C C . VAL A 1 360 ? -21.503 8.286 8.093 1.00 15.61 357 VAL A C 1
ATOM 2735 O O . VAL A 1 360 ? -22.149 9.237 8.541 1.00 17.45 357 VAL A O 1
ATOM 2739 N N . SER A 1 361 ? -21.753 7.019 8.431 1.00 16.36 358 SER A N 1
ATOM 2740 C CA . SER A 1 361 ? -22.944 6.587 9.146 1.00 16.68 358 SER A CA 1
ATOM 2741 C C . SER A 1 361 ? -22.703 5.167 9.632 1.00 16.26 358 SER A C 1
ATOM 2742 O O . SER A 1 361 ? -22.305 4.273 8.874 1.00 15.75 358 SER A O 1
ATOM 2745 N N . ASP A 1 362 ? -23.012 4.900 10.905 1.00 17.14 359 ASP A N 1
ATOM 2746 C CA . ASP A 1 362 ? -22.694 3.609 11.484 1.00 15.36 359 ASP A CA 1
ATOM 2747 C C . ASP A 1 362 ? -23.723 2.512 11.141 1.00 15.41 359 ASP A C 1
ATOM 2748 O O . ASP A 1 362 ? -24.926 2.759 11.127 1.00 15.04 359 ASP A O 1
ATOM 2753 N N . GLU A 1 363 ? -23.225 1.291 10.897 1.00 16.34 360 GLU A N 1
ATOM 2754 C CA . GLU A 1 363 ? -24.032 0.060 10.792 1.00 16.38 360 GLU A CA 1
ATOM 2755 C C . GLU A 1 363 ? -25.199 0.163 9.785 1.00 16.97 360 GLU A C 1
ATOM 2756 O O . GLU A 1 363 ? -26.364 -0.171 10.095 1.00 17.84 360 GLU A O 1
ATOM 2762 N N . PRO A 1 364 ? -24.934 0.554 8.515 1.00 19.26 361 PRO A N 1
ATOM 2763 C CA . PRO A 1 364 ? -25.951 0.403 7.471 1.00 19.71 361 PRO A CA 1
ATOM 2764 C C . PRO A 1 364 ? -26.217 -1.069 7.125 1.00 20.77 361 PRO A C 1
ATOM 2765 O O . PRO A 1 364 ? -25.280 -1.863 7.109 1.00 23.12 361 PRO A O 1
ATOM 2769 N N . GLY A 1 365 ? -27.507 -1.357 6.854 1.00 23.28 362 GLY A N 1
ATOM 2770 C CA . GLY A 1 365 ? -27.936 -2.622 6.250 1.00 24.16 362 GLY A CA 1
ATOM 2771 C C . GLY A 1 365 ? -28.005 -2.500 4.723 1.00 24.23 362 GLY A C 1
ATOM 2772 O O . GLY A 1 365 ? -27.947 -1.404 4.187 1.00 20.70 362 GLY A O 1
ATOM 2773 N N . MET A 1 366 ? -28.071 -3.650 4.032 1.00 26.23 363 MET A N 1
ATOM 2774 C CA . MET A 1 366 ? -28.311 -3.658 2.588 1.00 26.56 363 MET A CA 1
ATOM 2775 C C . MET A 1 366 ? -29.508 -2.785 2.166 1.00 23.57 363 MET A C 1
ATOM 2776 O O . MET A 1 366 ? -29.474 -2.102 1.113 1.00 23.53 363 MET A O 1
ATOM 2781 N N . LYS A 1 367 ? -30.597 -2.778 2.948 1.00 24.23 364 LYS A N 1
ATOM 2782 C CA . LYS A 1 367 ? -31.756 -1.953 2.641 1.00 25.08 364 LYS A CA 1
ATOM 2783 C C . LYS A 1 367 ? -31.444 -0.441 2.709 1.00 23.46 364 LYS A C 1
ATOM 2784 O O . LYS A 1 367 ? -32.229 0.392 2.250 1.00 29.42 364 LYS A O 1
ATOM 2790 N N . HIS A 1 368 ? -30.283 -0.060 3.288 1.00 25.04 365 HIS A N 1
ATOM 2791 C CA . HIS A 1 368 ? -29.901 1.335 3.488 1.00 24.44 365 HIS A CA 1
ATOM 2792 C C . HIS A 1 368 ? -28.818 1.727 2.483 1.00 22.53 365 HIS A C 1
ATOM 2793 O O . HIS A 1 368 ? -28.230 2.801 2.588 1.00 21.84 365 HIS A O 1
ATOM 2800 N N . ALA A 1 369 ? -28.482 0.846 1.520 1.00 21.82 366 ALA A N 1
ATOM 2801 C CA . ALA A 1 369 ? -27.355 1.112 0.629 1.00 22.86 366 ALA A CA 1
ATOM 2802 C C . ALA A 1 369 ? -27.535 2.397 -0.203 1.00 20.14 366 ALA A C 1
ATOM 2803 O O . ALA A 1 369 ? -26.556 3.106 -0.425 1.00 21.36 366 ALA A O 1
ATOM 2805 N N . GLU A 1 370 ? -28.738 2.664 -0.739 1.00 22.65 367 GLU A N 1
ATOM 2806 C CA . GLU A 1 370 ? -28.956 3.872 -1.517 1.00 22.00 367 GLU A CA 1
ATOM 2807 C C . GLU A 1 370 ? -28.695 5.130 -0.660 1.00 21.36 367 GLU A C 1
ATOM 2808 O O . GLU A 1 370 ? -28.008 6.036 -1.104 1.00 21.03 367 GLU A O 1
ATOM 2814 N N . SER A 1 371 ? -29.208 5.172 0.579 1.00 21.90 368 SER A N 1
ATOM 2815 C CA . SER A 1 371 ? -28.977 6.349 1.410 1.00 20.22 368 SER A CA 1
ATOM 2816 C C . SER A 1 371 ? -27.502 6.516 1.788 1.00 19.79 368 SER A C 1
ATOM 2817 O O . SER A 1 371 ? -27.000 7.653 1.907 1.00 18.73 368 SER A O 1
ATOM 2820 N N . TYR A 1 372 ? -26.818 5.400 2.084 1.00 17.93 369 TYR A N 1
ATOM 2821 C CA . TYR A 1 372 ? -25.411 5.404 2.441 1.00 19.10 369 TYR A CA 1
ATOM 2822 C C . TYR A 1 372 ? -24.619 5.950 1.244 1.00 19.03 369 TYR A C 1
ATOM 2823 O O . TYR A 1 372 ? -23.660 6.720 1.393 1.00 20.75 369 TYR A O 1
ATOM 2832 N N . ARG A 1 373 ? -24.953 5.484 0.009 1.00 20.80 370 ARG A N 1
ATOM 2833 C CA . ARG A 1 373 ? -24.311 5.998 -1.204 1.00 22.90 370 ARG A CA 1
ATOM 2834 C C . ARG A 1 373 ? -24.477 7.517 -1.364 1.00 20.07 370 ARG A C 1
ATOM 2835 O O . ARG A 1 373 ? -23.490 8.223 -1.668 1.00 20.94 370 ARG A O 1
ATOM 2843 N N . GLN A 1 374 ? -25.710 8.031 -1.183 1.00 21.02 371 GLN A N 1
ATOM 2844 C CA . GLN A 1 374 ? -25.993 9.442 -1.371 1.00 20.12 371 GLN A CA 1
ATOM 2845 C C . GLN A 1 374 ? -25.164 10.273 -0.378 1.00 19.56 371 GLN A C 1
ATOM 2846 O O . GLN A 1 374 ? -24.560 11.288 -0.731 1.00 20.57 371 GLN A O 1
ATOM 2852 N N . ALA A 1 375 ? -25.086 9.776 0.866 1.00 19.55 372 ALA A N 1
ATOM 2853 C CA . ALA A 1 375 ? -24.309 10.460 1.908 1.00 19.85 372 ALA A CA 1
ATOM 2854 C C . ALA A 1 375 ? -22.809 10.433 1.623 1.00 20.78 372 ALA A C 1
ATOM 2855 O O . ALA A 1 375 ? -22.147 11.459 1.762 1.00 20.98 372 ALA A O 1
ATOM 2857 N N . SER A 1 376 ? -22.267 9.262 1.234 1.00 20.20 373 SER A N 1
ATOM 2858 C CA . SER A 1 376 ? -20.874 9.083 0.838 1.00 21.50 373 SER A CA 1
ATOM 2859 C C . SER A 1 376 ? -20.495 10.005 -0.324 1.00 22.78 373 SER A C 1
ATOM 2860 O O . SER A 1 376 ? -19.403 10.568 -0.317 1.00 23.89 373 SER A O 1
ATOM 2863 N N . ASP A 1 377 ? -21.398 10.156 -1.303 1.00 23.22 374 ASP A N 1
ATOM 2864 C CA . ASP A 1 377 ? -21.167 11.040 -2.441 1.00 25.93 374 ASP A CA 1
ATOM 2865 C C . ASP A 1 377 ? -20.993 12.500 -2.022 1.00 26.45 374 ASP A C 1
ATOM 2866 O O . ASP A 1 377 ? -20.216 13.233 -2.643 1.00 27.98 374 ASP A O 1
ATOM 2871 N N . ILE A 1 378 ? -21.732 12.971 -1.004 1.00 23.83 375 ILE A N 1
ATOM 2872 C CA . ILE A 1 378 ? -21.549 14.336 -0.513 1.00 24.64 375 ILE A CA 1
ATOM 2873 C C . ILE A 1 378 ? -20.135 14.495 0.059 1.00 26.63 375 ILE A C 1
ATOM 2874 O O . ILE A 1 378 ? -19.424 15.436 -0.273 1.00 25.26 375 ILE A O 1
ATOM 2879 N N . LEU A 1 379 ? -19.686 13.582 0.929 1.00 23.71 376 LEU A N 1
ATOM 2880 C CA . LEU A 1 379 ? -18.352 13.680 1.498 1.00 25.54 376 LEU A CA 1
ATOM 2881 C C . LEU A 1 379 ? -17.260 13.588 0.419 1.00 26.36 376 LEU A C 1
ATOM 2882 O O . LEU A 1 379 ? -16.242 14.294 0.510 1.00 27.52 376 LEU A O 1
ATOM 2887 N N . ASN A 1 380 ? -17.465 12.718 -0.582 1.00 28.58 377 ASN A N 1
ATOM 2888 C CA . ASN A 1 380 ? -16.444 12.464 -1.612 1.00 27.92 377 ASN A CA 1
ATOM 2889 C C . ASN A 1 380 ? -16.231 13.712 -2.490 1.00 28.17 377 ASN A C 1
ATOM 2890 O O . ASN A 1 380 ? -15.180 13.819 -3.104 1.00 30.16 377 ASN A O 1
ATOM 2895 N N . LYS A 1 381 ? -17.150 14.683 -2.510 1.00 27.42 378 LYS A N 1
ATOM 2896 C CA . LYS A 1 381 ? -16.949 15.946 -3.240 1.00 30.70 378 LYS A CA 1
ATOM 2897 C C . LYS A 1 381 ? -15.820 16.773 -2.623 1.00 29.65 378 LYS A C 1
ATOM 2898 O O . LYS A 1 381 ? -15.114 17.493 -3.336 1.00 30.13 378 LYS A O 1
ATOM 2904 N N . HIS A 1 382 ? -15.590 16.616 -1.307 1.00 26.73 379 HIS A N 1
ATOM 2905 C CA . HIS A 1 382 ? -14.672 17.446 -0.540 1.00 26.04 379 HIS A CA 1
ATOM 2906 C C . HIS A 1 382 ? -13.478 16.730 0.096 1.00 25.19 379 HIS A C 1
ATOM 2907 O O . HIS A 1 382 ? -12.502 17.395 0.408 1.00 29.21 379 HIS A O 1
ATOM 2914 N N . LEU A 1 383 ? -13.558 15.406 0.349 1.00 25.01 380 LEU A N 1
ATOM 2915 C CA . LEU A 1 383 ? -12.636 14.691 1.205 1.00 25.24 380 LEU A CA 1
ATOM 2916 C C . LEU A 1 383 ? -11.747 13.742 0.400 1.00 26.77 380 LEU A C 1
ATOM 2917 O O . LEU A 1 383 ? -11.219 12.782 0.931 1.00 27.96 380 LEU A O 1
ATOM 2922 N N . ALA A 1 384 ? -11.495 14.022 -0.894 1.00 33.01 381 ALA A N 1
ATOM 2923 C CA . ALA A 1 384 ? -10.556 13.187 -1.650 1.00 33.05 381 ALA A CA 1
ATOM 2924 C C . ALA A 1 384 ? -9.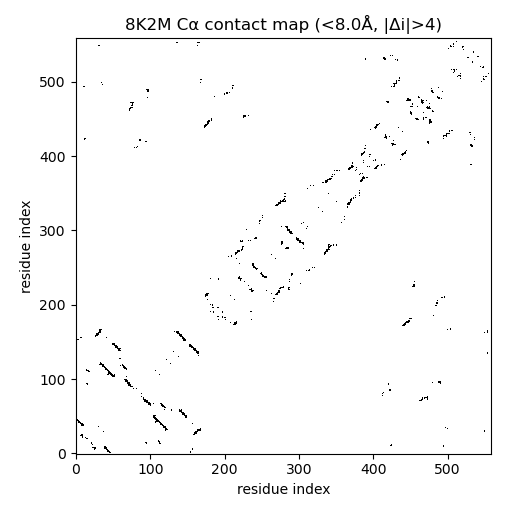205 13.137 -0.951 1.00 32.74 381 ALA A C 1
ATOM 2925 O O . ALA A 1 384 ? -8.694 14.168 -0.512 1.00 35.93 381 ALA A O 1
ATOM 2927 N N . GLY A 1 385 ? -8.631 11.929 -0.854 1.00 30.28 382 GLY A N 1
ATOM 2928 C CA . GLY A 1 385 ? -7.322 11.707 -0.261 1.00 33.69 382 GLY A CA 1
ATOM 2929 C C . GLY A 1 385 ? -7.366 11.318 1.218 1.00 33.36 382 GLY A C 1
ATOM 2930 O O . GLY A 1 385 ? -6.327 10.992 1.802 1.00 35.24 382 GLY A O 1
ATOM 2931 N N . PHE A 1 386 ? -8.563 11.359 1.836 1.00 29.69 383 PHE A N 1
ATOM 2932 C CA . PHE A 1 386 ? -8.689 11.061 3.264 1.00 27.96 383 PHE A CA 1
ATOM 2933 C C . PHE A 1 386 ? -9.313 9.681 3.474 1.00 25.15 383 PHE A C 1
ATOM 2934 O O . PHE A 1 386 ? -10.123 9.289 2.660 1.00 28.53 383 PHE A O 1
ATOM 2942 N N . SER A 1 387 ? -8.908 8.972 4.549 1.00 23.76 384 SER A N 1
ATOM 2943 C CA . SER A 1 387 ? -9.453 7.665 4.943 1.00 23.31 384 SER A CA 1
ATOM 2944 C C . SER A 1 387 ? -10.877 7.806 5.506 1.00 22.40 384 SER A C 1
ATOM 2945 O O . SER A 1 387 ? -11.107 8.674 6.337 1.00 22.36 384 SER A O 1
ATOM 2948 N N . ILE A 1 388 ? -11.795 6.975 4.976 1.00 21.35 385 ILE A N 1
ATOM 2949 C CA . ILE A 1 388 ? -13.198 6.909 5.418 1.00 20.63 385 ILE A CA 1
ATOM 2950 C C . ILE A 1 388 ? -13.507 5.462 5.786 1.00 19.93 385 ILE A C 1
ATOM 2951 O O . ILE A 1 388 ? -13.295 4.534 4.975 1.00 20.54 385 ILE A O 1
ATOM 2956 N N . LEU A 1 389 ? -14.072 5.233 7.010 1.00 17.93 386 LEU A N 1
ATOM 2957 C CA . LEU A 1 389 ? -14.371 3.890 7.475 1.00 18.30 386 LEU A CA 1
ATOM 2958 C C . LEU A 1 389 ? -15.756 3.857 8.125 1.00 19.18 386 LEU A C 1
ATOM 2959 O O . LEU A 1 389 ? -16.257 4.887 8.540 1.00 19.11 386 LEU A O 1
ATOM 2964 N N . ASP A 1 390 ? -16.347 2.652 8.197 1.00 18.75 387 ASP A N 1
ATOM 2965 C CA . ASP A 1 390 ? -17.574 2.438 8.971 1.00 17.62 387 ASP A CA 1
ATOM 2966 C C . ASP A 1 390 ? -17.730 0.963 9.326 1.00 18.53 387 ASP A C 1
ATOM 2967 O O . ASP A 1 390 ? -17.389 0.067 8.538 1.00 16.60 387 ASP A O 1
ATOM 2972 N N . ALA A 1 391 ? -18.300 0.700 10.526 1.00 18.06 388 ALA A N 1
ATOM 2973 C CA . ALA A 1 391 ? -18.733 -0.620 10.946 1.00 17.49 388 ALA A CA 1
ATOM 2974 C C . ALA A 1 391 ? -19.927 -1.103 10.106 1.00 17.60 388 ALA A C 1
ATOM 2975 O O . ALA A 1 391 ? -20.935 -0.423 9.980 1.00 16.81 388 ALA A O 1
ATOM 2977 N N . LEU A 1 392 ? -19.717 -2.267 9.450 1.00 18.77 389 LEU A N 1
ATOM 2978 C CA . LEU A 1 392 ? -20.678 -2.985 8.600 1.00 22.42 389 LEU A CA 1
ATOM 2979 C C . LEU A 1 392 ? -20.044 -4.297 8.146 1.00 24.93 389 LEU A C 1
ATOM 2980 O O . LEU A 1 392 ? -18.809 -4.410 7.993 1.00 23.38 389 LEU A O 1
ATOM 2985 N N . SER A 1 393 ? -20.889 -5.317 7.915 1.00 23.86 390 SER A N 1
ATOM 2986 C CA . SER A 1 393 ? -20.377 -6.683 7.786 1.00 24.68 390 SER A CA 1
ATOM 2987 C C . SER A 1 393 ? -20.834 -7.378 6.493 1.00 29.42 390 SER A C 1
ATOM 2988 O O . SER A 1 393 ? -20.519 -8.548 6.321 1.00 31.69 390 SER A O 1
ATOM 2991 N N . ASP A 1 394 ? -21.603 -6.701 5.653 1.00 29.71 391 ASP A N 1
ATOM 2992 C CA . ASP A 1 394 ? -22.038 -7.283 4.382 1.00 33.83 391 ASP A CA 1
ATOM 2993 C C . ASP A 1 394 ? -20.924 -7.113 3.351 1.00 31.08 391 ASP A C 1
ATOM 2994 O O . ASP A 1 394 ? -20.704 -5.998 2.888 1.00 29.13 391 ASP A O 1
ATOM 2999 N N . TYR A 1 395 ? -20.223 -8.215 3.008 1.00 38.75 392 TYR A N 1
ATOM 3000 C CA . TYR A 1 395 ? -19.186 -8.157 1.982 1.00 41.31 392 TYR A CA 1
ATOM 3001 C C . TYR A 1 395 ? -19.802 -7.673 0.677 1.00 41.95 392 TYR A C 1
ATOM 3002 O O . TYR A 1 395 ? -19.248 -6.811 -0.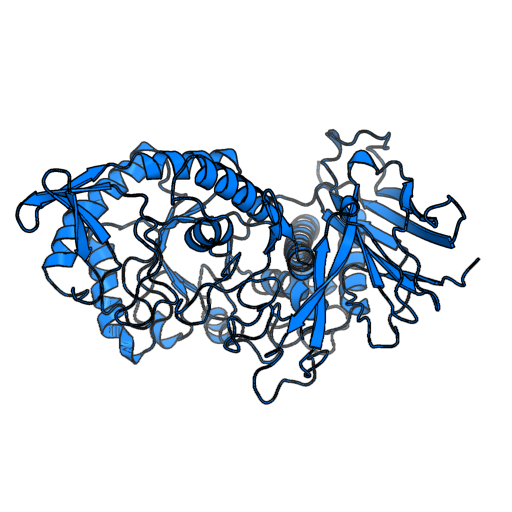019 1.00 38.90 392 TYR A O 1
ATOM 3011 N N . ASP A 1 396 ? -21.009 -8.201 0.413 1.00 45.57 393 ASP A N 1
ATOM 3012 C CA . ASP A 1 396 ? -21.804 -7.821 -0.744 1.00 45.16 393 ASP A CA 1
ATOM 3013 C C . ASP A 1 396 ? -21.925 -6.298 -0.771 1.00 39.15 393 ASP A C 1
ATOM 3014 O O . ASP A 1 396 ? -21.996 -5.700 -1.826 1.00 38.60 393 ASP A O 1
ATOM 3019 N N . PHE A 1 397 ? -21.870 -5.650 0.396 1.00 44.34 394 PHE A N 1
ATOM 3020 C CA . PHE A 1 397 ? -21.989 -4.192 0.485 1.00 36.34 394 PHE A CA 1
ATOM 3021 C C . PHE A 1 397 ? -20.673 -3.507 0.093 1.00 34.92 394 PHE A C 1
ATOM 3022 O O . PHE A 1 397 ? -20.694 -2.376 -0.374 1.00 39.27 394 PHE A O 1
ATOM 3030 N N . TYR A 1 398 ? -19.511 -4.161 0.290 1.00 43.20 395 TYR A N 1
ATOM 3031 C CA . TYR A 1 398 ? -18.190 -3.629 -0.059 1.00 37.76 395 TYR A CA 1
ATOM 3032 C C . TYR A 1 398 ? -17.863 -3.780 -1.559 1.00 40.05 395 TYR A C 1
ATOM 3033 O O . TYR A 1 398 ? -17.124 -2.970 -2.125 1.00 36.71 395 TYR A O 1
ATOM 3042 N N . GLU A 1 399 ? -18.341 -4.870 -2.179 1.00 46.40 396 GLU A N 1
ATOM 3043 C CA . GLU A 1 399 ? -18.116 -5.165 -3.597 1.00 50.24 396 GLU A CA 1
ATOM 3044 C C . GLU A 1 399 ? -18.371 -3.962 -4.507 1.00 50.76 396 GLU A C 1
ATOM 3045 O O . GLU A 1 399 ? -17.604 -3.734 -5.441 1.00 55.75 396 GLU A O 1
ATOM 3051 N N . LYS A 1 400 ? -19.448 -3.208 -4.224 1.00 50.71 397 LYS A N 1
ATOM 3052 C CA . LYS A 1 400 ? -19.972 -2.158 -5.093 1.00 46.18 397 LYS A CA 1
ATOM 3053 C C . LYS A 1 400 ? -19.288 -0.808 -4.872 1.00 44.90 397 LYS A C 1
ATOM 3054 O O . LYS A 1 400 ? -19.731 0.198 -5.432 1.00 45.51 397 LYS A O 1
ATOM 3060 N N . GLY A 1 401 ? -18.238 -0.771 -4.033 1.00 38.05 398 GLY A N 1
ATOM 3061 C CA . GLY A 1 401 ? -17.444 0.431 -3.847 1.00 40.01 398 GLY A CA 1
ATOM 3062 C C . GLY A 1 401 ? -18.149 1.512 -3.030 1.00 35.23 398 GLY A C 1
ATOM 3063 O O . GLY A 1 401 ? -17.784 2.674 -3.141 1.00 41.08 398 GLY A O 1
ATOM 3064 N N . LEU A 1 402 ? -19.123 1.129 -2.190 1.00 36.96 399 LEU A N 1
ATOM 3065 C CA . LEU A 1 402 ? -19.848 2.094 -1.369 1.00 38.49 399 LEU A CA 1
ATOM 3066 C C . LEU A 1 402 ? -19.031 2.573 -0.168 1.00 34.53 399 LEU A C 1
ATOM 3067 O O . LEU A 1 402 ? -19.251 3.682 0.308 1.00 30.29 399 LEU A O 1
ATOM 3072 N N . VAL A 1 403 ? -18.100 1.750 0.329 1.00 32.52 400 VAL A N 1
ATOM 3073 C CA . VAL A 1 403 ? -17.326 2.111 1.509 1.00 32.69 400 VAL A CA 1
ATOM 3074 C C . VAL A 1 403 ? -15.840 1.850 1.254 1.00 30.39 400 VAL A C 1
ATOM 3075 O O . VAL A 1 403 ? -15.482 0.795 0.755 1.00 29.90 400 VAL A O 1
ATOM 3079 N N . GLN A 1 404 ? -14.968 2.773 1.672 1.00 27.61 401 GLN A N 1
ATOM 3080 C CA . GLN A 1 404 ? -13.542 2.634 1.416 1.00 30.59 401 GLN A CA 1
ATOM 3081 C C . GLN A 1 404 ? -12.896 1.603 2.354 1.00 29.15 401 GLN A C 1
ATOM 3082 O O . GLN A 1 404 ? -12.165 0.708 1.906 1.00 27.85 401 GLN A O 1
ATOM 3088 N N . ILE A 1 405 ? -13.104 1.765 3.675 1.00 22.41 402 ILE A N 1
ATOM 3089 C CA . ILE A 1 405 ? -12.602 0.805 4.657 1.00 20.68 402 ILE A CA 1
ATOM 3090 C C . ILE A 1 405 ? -13.803 0.225 5.409 1.00 20.26 402 ILE A C 1
ATOM 3091 O O . ILE A 1 405 ? -14.366 0.885 6.302 1.00 20.81 402 ILE A O 1
ATOM 3096 N N . PRO A 1 406 ? -14.216 -1.025 5.124 1.00 20.82 403 PRO A N 1
ATOM 3097 C CA . PRO A 1 406 ? -15.219 -1.699 5.936 1.00 19.73 403 PRO A CA 1
ATOM 3098 C C . PRO A 1 406 ? -14.607 -2.183 7.249 1.00 20.32 403 PRO A C 1
ATOM 3099 O O . PRO A 1 406 ? -13.425 -2.514 7.324 1.00 20.03 403 PRO A O 1
ATOM 3103 N N . VAL A 1 407 ? -15.444 -2.166 8.317 1.00 18.72 404 VAL A N 1
ATOM 3104 C CA . VAL A 1 407 ? -15.032 -2.704 9.616 1.00 17.02 404 VAL A CA 1
ATOM 3105 C C . VAL A 1 407 ? -16.014 -3.808 9.996 1.00 18.46 404 VAL A C 1
ATOM 3106 O O . VAL A 1 407 ? -17.068 -3.570 10.613 1.00 16.61 404 VAL A O 1
ATOM 3110 N N . PRO A 1 408 ? -15.786 -5.048 9.542 1.00 18.14 405 PRO A N 1
ATOM 3111 C CA . PRO A 1 408 ? -16.733 -6.135 9.805 1.00 18.12 405 PRO A CA 1
ATOM 3112 C C . PRO A 1 408 ? -16.613 -6.725 11.198 1.00 16.21 405 PRO A C 1
ATOM 3113 O O . PRO A 1 408 ? -15.558 -6.654 11.829 1.00 16.83 405 PRO A O 1
ATOM 3117 N N . SER A 1 409 ? -17.710 -7.289 11.701 1.00 17.82 406 SER A N 1
ATOM 3118 C CA . SER A 1 409 ? -17.657 -7.885 13.029 1.00 18.64 406 SER A CA 1
ATOM 3119 C C . SER A 1 409 ? -16.822 -9.168 13.018 1.00 19.43 406 SER A C 1
ATOM 3120 O O . SER A 1 409 ? -16.675 -9.813 11.963 1.00 20.16 406 SER A O 1
ATOM 3123 N N . ASN A 1 410 ? -16.284 -9.583 14.170 1.00 17.40 407 ASN A N 1
ATOM 3124 C CA . ASN A 1 410 ? -15.336 -10.700 14.235 1.00 16.40 407 ASN A CA 1
ATOM 3125 C C . ASN A 1 410 ? -16.025 -12.058 13.939 1.00 18.34 407 ASN A C 1
ATOM 3126 O O . ASN A 1 410 ? -15.317 -13.031 13.692 1.00 23.72 407 ASN A O 1
ATOM 3131 N N . ASP A 1 411 ? -17.346 -12.140 14.053 1.00 18.67 408 ASP A N 1
ATOM 3132 C CA . ASP A 1 411 ? -18.092 -13.344 13.658 1.00 20.23 408 ASP A CA 1
ATOM 3133 C C . ASP A 1 411 ? -18.542 -13.310 12.190 1.00 23.40 408 ASP A C 1
ATOM 3134 O O . ASP A 1 411 ? -19.207 -14.270 11.770 1.00 25.11 408 ASP A O 1
ATOM 3139 N N . GLN A 1 412 ? -18.187 -12.267 11.412 1.00 20.06 409 GLN A N 1
ATOM 3140 C CA . GLN A 1 412 ? -18.558 -12.153 9.996 1.00 22.10 409 GLN A CA 1
ATOM 3141 C C . GLN A 1 412 ? -17.343 -11.815 9.124 1.00 19.96 409 GLN A C 1
ATOM 3142 O O . GLN A 1 412 ? -17.493 -11.359 7.976 1.00 24.17 409 GLN A O 1
ATOM 3148 N N . ILE A 1 413 ? -16.137 -11.993 9.648 1.00 22.08 410 ILE A N 1
ATOM 3149 C CA . ILE A 1 413 ? -14.926 -11.516 9.000 1.00 20.29 410 ILE A CA 1
ATOM 3150 C C . ILE A 1 413 ? -14.426 -12.469 7.897 1.00 24.93 410 ILE A C 1
ATOM 3151 O O . ILE A 1 413 ? -13.623 -12.043 7.071 1.00 25.61 410 ILE A O 1
ATOM 3156 N N . GLU A 1 414 ? -14.911 -13.711 7.878 1.00 28.10 411 GLU A N 1
ATOM 3157 C CA . GLU A 1 414 ? -14.311 -14.719 6.994 1.00 30.66 411 GLU A CA 1
ATOM 3158 C C . GLU A 1 414 ? -14.248 -14.266 5.530 1.00 29.84 411 GLU A C 1
ATOM 3159 O O . GLU A 1 414 ? -13.177 -14.408 4.924 1.00 33.01 411 GLU A O 1
ATOM 3165 N N . PRO A 1 415 ? -15.332 -13.765 4.886 1.00 31.16 412 PRO A N 1
ATOM 3166 C CA . PRO A 1 415 ? -15.248 -13.302 3.499 1.00 33.18 412 PRO A CA 1
ATOM 3167 C C . PRO A 1 415 ? -14.252 -12.180 3.229 1.00 33.35 412 PRO A C 1
ATOM 3168 O O . PRO A 1 415 ? -13.676 -12.105 2.139 1.00 31.22 412 PRO A O 1
ATOM 3172 N N . PHE A 1 416 ? -14.072 -11.277 4.214 1.00 25.50 413 PHE A N 1
ATOM 3173 C CA . PHE A 1 416 ? -13.116 -10.195 4.062 1.00 27.47 413 PHE A CA 1
ATOM 3174 C C . PHE A 1 416 ? -11.689 -10.725 4.008 1.00 29.06 413 PHE A C 1
ATOM 3175 O O . PHE A 1 416 ? -10.848 -10.150 3.326 1.00 28.53 413 PHE A O 1
ATOM 3183 N N . ILE A 1 417 ? -11.405 -11.782 4.762 1.00 27.92 414 ILE A N 1
ATOM 3184 C CA . ILE A 1 417 ? -10.097 -12.414 4.792 1.00 31.62 414 ILE A CA 1
ATOM 3185 C C . ILE A 1 417 ? -9.898 -13.173 3.469 1.00 36.43 414 ILE A C 1
ATOM 3186 O O . ILE A 1 417 ? -8.816 -13.137 2.885 1.00 36.66 414 ILE A O 1
ATOM 3191 N N . GLU A 1 418 ? -10.969 -13.846 3.033 1.00 37.38 415 GLU A N 1
ATOM 3192 C CA . GLU A 1 418 ? -10.944 -14.735 1.877 1.00 43.58 415 GLU A CA 1
ATOM 3193 C C . GLU A 1 418 ? -10.630 -13.930 0.617 1.00 45.66 415 GLU A C 1
ATOM 3194 O O . GLU A 1 418 ? -9.856 -14.393 -0.229 1.00 51.12 415 GLU A O 1
ATOM 3200 N N . HIS A 1 419 ? -11.197 -12.717 0.518 1.00 40.46 416 HIS A N 1
ATOM 3201 C CA . HIS A 1 419 ? -11.027 -11.823 -0.616 1.00 38.29 416 HIS A CA 1
ATOM 3202 C C . HIS A 1 419 ? -9.846 -10.857 -0.467 1.00 35.42 416 HIS A C 1
ATOM 3203 O O . HIS A 1 419 ? -9.688 -9.981 -1.309 1.00 39.53 416 HIS A O 1
ATOM 3210 N N . GLY A 1 420 ? -9.009 -10.997 0.576 1.00 37.07 417 GLY A N 1
ATOM 3211 C CA . GLY A 1 420 ? -7.811 -10.173 0.717 1.00 34.17 417 GLY A CA 1
ATOM 3212 C C . GLY A 1 420 ? -8.114 -8.678 0.864 1.00 35.18 417 GLY A C 1
ATOM 3213 O O . GLY A 1 420 ? -7.411 -7.819 0.324 1.00 32.06 417 GLY A O 1
ATOM 3214 N N . VAL A 1 421 ? -9.161 -8.326 1.626 1.00 33.85 418 VAL A N 1
ATOM 3215 C CA . VAL A 1 421 ? -9.480 -6.909 1.788 1.00 32.29 418 VAL A CA 1
ATOM 3216 C C . VAL A 1 421 ? -8.382 -6.252 2.638 1.00 32.28 418 VAL A C 1
ATOM 3217 O O . VAL A 1 421 ? -7.979 -6.802 3.660 1.00 30.97 418 VAL A O 1
ATOM 3221 N N . GLU A 1 422 ? -7.933 -5.054 2.229 1.00 31.09 419 GLU A N 1
ATOM 3222 C CA . GLU A 1 422 ? -6.897 -4.320 2.943 1.00 33.17 419 GLU A CA 1
ATOM 3223 C C . GLU A 1 422 ? -7.223 -2.830 2.929 1.00 32.24 419 GLU A C 1
ATOM 3224 O O . GLU A 1 422 ? -7.713 -2.307 1.923 1.00 29.70 419 GLU A O 1
ATOM 3230 N N . PRO A 1 423 ? -7.012 -2.065 4.035 1.00 28.93 420 PRO A N 1
ATOM 3231 C CA . PRO A 1 423 ? -6.614 -2.591 5.354 1.00 27.72 420 PRO A CA 1
ATOM 3232 C C . PRO A 1 423 ? -7.733 -3.380 6.045 1.00 24.55 420 PRO A C 1
ATOM 3233 O O . PRO A 1 423 ? -8.890 -2.974 5.944 1.00 27.12 420 PRO A O 1
ATOM 3237 N N . LEU A 1 424 ? -7.371 -4.485 6.715 1.00 21.86 421 LEU A N 1
ATOM 3238 C CA . LEU A 1 424 ? -8.337 -5.326 7.417 1.00 20.35 421 LEU A CA 1
ATOM 3239 C C . LEU A 1 424 ? -8.569 -4.745 8.822 1.00 18.82 421 LEU A C 1
ATOM 3240 O O . LEU A 1 424 ? -7.630 -4.656 9.627 1.00 19.53 421 LEU A O 1
ATOM 3245 N N . TRP A 1 425 ? -9.863 -4.522 9.120 1.00 18.68 422 TRP A N 1
ATOM 3246 C CA . TRP A 1 425 ? -10.305 -4.096 10.448 1.00 18.89 422 TRP A CA 1
ATOM 3247 C C . TRP A 1 425 ? -11.340 -5.078 11.012 1.00 19.72 422 TRP A C 1
ATOM 3248 O O . TRP A 1 425 ? -12.004 -5.828 10.272 1.00 20.85 422 TRP A O 1
ATOM 3259 N N . THR A 1 426 ? -11.615 -4.983 12.332 1.00 18.59 423 THR A N 1
ATOM 3260 C CA . THR A 1 426 ? -12.722 -5.731 12.929 1.00 17.44 423 THR A CA 1
ATOM 3261 C C . THR A 1 426 ? -13.247 -4.963 14.153 1.00 17.69 423 THR A C 1
ATOM 3262 O O . THR A 1 426 ? -12.586 -4.029 14.653 1.00 16.48 423 THR A O 1
ATOM 3266 N N . TYR A 1 427 ? -14.407 -5.423 14.648 1.00 16.91 424 TYR A N 1
ATOM 3267 C CA . TYR A 1 427 ? -15.055 -4.917 15.863 1.00 15.77 424 TYR A CA 1
ATOM 3268 C C . TYR A 1 427 ? -15.886 -6.038 16.490 1.00 16.98 424 TYR A C 1
ATOM 3269 O O . TYR A 1 427 ? -16.134 -7.070 15.845 1.00 16.28 424 TYR A O 1
ATOM 3278 N N . TYR A 1 428 ? -16.356 -5.832 17.749 1.00 15.06 425 TYR A N 1
ATOM 3279 C CA . TYR A 1 428 ? -17.411 -6.678 18.291 1.00 14.70 425 TYR A CA 1
ATOM 3280 C C . TYR A 1 428 ? -18.324 -5.825 19.184 1.00 15.28 425 TYR A C 1
ATOM 3281 O O . TYR A 1 428 ? -17.925 -4.727 19.583 1.00 15.56 425 TYR A O 1
ATOM 3290 N N . CYS A 1 429 ? -19.528 -6.356 19.512 1.00 15.53 426 CYS A N 1
ATOM 3291 C CA . CYS A 1 429 ? -20.547 -5.685 20.328 1.00 14.92 426 CYS A CA 1
ATOM 3292 C C . CYS A 1 429 ? -21.516 -6.751 20.874 1.00 15.09 426 CYS A C 1
ATOM 3293 O O . CYS A 1 429 ? -21.120 -7.921 20.977 1.00 16.39 426 CYS A O 1
ATOM 3296 N N . CYS A 1 430 ? -22.731 -6.328 21.243 1.00 14.67 427 CYS A N 1
ATOM 3297 C CA . CYS A 1 430 ? -23.695 -7.254 21.826 1.00 16.52 427 CYS A CA 1
ATOM 3298 C C . CYS A 1 430 ? -24.050 -8.394 20.868 1.00 16.59 427 CYS A C 1
ATOM 3299 O O . CYS A 1 430 ? -24.424 -9.456 21.365 1.00 19.62 427 CYS A O 1
ATOM 3302 N N . GLY A 1 431 ? -23.905 -8.177 19.556 1.00 16.80 428 GLY A N 1
ATOM 3303 C CA . GLY A 1 431 ? -24.306 -9.166 18.563 1.00 20.27 428 GLY A CA 1
ATOM 3304 C C . GLY A 1 431 ? -23.370 -10.366 18.487 1.00 20.34 428 GLY A C 1
ATOM 3305 O O . GLY A 1 431 ? -23.769 -11.427 17.945 1.00 20.59 428 GLY A O 1
ATOM 3306 N N . GLN A 1 432 ? -22.146 -10.213 19.015 1.00 17.88 429 GLN A N 1
ATOM 3307 C CA . GLN A 1 432 ? -21.082 -11.234 18.916 1.00 17.39 429 GLN A CA 1
ATOM 3308 C C . GLN A 1 432 ? -21.073 -12.101 20.170 1.00 17.65 429 GLN A C 1
ATOM 3309 O O . GLN A 1 432 ? -20.120 -12.104 20.980 1.00 17.08 429 GLN A O 1
ATOM 3315 N N . ASP A 1 433 ? -22.204 -12.825 20.357 1.00 17.26 430 ASP A N 1
ATOM 3316 C CA . ASP A 1 433 ? -22.452 -13.576 21.563 1.00 17.93 430 ASP A CA 1
ATOM 3317 C C . ASP A 1 433 ? -22.139 -15.068 21.439 1.00 17.51 430 ASP A C 1
ATOM 3318 O O . ASP A 1 433 ? -22.275 -15.758 22.433 1.00 17.92 430 ASP A O 1
ATOM 3323 N N . HIS A 1 434 ? -21.740 -15.552 20.237 1.00 19.20 431 HIS A N 1
ATOM 3324 C CA . HIS A 1 434 ? -21.542 -16.987 19.997 1.00 21.84 431 HIS A CA 1
ATOM 3325 C C . HIS A 1 434 ? -20.098 -17.256 19.562 1.00 19.11 431 HIS A C 1
ATOM 3326 O O . HIS A 1 434 ? -19.701 -16.714 18.522 1.00 21.20 431 HIS A O 1
ATOM 3333 N N . HIS A 1 435 ? -19.361 -18.029 20.394 1.00 20.37 432 HIS A N 1
ATOM 3334 C CA . HIS A 1 435 ? -18.025 -18.573 20.143 1.00 22.29 432 HIS A CA 1
ATOM 3335 C C . HIS A 1 435 ? -16.849 -17.577 20.193 1.00 20.20 432 HIS A C 1
ATOM 3336 O O . HIS A 1 435 ? -15.798 -17.914 20.747 1.00 22.88 432 HIS A O 1
ATOM 3343 N N . VAL A 1 436 ? -17.014 -16.377 19.609 1.00 18.54 433 VAL A N 1
ATOM 3344 C CA . VAL A 1 436 ? -15.880 -15.485 19.355 1.00 17.34 433 VAL A CA 1
ATOM 3345 C C . VAL A 1 436 ? -15.422 -14.755 20.630 1.00 18.12 433 VAL A C 1
ATOM 3346 O O . VAL A 1 436 ? -16.095 -14.764 21.667 1.00 17.87 433 VAL A O 1
ATOM 3350 N N . SER A 1 437 ? -14.270 -14.087 20.547 1.00 16.67 434 SER A N 1
ATOM 3351 C CA . SER A 1 437 ? -13.817 -13.239 21.651 1.00 16.09 434 SER A CA 1
ATOM 3352 C C . SER A 1 437 ? -14.875 -12.158 21.901 1.00 16.35 434 SER A C 1
ATOM 3353 O O . SER A 1 437 ? -15.392 -11.574 20.937 1.00 16.26 434 SER A O 1
ATOM 3356 N N . ASN A 1 438 ? -15.051 -11.819 23.195 1.00 15.91 435 ASN A N 1
ATOM 3357 C CA . ASN A 1 438 ? -15.881 -10.687 23.657 1.00 14.68 435 ASN A CA 1
ATOM 3358 C C . ASN A 1 438 ? -15.434 -10.390 25.091 1.00 14.29 435 ASN A C 1
ATOM 3359 O O . ASN A 1 438 ? -14.552 -11.050 25.627 1.00 15.76 435 ASN A O 1
ATOM 3364 N N . ARG A 1 439 ? -16.119 -9.443 25.786 1.00 14.36 436 ARG A N 1
ATOM 3365 C CA . ARG A 1 439 ? -15.740 -8.904 27.099 1.00 14.49 436 ARG A CA 1
ATOM 3366 C C . ARG A 1 439 ? -16.941 -8.858 28.058 1.00 16.56 436 ARG A C 1
ATOM 3367 O O . ARG A 1 439 ? -17.018 -7.983 28.956 1.00 16.69 436 ARG A O 1
ATOM 3375 N N . PHE A 1 440 ? -17.894 -9.780 27.898 1.00 14.60 437 PHE A N 1
ATOM 3376 C CA . PHE A 1 440 ? -19.038 -9.844 28.829 1.00 14.85 437 PHE A CA 1
ATOM 3377 C C . PHE A 1 440 ? -18.605 -10.321 30.220 1.00 16.23 437 PHE A C 1
ATOM 3378 O O . PHE A 1 440 ? -17.672 -11.133 30.374 1.00 16.49 437 PHE A O 1
ATOM 3386 N N . PHE A 1 441 ? -19.334 -9.884 31.290 1.00 15.33 438 PHE A N 1
ATOM 3387 C CA . PHE A 1 441 ? -19.125 -10.432 32.630 1.00 15.31 438 PHE A CA 1
ATOM 3388 C C . PHE A 1 441 ? -19.130 -11.971 32.644 1.00 16.01 438 PHE A C 1
ATOM 3389 O O . PHE A 1 441 ? -18.332 -12.606 33.374 1.00 16.36 438 PHE A O 1
ATOM 3397 N N . SER A 1 442 ? -20.057 -12.536 31.847 1.00 15.90 439 SER A N 1
ATOM 3398 C CA . SER A 1 442 ? -20.388 -13.950 31.871 1.00 15.61 439 SER A CA 1
ATOM 3399 C C . SER A 1 442 ? -19.448 -14.797 31.005 1.00 16.68 439 SER A C 1
ATOM 3400 O O . SER A 1 442 ? -19.646 -16.033 30.957 1.00 17.27 439 SER A O 1
ATOM 3403 N N . LEU A 1 443 ? -18.481 -14.150 30.318 1.00 15.17 440 LEU A N 1
ATOM 3404 C CA . LEU A 1 443 ? -17.416 -14.841 29.592 1.00 15.92 440 LEU A CA 1
ATOM 3405 C C . LEU A 1 443 ? -16.094 -14.874 30.391 1.00 17.69 440 LEU A C 1
ATOM 3406 O O . LEU A 1 443 ? -15.816 -14.062 31.262 1.00 18.08 440 LEU A O 1
ATOM 3411 N N . SER A 1 444 ? -15.237 -15.864 30.085 1.00 17.97 441 SER A N 1
ATOM 3412 C CA . SER A 1 444 ? -13.968 -16.067 30.758 1.00 16.44 441 SER A CA 1
ATOM 3413 C C . SER A 1 444 ? -12.955 -15.005 30.334 1.00 14.46 441 SER A C 1
ATOM 3414 O O . SER A 1 444 ? -13.033 -14.472 29.245 1.00 16.04 441 SER A O 1
ATOM 3417 N N . SER A 1 445 ? -11.927 -14.802 31.179 1.00 15.57 442 SER A N 1
ATOM 3418 C CA . SER A 1 445 ? -10.853 -13.874 30.859 1.00 15.80 442 SER A CA 1
ATOM 3419 C C . SER A 1 445 ? -9.960 -14.423 29.743 1.00 15.98 442 SER A C 1
ATOM 3420 O O . SER A 1 445 ? -9.607 -13.636 28.862 1.00 16.07 442 SER A O 1
ATOM 3423 N N . PRO A 1 446 ? -9.712 -15.749 29.577 1.00 16.51 443 PRO A N 1
ATOM 3424 C CA . PRO A 1 446 ? -9.057 -16.184 28.329 1.00 18.16 443 PRO A CA 1
ATOM 3425 C C . PRO A 1 446 ? -9.793 -15.862 27.030 1.00 17.41 443 PRO A C 1
ATOM 3426 O O . PRO A 1 446 ? -9.186 -15.491 26.014 1.00 18.66 443 PRO A O 1
ATOM 3430 N N . ARG A 1 447 ? -11.140 -15.907 27.029 1.00 16.01 444 ARG A N 1
ATOM 3431 C CA . ARG A 1 447 ? -11.950 -15.610 25.865 1.00 16.79 444 ARG A CA 1
ATOM 3432 C C . ARG A 1 447 ? -11.829 -14.130 25.483 1.00 16.42 444 ARG A C 1
ATOM 3433 O O . ARG A 1 447 ? -12.017 -13.808 24.318 1.00 17.75 444 ARG A O 1
ATOM 3441 N N . ASN A 1 448 ? -11.530 -13.250 26.466 1.00 16.13 445 ASN A N 1
ATOM 3442 C CA . ASN A 1 448 ? -11.218 -11.838 26.199 1.00 15.79 445 ASN A CA 1
ATOM 3443 C C . ASN A 1 448 ? -9.802 -11.705 25.605 1.00 17.47 445 ASN A C 1
ATOM 3444 O O . ASN A 1 448 ? -9.616 -11.176 24.496 1.00 16.96 445 ASN A O 1
ATOM 3449 N N . ARG A 1 449 ? -8.814 -12.216 26.339 1.00 17.39 446 ARG A N 1
ATOM 3450 C CA . ARG A 1 449 ? -7.409 -11.951 25.997 1.00 16.14 446 ARG A CA 1
ATOM 3451 C C . ARG A 1 449 ? -6.924 -12.609 24.688 1.00 17.23 446 ARG A C 1
ATOM 3452 O O . ARG A 1 449 ? -5.984 -12.094 24.012 1.00 17.45 446 ARG A O 1
ATOM 3460 N N . VAL A 1 450 ? -7.582 -13.708 24.280 1.00 17.46 447 VAL A N 1
ATOM 3461 C CA . VAL A 1 450 ? -7.171 -14.426 23.060 1.00 17.84 447 VAL A CA 1
ATOM 3462 C C . VAL A 1 450 ? -7.277 -13.569 21.780 1.00 19.80 447 VAL A C 1
ATOM 3463 O O . VAL A 1 450 ? -6.695 -13.881 20.718 1.00 17.20 447 VAL A O 1
ATOM 3467 N N . LEU A 1 451 ? -8.030 -12.450 21.777 1.00 17.42 448 LEU A N 1
ATOM 3468 C CA . LEU A 1 451 ? -8.161 -11.613 20.608 1.00 16.82 448 LEU A CA 1
ATOM 3469 C C . LEU A 1 451 ? -6.758 -11.248 20.075 1.00 16.42 448 LEU A C 1
ATOM 3470 O O . LEU A 1 451 ? -6.562 -11.102 18.870 1.00 18.87 448 LEU A O 1
ATOM 3475 N N . GLY A 1 452 ? -5.813 -10.967 20.973 1.00 17.73 449 GLY A N 1
ATOM 3476 C CA . GLY A 1 452 ? -4.472 -10.568 20.565 1.00 17.43 449 GLY A CA 1
ATOM 3477 C C . GLY A 1 452 ? -3.812 -11.538 19.573 1.00 21.35 449 GLY A C 1
ATOM 3478 O O . GLY A 1 452 ? -3.273 -11.103 18.560 1.00 19.34 449 GLY A O 1
ATOM 3479 N N . ALA A 1 453 ? -3.845 -12.815 19.932 1.00 21.05 450 ALA A N 1
ATOM 3480 C CA . ALA A 1 453 ? -3.335 -13.899 19.082 1.00 21.00 450 ALA A CA 1
ATOM 3481 C C . ALA A 1 453 ? -4.065 -13.949 17.736 1.00 22.36 450 ALA A C 1
ATOM 3482 O O . ALA A 1 453 ? -3.436 -14.228 16.691 1.00 21.32 450 ALA A O 1
ATOM 3484 N N . GLN A 1 454 ? -5.404 -13.749 17.743 1.00 20.27 451 GLN A N 1
ATOM 3485 C CA . GLN A 1 454 ? -6.201 -13.747 16.523 1.00 20.42 451 GLN A CA 1
ATOM 3486 C C . GLN A 1 454 ? -5.804 -12.581 15.619 1.00 20.88 451 GLN A C 1
ATOM 3487 O O . GLN A 1 454 ? -5.667 -12.733 14.416 1.00 19.68 451 GLN A O 1
ATOM 3493 N N . LEU A 1 455 ? -5.689 -11.353 16.167 1.00 18.69 452 LEU A N 1
ATOM 3494 C CA . LEU A 1 455 ? -5.282 -10.201 15.392 1.00 19.41 452 LEU A CA 1
ATOM 3495 C C . LEU A 1 455 ? -3.902 -10.439 14.759 1.00 20.01 452 LEU A C 1
ATOM 3496 O O . LEU A 1 455 ? -3.692 -9.974 13.645 1.00 21.50 452 LEU A O 1
ATOM 3501 N N . TYR A 1 456 ? -3.000 -11.089 15.504 1.00 20.75 453 TYR A N 1
ATOM 3502 C CA . TYR A 1 456 ? -1.664 -11.406 14.990 1.00 21.63 453 TYR A CA 1
ATOM 3503 C C . TYR A 1 456 ? -1.750 -12.356 13.776 1.00 23.24 453 TYR A C 1
ATOM 3504 O O . TYR A 1 456 ? -1.164 -12.090 12.695 1.00 22.07 453 TYR A O 1
ATOM 3513 N N . LYS A 1 457 ? -2.453 -13.464 13.973 1.00 21.57 454 LYS A N 1
ATOM 3514 C CA . LYS A 1 457 ? -2.455 -14.508 12.933 1.00 23.67 454 LYS A CA 1
ATOM 3515 C C . LYS A 1 457 ? -3.058 -13.976 11.642 1.00 25.64 454 LYS A C 1
ATOM 3516 O O . LYS A 1 457 ? -2.550 -14.292 10.556 1.00 24.56 454 LYS A O 1
ATOM 3522 N N . PHE A 1 458 ? -4.143 -13.173 11.722 1.00 22.90 455 PHE A N 1
ATOM 3523 C CA . PHE A 1 458 ? -4.866 -12.735 10.532 1.00 22.61 455 PHE A CA 1
ATOM 3524 C C . PHE A 1 458 ? -4.392 -11.378 9.986 1.00 22.33 455 PHE A C 1
ATOM 3525 O O . PHE A 1 458 ? -4.947 -10.893 8.993 1.00 22.87 455 PHE A O 1
ATOM 3533 N N . GLY A 1 459 ? -3.334 -10.792 10.589 1.00 21.82 456 GLY A N 1
ATOM 3534 C CA . GLY A 1 459 ? -2.760 -9.540 10.111 1.00 24.57 456 GLY A CA 1
ATOM 3535 C C . GLY A 1 459 ? -3.725 -8.351 10.127 1.00 22.48 456 GLY A C 1
ATOM 3536 O O . GLY A 1 459 ? -3.761 -7.526 9.232 1.00 23.50 456 GLY A O 1
ATOM 3537 N N . VAL A 1 460 ? -4.550 -8.274 11.189 1.00 21.44 457 VAL A N 1
ATOM 3538 C CA . VAL A 1 460 ? -5.463 -7.155 11.350 1.00 21.31 457 VAL A CA 1
ATOM 3539 C C . VAL A 1 460 ? -4.724 -5.840 11.631 1.00 18.67 457 VAL A C 1
ATOM 3540 O O . VAL A 1 460 ? -3.746 -5.795 12.396 1.00 20.96 457 VAL A O 1
ATOM 3544 N N . GLN A 1 461 ? -5.206 -4.764 10.983 1.00 19.99 458 GLN A N 1
ATOM 3545 C CA . GLN A 1 461 ? -4.593 -3.435 11.047 1.00 20.33 458 GLN A CA 1
ATOM 3546 C C . GLN A 1 461 ? -5.244 -2.519 12.099 1.00 18.92 458 GLN A C 1
ATOM 3547 O O . GLN A 1 461 ? -4.560 -1.617 12.586 1.00 20.20 458 GLN A O 1
ATOM 3553 N N . GLY A 1 462 ? -6.524 -2.760 12.390 1.00 19.76 459 GLY A N 1
ATOM 3554 C CA . GLY A 1 462 ? -7.273 -1.923 13.329 1.00 18.81 459 GLY A CA 1
ATOM 3555 C C . GLY A 1 462 ? -8.370 -2.706 14.058 1.00 17.37 459 GLY A C 1
ATOM 3556 O O . GLY A 1 462 ? -9.022 -3.592 13.456 1.00 17.20 459 GLY A O 1
ATOM 3557 N N . PHE A 1 463 ? -8.655 -2.262 15.306 1.00 16.75 460 PHE A N 1
ATOM 3558 C CA . PHE A 1 463 ? -9.741 -2.793 16.109 1.00 15.56 460 PHE A CA 1
ATOM 3559 C C . PHE A 1 463 ? -10.577 -1.604 16.630 1.00 16.31 460 PHE A C 1
ATOM 3560 O O . PHE A 1 463 ? -10.013 -0.650 17.188 1.00 16.23 460 PHE A O 1
ATOM 3568 N N . LEU A 1 464 ? -11.893 -1.743 16.531 1.00 15.70 461 LEU A N 1
ATOM 3569 C CA . LEU A 1 464 ? -12.854 -0.737 16.982 1.00 15.17 461 LEU A CA 1
ATOM 3570 C C . LEU A 1 464 ? -13.794 -1.344 18.028 1.00 16.27 461 LEU A C 1
ATOM 3571 O O . LEU A 1 464 ? -14.386 -2.379 17.779 1.00 16.68 461 LEU A O 1
ATOM 3576 N N . HIS A 1 465 ? -14.095 -0.573 19.085 1.00 15.79 462 HIS A N 1
ATOM 3577 C CA . HIS A 1 465 ? -15.145 -0.890 20.059 1.00 14.22 462 HIS A CA 1
ATOM 3578 C C . HIS A 1 465 ? -15.917 0.410 20.314 1.00 13.96 462 HIS A C 1
ATOM 3579 O O . HIS A 1 465 ? -15.335 1.502 20.347 1.00 15.33 462 HIS A O 1
ATOM 3586 N N . TRP A 1 466 ? -17.243 0.277 20.506 1.00 12.84 463 TRP A N 1
ATOM 3587 C CA . TRP A 1 466 ? -18.190 1.369 20.687 1.00 13.74 463 TRP A CA 1
ATOM 3588 C C . TRP A 1 466 ? -18.255 1.879 22.141 1.00 13.89 463 TRP A C 1
ATOM 3589 O O . TRP A 1 466 ? -18.922 2.928 22.341 1.00 14.45 463 TRP A O 1
ATOM 3600 N N . GLY A 1 467 ? -17.763 1.086 23.131 1.00 14.29 464 GLY A N 1
ATOM 3601 C CA . GLY A 1 467 ? -18.168 1.254 24.533 1.00 15.96 464 GLY A CA 1
ATOM 3602 C C . GLY A 1 467 ? -17.022 1.464 25.535 1.00 13.30 464 GLY A C 1
ATOM 3603 O O . GLY A 1 467 ? -16.779 0.640 26.421 1.00 13.96 464 GLY A O 1
ATOM 3604 N N . PHE A 1 468 ? -16.250 2.565 25.400 1.00 14.24 465 PHE A N 1
ATOM 3605 C CA . PHE A 1 468 ? -15.312 2.894 26.483 1.00 14.74 465 PHE A CA 1
ATOM 3606 C C . PHE A 1 468 ? -16.069 3.116 27.801 1.00 14.86 465 PHE A C 1
ATOM 3607 O O . PHE A 1 468 ? -15.779 2.501 28.828 1.00 13.69 465 PHE A O 1
ATOM 3615 N N . ASN A 1 469 ? -17.061 4.019 27.759 1.00 13.99 466 ASN A N 1
ATOM 3616 C CA . ASN A 1 469 ? -17.721 4.581 28.937 1.00 14.52 466 ASN A CA 1
ATOM 3617 C C . ASN A 1 469 ? -19.176 4.950 28.600 1.00 15.54 466 ASN A C 1
ATOM 3618 O O . ASN A 1 469 ? -19.672 6.019 28.985 1.00 14.27 466 ASN A O 1
ATOM 3623 N N . PHE A 1 470 ? -19.943 4.059 27.916 1.00 14.11 467 PHE A N 1
ATOM 3624 C CA . PHE A 1 470 ? -21.353 4.308 27.654 1.00 14.22 467 PHE A CA 1
ATOM 3625 C C . PHE A 1 470 ? -22.194 3.998 28.903 1.00 12.83 467 PHE A C 1
ATOM 3626 O O . PHE A 1 470 ? -22.402 2.843 29.268 1.00 12.98 467 PHE A O 1
ATOM 3634 N N . TRP A 1 471 ? -22.726 5.074 29.547 1.00 13.36 468 TRP A N 1
ATOM 3635 C CA . TRP A 1 471 ? -23.457 4.985 30.823 1.00 14.44 468 TRP A CA 1
ATOM 3636 C C . TRP A 1 471 ? -24.924 5.436 30.705 1.00 15.37 468 TRP A C 1
ATOM 3637 O O . TRP A 1 471 ? -25.505 5.904 31.672 1.00 15.16 468 TRP A O 1
ATOM 3648 N N . TYR A 1 472 ? -25.545 5.293 29.532 1.00 16.09 469 TYR A N 1
ATOM 3649 C CA . TYR A 1 472 ? -26.972 5.479 29.326 1.00 14.35 469 TYR A CA 1
ATOM 3650 C C . TYR A 1 472 ? -27.658 4.143 29.043 1.00 14.96 469 TYR A C 1
ATOM 3651 O O . TYR A 1 472 ? -27.025 3.121 28.800 1.00 14.76 469 TYR A O 1
ATOM 3660 N N . SER A 1 473 ? -29.007 4.134 29.131 1.00 14.60 470 SER A N 1
ATOM 3661 C CA . SER A 1 473 ? -29.748 2.995 28.622 1.00 16.17 470 SER A CA 1
ATOM 3662 C C . SER A 1 473 ? -29.743 2.911 27.088 1.00 16.00 470 SER A C 1
ATOM 3663 O O . SER A 1 473 ? -29.279 3.803 26.376 1.00 14.89 470 SER A O 1
ATOM 3666 N N . GLN A 1 474 ? -30.285 1.811 26.552 1.00 16.58 471 GLN A N 1
ATOM 3667 C CA . GLN A 1 474 ? -30.436 1.626 25.111 1.00 16.33 471 GLN A CA 1
ATOM 3668 C C . GLN A 1 474 ? -31.212 2.814 24.535 1.00 17.22 471 GLN A C 1
ATOM 3669 O O . GLN A 1 474 ? -32.173 3.337 25.155 1.00 17.66 471 GLN A O 1
ATOM 3675 N N . TYR A 1 475 ? -30.766 3.297 23.378 1.00 15.97 472 TYR A N 1
ATOM 3676 C CA . TYR A 1 475 ? -31.310 4.471 22.687 1.00 17.42 472 TYR A CA 1
ATOM 3677 C C . TYR A 1 475 ? -31.140 5.791 23.472 1.00 16.01 472 TYR A C 1
ATOM 3678 O O . TYR A 1 475 ? -31.706 6.854 23.104 1.00 16.11 472 TYR A O 1
ATOM 3687 N N . SER A 1 476 ? -30.320 5.778 24.549 1.00 16.31 473 SER A N 1
ATOM 3688 C CA . SER A 1 476 ? -30.060 6.968 25.366 1.00 15.79 473 SER A CA 1
ATOM 3689 C C . SER A 1 476 ? -31.365 7.546 25.926 1.00 16.80 473 SER A C 1
ATOM 3690 O O . SER A 1 476 ? -31.453 8.761 26.115 1.00 17.96 473 SER A O 1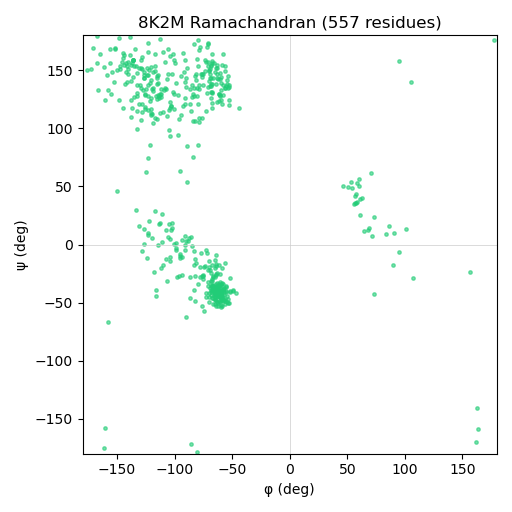
ATOM 3693 N N . LYS A 1 477 ? -32.316 6.660 26.275 1.00 18.26 474 LYS A N 1
ATOM 3694 C CA . LYS A 1 477 ? -33.597 7.109 26.829 1.00 20.16 474 LYS A CA 1
ATOM 3695 C C . LYS A 1 477 ? -33.464 7.670 28.249 1.00 20.95 474 LYS A C 1
ATOM 3696 O O . LYS A 1 477 ? -34.187 8.638 28.609 1.00 21.18 474 LYS A O 1
ATOM 3702 N N . LYS A 1 478 ? -32.569 7.086 29.066 1.00 19.13 475 LYS A N 1
ATOM 3703 C CA . LYS A 1 478 ? -32.270 7.636 30.385 1.00 19.78 475 LYS A CA 1
ATOM 3704 C C . LYS A 1 478 ? -30.801 7.461 30.781 1.00 18.69 475 LYS A C 1
ATOM 3705 O O . LYS A 1 478 ? -30.062 6.644 30.188 1.00 18.43 475 LYS A O 1
ATOM 3711 N N . VAL A 1 479 ? -30.378 8.283 31.750 1.00 17.44 476 VAL A N 1
ATOM 3712 C CA . VAL A 1 479 ? -29.083 8.160 32.403 1.00 18.00 476 VAL A CA 1
ATOM 3713 C C . VAL A 1 479 ? -29.180 6.977 33.367 1.00 17.43 476 VAL A C 1
ATOM 3714 O O . VAL A 1 479 ? -30.175 6.818 34.086 1.00 21.05 476 VAL A O 1
ATOM 3718 N N . ILE A 1 480 ? -28.153 6.121 33.416 1.00 14.72 477 ILE A N 1
ATOM 3719 C CA . ILE A 1 480 ? -28.082 5.058 34.425 1.00 14.89 477 ILE A CA 1
ATOM 3720 C C . ILE A 1 480 ? -26.855 5.278 35.325 1.00 14.94 477 ILE A C 1
ATOM 3721 O O . ILE A 1 480 ? -25.916 6.019 35.028 1.00 15.73 477 ILE A O 1
ATOM 3726 N N . ASP A 1 481 ? -26.866 4.593 36.480 1.00 15.91 478 ASP A N 1
ATOM 3727 C CA . ASP A 1 481 ? -25.734 4.558 37.389 1.00 14.85 478 ASP A CA 1
ATOM 3728 C C . ASP A 1 481 ? -24.927 3.291 37.106 1.00 14.47 478 ASP A C 1
ATOM 3729 O O . ASP A 1 481 ? -25.443 2.209 37.337 1.00 14.81 478 ASP A O 1
ATOM 3734 N N . PRO A 1 482 ? -23.712 3.363 36.500 1.00 13.44 479 PRO A N 1
ATOM 3735 C CA . PRO A 1 482 ? -23.019 2.142 36.093 1.00 14.85 479 PRO A CA 1
ATOM 3736 C C . PRO A 1 482 ? -22.597 1.182 37.211 1.00 14.87 479 PRO A C 1
ATOM 3737 O O . PRO A 1 482 ? -22.369 0.023 36.946 1.00 14.47 479 PRO A O 1
ATOM 3741 N N . PHE A 1 483 ? -22.572 1.649 38.476 1.00 14.76 480 PHE A N 1
ATOM 3742 C CA . PHE A 1 483 ? -22.368 0.756 39.611 1.00 14.84 480 PHE A CA 1
ATOM 3743 C C . PHE A 1 483 ? -23.612 -0.080 39.923 1.00 16.22 480 PHE A C 1
ATOM 3744 O O . PHE A 1 483 ? -23.437 -1.140 40.519 1.00 17.25 480 PHE A O 1
ATOM 3752 N N . LYS A 1 484 ? -24.801 0.322 39.469 1.00 15.21 481 LYS A N 1
ATOM 3753 C CA . LYS A 1 484 ? -26.059 -0.415 39.687 1.00 15.35 481 LYS A CA 1
ATOM 3754 C C . LYS A 1 484 ? -26.595 -1.136 38.434 1.00 16.65 481 LYS A C 1
ATOM 3755 O O . LYS A 1 484 ? -27.368 -2.093 38.583 1.00 18.01 481 LYS A O 1
ATOM 3761 N N . VAL A 1 485 ? -26.351 -0.574 37.231 1.00 14.12 482 VAL A N 1
ATOM 3762 C CA . VAL A 1 485 ? -26.892 -1.056 35.961 1.00 15.08 482 VAL A CA 1
ATOM 3763 C C . VAL A 1 485 ? -25.715 -1.230 34.989 1.00 14.86 482 VAL A C 1
ATOM 3764 O O . VAL A 1 485 ? -25.116 -0.228 34.616 1.00 15.12 482 VAL A O 1
ATOM 3768 N N . THR A 1 486 ? -25.434 -2.481 34.595 1.00 14.75 483 THR A N 1
ATOM 3769 C CA . THR A 1 486 ? -24.253 -2.796 33.796 1.00 13.81 483 THR A CA 1
ATOM 3770 C C . THR A 1 486 ? -24.603 -3.313 32.376 1.00 14.90 483 THR A C 1
ATOM 3771 O O . THR A 1 486 ? -23.688 -3.642 31.574 1.00 14.63 483 THR A O 1
ATOM 3775 N N . ASP A 1 487 ? -25.919 -3.414 32.080 1.00 14.75 484 ASP A N 1
ATOM 3776 C CA . ASP A 1 487 ? -26.498 -4.009 30.867 1.00 14.45 484 ASP A CA 1
ATOM 3777 C C . ASP A 1 487 ? -27.383 -3.004 30.114 1.00 15.36 484 ASP A C 1
ATOM 3778 O O . ASP A 1 487 ? -28.213 -3.389 29.288 1.00 15.64 484 ASP A O 1
ATOM 3783 N N . ALA A 1 488 ? -27.204 -1.682 30.359 1.00 15.40 485 ALA A N 1
ATOM 3784 C CA . ALA A 1 488 ? -27.948 -0.615 29.668 1.00 16.00 485 ALA A CA 1
ATOM 3785 C C . ALA A 1 488 ? -29.472 -0.774 29.824 1.00 16.17 485 ALA A C 1
ATOM 3786 O O . ALA A 1 488 ? -30.240 -0.485 28.896 1.00 16.79 485 ALA A O 1
ATOM 3788 N N . ASP A 1 489 ? -29.880 -1.257 31.010 1.00 16.06 486 ASP A N 1
ATOM 3789 C CA . ASP A 1 489 ? -31.266 -1.527 31.424 1.00 18.23 486 ASP A CA 1
ATOM 3790 C C . ASP A 1 489 ? -31.816 -2.738 30.652 1.00 17.82 486 ASP A C 1
ATOM 3791 O O . ASP A 1 489 ? -32.834 -2.652 29.957 1.00 18.41 486 ASP A O 1
ATOM 3796 N N . CYS A 1 490 ? -31.166 -3.902 30.849 1.00 16.24 487 CYS A N 1
ATOM 3797 C CA . CYS A 1 490 ? -31.556 -5.176 30.256 1.00 18.29 487 CYS A CA 1
ATOM 3798 C C . CYS A 1 490 ? -31.680 -5.048 28.726 1.00 18.67 487 CYS A C 1
ATOM 3799 O O . CYS A 1 490 ? -32.638 -5.517 28.108 1.00 18.88 487 CYS A O 1
ATOM 3802 N N . ALA A 1 491 ? -30.664 -4.449 28.072 1.00 16.18 488 ALA A N 1
ATOM 3803 C CA . ALA A 1 491 ? -30.563 -4.405 26.615 1.00 15.37 488 ALA A CA 1
ATOM 3804 C C . ALA A 1 491 ? -29.360 -5.145 26.039 1.00 16.17 488 ALA A C 1
ATOM 3805 O O . ALA A 1 491 ? -29.459 -5.761 24.954 1.00 17.20 488 ALA A O 1
ATOM 3807 N N . PHE A 1 492 ? -28.186 -4.945 26.664 1.00 15.28 489 PHE A N 1
ATOM 3808 C CA . PHE A 1 492 ? -26.907 -5.450 26.180 1.00 15.34 489 PHE A CA 1
ATOM 3809 C C . PHE A 1 492 ? -26.289 -6.315 27.266 1.00 16.29 489 PHE A C 1
ATOM 3810 O O . PHE A 1 492 ? -26.221 -5.859 28.416 1.00 16.07 489 PHE A O 1
ATOM 3818 N N . PRO A 1 493 ? -25.688 -7.502 26.972 1.00 14.36 490 PRO A N 1
ATOM 3819 C CA . PRO A 1 493 ? -25.086 -8.309 28.033 1.00 14.09 490 PRO A CA 1
ATOM 3820 C C . PRO A 1 493 ? -24.095 -7.495 28.878 1.00 15.31 490 PRO A C 1
ATOM 3821 O O . PRO A 1 493 ? -23.281 -6.751 28.313 1.00 13.90 490 PRO A O 1
ATOM 3825 N N . SER A 1 494 ? -24.133 -7.667 30.206 1.00 13.30 491 SER A N 1
ATOM 3826 C CA . SER A 1 494 ? -23.279 -6.860 31.075 1.00 13.74 491 SER A CA 1
ATOM 3827 C C . SER A 1 494 ? -21.830 -6.945 30.619 1.00 13.73 491 SER A C 1
ATOM 3828 O O . SER A 1 494 ? -21.361 -8.039 30.310 1.00 13.94 491 SER A O 1
ATOM 3831 N N . GLY A 1 495 ? -21.154 -5.792 30.579 1.00 13.25 492 GLY A N 1
ATOM 3832 C CA . GLY A 1 495 ? -19.755 -5.697 30.139 1.00 12.69 492 GLY A CA 1
ATOM 3833 C C . GLY A 1 495 ? -19.599 -5.060 28.756 1.00 12.62 492 GLY A C 1
ATOM 3834 O O . GLY A 1 495 ? -18.556 -4.465 28.413 1.00 14.69 492 GLY A O 1
ATOM 3835 N N . ASP A 1 496 ? -20.621 -5.220 27.901 1.00 12.68 493 ASP A N 1
ATOM 3836 C CA . ASP A 1 496 ? -20.633 -4.622 26.556 1.00 13.65 493 ASP A CA 1
ATOM 3837 C C . ASP A 1 496 ? -20.529 -3.085 26.590 1.00 13.90 493 ASP A C 1
ATOM 3838 O O . ASP A 1 496 ? -19.689 -2.486 25.889 1.00 13.20 493 ASP A O 1
ATOM 3843 N N . PRO A 1 497 ? -21.346 -2.309 27.338 1.00 12.33 494 PRO A N 1
ATOM 3844 C CA . PRO A 1 497 ? -21.331 -0.865 27.128 1.00 13.06 494 PRO A CA 1
ATOM 3845 C C . PRO A 1 497 ? -20.179 -0.058 27.745 1.00 12.80 494 PRO A C 1
ATOM 3846 O O . PRO A 1 497 ? -19.952 1.067 27.313 1.00 12.66 494 PRO A O 1
ATOM 3850 N N . PHE A 1 498 ? -19.471 -0.600 28.739 1.00 12.73 495 PHE A N 1
ATOM 3851 C CA . PHE A 1 498 ? -18.324 0.124 29.296 1.00 12.21 495 PHE A CA 1
ATOM 3852 C C . PHE A 1 498 ? -17.275 -0.800 29.927 1.00 13.33 495 PHE A C 1
ATOM 3853 O O . PHE A 1 498 ? -17.606 -1.863 30.473 1.00 13.32 495 PHE A O 1
ATOM 3861 N N . VAL A 1 499 ? -16.011 -0.354 29.844 1.00 13.48 496 VAL A N 1
ATOM 3862 C CA . VAL A 1 499 ? -14.868 -0.976 30.513 1.00 14.57 496 VAL A CA 1
ATOM 3863 C C . VAL A 1 499 ? -14.335 -0.162 31.706 1.00 14.63 496 VAL A C 1
ATOM 3864 O O . VAL A 1 499 ? -13.574 -0.744 32.502 1.00 15.33 496 VAL A O 1
ATOM 3868 N N . VAL A 1 500 ? -14.763 1.108 31.878 1.00 14.26 497 VAL A N 1
ATOM 3869 C CA . VAL A 1 500 ? -14.366 1.901 33.041 1.00 14.22 497 VAL A CA 1
ATOM 3870 C C . VAL A 1 500 ? -15.637 2.345 33.771 1.00 14.35 497 VAL A C 1
ATOM 3871 O O . VAL A 1 500 ? -16.683 2.603 33.141 1.00 15.16 497 VAL A O 1
ATOM 3875 N N . TYR A 1 501 ? -15.472 2.505 35.104 1.00 14.55 498 TYR A N 1
ATOM 3876 C CA . TYR A 1 501 ? -16.481 3.009 36.034 1.00 13.55 498 TYR A CA 1
ATOM 3877 C C . TYR A 1 501 ? -16.072 4.413 36.464 1.00 14.26 498 TYR A C 1
ATOM 3878 O O . TYR A 1 501 ? -14.890 4.791 36.384 1.00 14.84 498 TYR A O 1
ATOM 3887 N N . PRO A 1 502 ? -17.045 5.239 36.919 1.00 14.79 499 PRO A N 1
ATOM 3888 C CA . PRO A 1 502 ? -16.713 6.590 37.401 1.00 14.77 499 PRO A CA 1
ATOM 3889 C C . PRO A 1 502 ? -16.251 6.624 38.867 1.00 15.96 499 PRO A C 1
ATOM 3890 O O . PRO A 1 502 ? -17.067 6.584 39.798 1.00 19.50 499 PRO A O 1
ATOM 3894 N N . GLY A 1 503 ? -14.953 6.831 39.064 1.00 18.37 500 GLY A N 1
ATOM 3895 C CA . GLY A 1 503 ? -14.435 7.110 40.402 1.00 19.46 500 GLY A CA 1
ATOM 3896 C C . GLY A 1 503 ? -14.643 8.569 40.823 1.00 21.42 500 GLY A C 1
ATOM 3897 O O . GLY A 1 503 ? -15.021 9.419 40.047 1.00 20.31 500 GLY A O 1
ATOM 3898 N N . ALA A 1 504 ? -14.271 8.909 42.066 1.00 23.36 501 ALA A N 1
ATOM 3899 C CA . ALA A 1 504 ? -14.459 10.289 42.526 1.00 24.71 501 ALA A CA 1
ATOM 3900 C C . ALA A 1 504 ? -13.748 11.353 41.674 1.00 26.21 501 ALA A C 1
ATOM 3901 O O . ALA A 1 504 ? -14.274 12.457 41.483 1.00 25.90 501 ALA A O 1
ATOM 3903 N N . ASP A 1 505 ? -12.522 11.073 41.211 1.00 29.96 502 ASP A N 1
ATOM 3904 C CA . ASP A 1 505 ? -11.737 12.088 40.513 1.00 34.72 502 ASP A CA 1
ATOM 3905 C C . ASP A 1 505 ? -11.314 11.647 39.113 1.00 29.91 502 ASP A C 1
ATOM 3906 O O . ASP A 1 505 ? -10.492 12.293 38.459 1.00 29.97 502 ASP A O 1
ATOM 3911 N N . GLY A 1 506 ? -11.865 10.531 38.627 1.00 23.73 503 GLY A N 1
ATOM 3912 C CA . GLY A 1 506 ? -11.467 10.022 37.339 1.00 22.87 503 GLY A CA 1
ATOM 3913 C C . GLY A 1 506 ? -11.874 8.549 37.211 1.00 17.59 503 GLY A C 1
ATOM 3914 O O . GLY A 1 506 ? -12.648 8.058 38.020 1.00 16.92 503 GLY A O 1
ATOM 3915 N N . PRO A 1 507 ? -11.401 7.844 36.141 1.00 17.58 504 PRO A N 1
ATOM 3916 C CA . PRO A 1 507 ? -11.822 6.466 35.883 1.00 18.52 504 PRO A CA 1
ATOM 3917 C C . PRO A 1 507 ? -11.320 5.431 36.890 1.00 15.97 504 PRO A C 1
ATOM 3918 O O . PRO A 1 507 ? -10.195 5.553 37.432 1.00 18.09 504 PRO A O 1
ATOM 3922 N N . LEU A 1 508 ? -12.160 4.415 37.127 1.00 15.90 505 LEU A N 1
ATOM 3923 C CA . LEU A 1 508 ? -11.756 3.181 37.806 1.00 14.97 505 LEU A CA 1
ATOM 3924 C C . LEU A 1 508 ? -11.739 2.066 36.768 1.00 16.93 505 LEU A C 1
ATOM 3925 O O . LEU A 1 508 ? -12.628 2.000 35.917 1.00 16.01 505 LEU A O 1
ATOM 3930 N N . ASP A 1 509 ? -10.655 1.265 36.742 1.00 15.41 506 ASP A N 1
ATOM 3931 C CA . ASP A 1 509 ? -10.602 0.141 35.798 1.00 15.62 506 ASP A CA 1
ATOM 3932 C C . ASP A 1 509 ? -11.523 -1.012 36.197 1.00 15.56 506 ASP A C 1
ATOM 3933 O O . ASP A 1 509 ? -11.910 -1.167 37.360 1.00 16.94 506 ASP A O 1
ATOM 3938 N N . S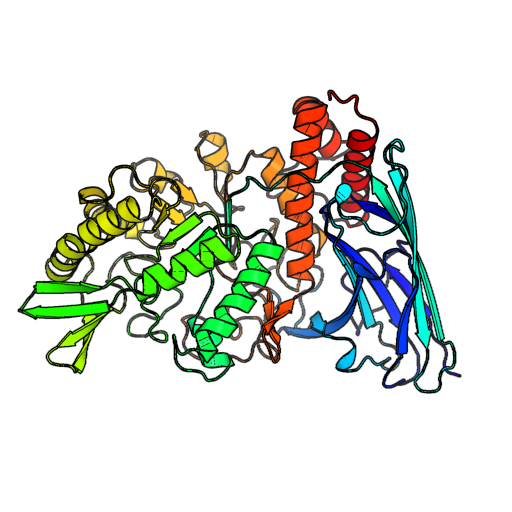ER A 1 510 ? -11.905 -1.827 35.201 1.00 15.16 507 SER A N 1
ATOM 3939 C CA . SER A 1 510 ? -12.502 -3.162 35.421 1.00 15.16 507 SER A CA 1
ATOM 3940 C C . SER A 1 510 ? -11.387 -4.209 35.210 1.00 14.85 507 SER A C 1
ATOM 3941 O O . SER A 1 510 ? -10.441 -3.959 34.471 1.00 14.56 507 SER A O 1
ATOM 3944 N N . ILE A 1 511 ? -11.552 -5.415 35.758 1.00 13.82 508 ILE A N 1
ATOM 3945 C CA . ILE A 1 511 ? -10.629 -6.510 35.470 1.00 15.86 508 ILE A CA 1
ATOM 3946 C C . ILE A 1 511 ? -10.627 -6.786 33.966 1.00 15.80 508 ILE A C 1
ATOM 3947 O O . ILE A 1 511 ? -9.589 -7.199 33.400 1.00 15.25 508 ILE A O 1
ATOM 3952 N N . ARG A 1 512 ? -11.765 -6.616 33.285 1.00 14.42 509 ARG A N 1
ATOM 3953 C CA . ARG A 1 512 ? -11.889 -6.891 31.860 1.00 14.70 509 ARG A CA 1
ATOM 3954 C C . ARG A 1 512 ? -10.990 -5.941 31.046 1.00 13.90 509 ARG A C 1
ATOM 3955 O O . ARG A 1 512 ? -10.482 -6.346 29.980 1.00 14.82 509 ARG A O 1
ATOM 3963 N N . TRP A 1 513 ? -10.881 -4.669 31.487 1.00 13.30 510 TRP A N 1
ATOM 3964 C CA . TRP A 1 513 ? -10.041 -3.677 30.797 1.00 13.91 510 TRP A CA 1
ATOM 3965 C C . TRP A 1 513 ? -8.558 -4.047 30.953 1.00 15.59 510 TRP A C 1
ATOM 3966 O O . TRP A 1 513 ? -7.777 -3.879 29.986 1.00 15.09 510 TRP A O 1
ATOM 3977 N N . GLU A 1 514 ? -8.161 -4.539 32.148 1.00 15.14 511 GLU A N 1
ATOM 3978 C CA . GLU A 1 514 ? -6.785 -4.970 32.408 1.00 15.49 511 GLU A CA 1
ATOM 3979 C C . GLU A 1 514 ? -6.434 -6.173 31.518 1.00 16.05 511 GLU A C 1
ATOM 3980 O O . GLU A 1 514 ? -5.374 -6.222 30.886 1.00 15.59 511 GLU A O 1
ATOM 3986 N N . VAL A 1 515 ? -7.370 -7.125 31.423 1.00 15.40 512 VAL A N 1
ATOM 3987 C CA . VAL A 1 515 ? -7.178 -8.317 30.598 1.00 14.67 512 VAL A CA 1
ATOM 3988 C C . VAL A 1 515 ? -7.137 -7.934 29.114 1.00 15.78 512 VAL A C 1
ATOM 3989 O O . VAL A 1 515 ? -6.354 -8.528 28.351 1.00 16.79 512 VAL A O 1
ATOM 3993 N N . PHE A 1 516 ? -7.945 -6.969 28.642 1.00 13.93 513 PHE A N 1
ATOM 3994 C CA . PHE A 1 516 ? -7.922 -6.545 27.242 1.00 14.94 513 PHE A CA 1
ATOM 3995 C C . PHE A 1 516 ? -6.535 -6.019 26.866 1.00 14.42 513 PHE A C 1
ATOM 3996 O O . PHE A 1 516 ? -5.998 -6.353 25.790 1.00 15.95 513 PHE A O 1
ATOM 4004 N N . ARG A 1 517 ? -5.952 -5.204 27.757 1.00 15.49 514 ARG A N 1
ATOM 4005 C CA . ARG A 1 517 ? -4.604 -4.666 27.532 1.00 15.92 514 ARG A CA 1
ATOM 4006 C C . ARG A 1 517 ? -3.604 -5.827 27.421 1.00 18.49 514 ARG A C 1
ATOM 4007 O O . ARG A 1 517 ? -2.693 -5.730 26.584 1.00 17.50 514 ARG A O 1
ATOM 4015 N N . GLU A 1 518 ? -3.768 -6.902 28.219 1.00 16.27 515 GLU A N 1
ATOM 4016 C CA . GLU A 1 518 ? -2.894 -8.087 28.121 1.00 16.12 515 GLU A CA 1
ATOM 4017 C C . GLU A 1 518 ? -2.945 -8.686 26.709 1.00 18.53 515 GLU A C 1
ATOM 4018 O O . GLU A 1 518 ? -1.901 -9.158 26.204 1.00 18.04 515 GLU A O 1
ATOM 4024 N N . GLY A 1 519 ? -4.134 -8.705 26.071 1.00 16.69 516 GLY A N 1
ATOM 4025 C CA . GLY A 1 519 ? -4.263 -9.211 24.703 1.00 17.67 516 GLY A CA 1
ATOM 4026 C C . GLY A 1 519 ? -3.421 -8.388 23.718 1.00 17.18 516 GLY A C 1
ATOM 4027 O O . GLY A 1 519 ? -2.753 -8.938 22.830 1.00 16.87 516 GLY A O 1
ATOM 4028 N N . LEU A 1 520 ? -3.478 -7.051 23.868 1.00 16.05 517 LEU A N 1
ATOM 4029 C CA . LEU A 1 520 ? -2.705 -6.138 23.033 1.00 16.55 517 LEU A CA 1
ATOM 4030 C C . LEU A 1 520 ? -1.207 -6.382 23.243 1.00 17.04 517 LEU A C 1
ATOM 4031 O O . LEU A 1 520 ? -0.416 -6.257 22.274 1.00 18.61 517 LEU A O 1
ATOM 4036 N N . GLN A 1 521 ? -0.789 -6.661 24.500 1.00 16.85 518 GLN A N 1
ATOM 4037 C CA . GLN A 1 521 ? 0.620 -6.893 24.837 1.00 17.73 518 GLN A CA 1
ATOM 4038 C C . GLN A 1 521 ? 1.076 -8.185 24.155 1.00 19.33 518 GLN A C 1
ATOM 4039 O O . GLN A 1 521 ? 2.216 -8.276 23.666 1.00 19.83 518 GLN A O 1
ATOM 4045 N N . ASP A 1 522 ? 0.191 -9.188 24.151 1.00 19.26 519 ASP A N 1
ATOM 4046 C CA . ASP A 1 522 ? 0.478 -10.465 23.493 1.00 21.13 519 ASP A CA 1
ATOM 4047 C C . ASP A 1 522 ? 0.734 -10.243 22.007 1.00 20.94 519 ASP A C 1
ATOM 4048 O O . ASP A 1 522 ? 1.667 -10.846 21.458 1.00 20.14 519 ASP A O 1
ATOM 4053 N N . LEU A 1 523 ? -0.071 -9.390 21.353 1.00 18.68 520 LEU A N 1
ATOM 4054 C CA . LEU A 1 523 ? 0.079 -9.059 19.937 1.00 19.09 520 LEU A CA 1
ATOM 4055 C C . LEU A 1 523 ? 1.455 -8.425 19.724 1.00 17.83 520 LEU A C 1
ATOM 4056 O O . LEU A 1 523 ? 2.188 -8.820 18.783 1.00 20.88 520 LEU A O 1
ATOM 4061 N N . ARG A 1 524 ? 1.838 -7.506 20.621 1.00 18.10 521 ARG A N 1
ATOM 4062 C CA . ARG A 1 524 ? 3.147 -6.839 20.537 1.00 18.89 521 ARG A CA 1
ATOM 4063 C C . ARG A 1 524 ? 4.311 -7.817 20.732 1.00 19.78 521 ARG A C 1
ATOM 4064 O O . ARG A 1 524 ? 5.328 -7.706 20.017 1.00 21.47 521 ARG A O 1
ATOM 4072 N N . ALA A 1 525 ? 4.168 -8.798 21.620 1.00 20.31 522 ALA A N 1
ATOM 4073 C 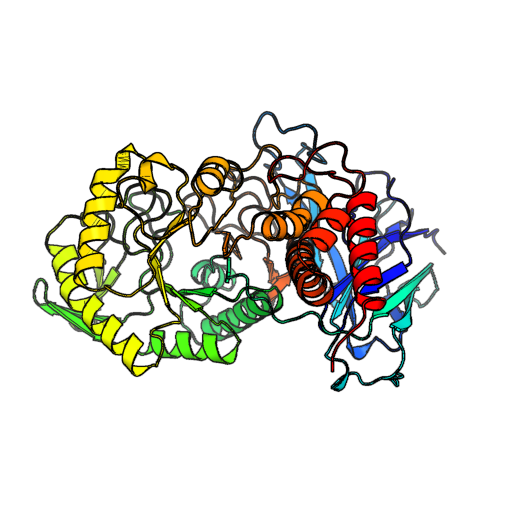CA . ALA A 1 525 ? 5.192 -9.814 21.818 1.00 20.71 522 ALA A CA 1
ATOM 4074 C C . ALA A 1 525 ? 5.322 -10.736 20.599 1.00 22.19 522 ALA A C 1
ATOM 4075 O O . ALA A 1 525 ? 6.470 -11.122 20.267 1.00 22.58 522 ALA A O 1
ATOM 4077 N N . LEU A 1 526 ? 4.207 -11.137 19.975 1.00 20.93 523 LEU A N 1
ATOM 4078 C CA . LEU A 1 526 ? 4.217 -11.980 18.774 1.00 22.04 523 LEU A CA 1
ATOM 4079 C C . LEU A 1 526 ? 4.942 -11.257 17.641 1.00 25.40 523 LEU A C 1
ATOM 4080 O O . LEU A 1 526 ? 5.735 -11.900 16.940 1.00 25.21 523 LEU A O 1
ATOM 4085 N N . LYS A 1 527 ? 4.704 -9.946 17.487 1.00 22.87 524 LYS A N 1
ATOM 4086 C CA . LYS A 1 527 ? 5.346 -9.163 16.422 1.00 22.58 524 LYS A CA 1
ATOM 4087 C C . LYS A 1 527 ? 6.853 -9.029 16.679 1.00 26.54 524 LYS A C 1
ATOM 4088 O O . LYS A 1 527 ? 7.639 -8.992 15.711 1.00 26.32 524 LYS A O 1
ATOM 4094 N N . LEU A 1 528 ? 7.267 -8.933 17.951 1.00 23.41 525 LEU A N 1
ATOM 4095 C CA . LEU A 1 528 ? 8.698 -8.926 18.287 1.00 25.35 525 LEU A CA 1
ATOM 4096 C C . LEU A 1 528 ? 9.332 -10.264 17.913 1.00 25.70 525 LEU A C 1
ATOM 4097 O O . LEU A 1 528 ? 10.411 -10.293 17.289 1.00 28.28 525 LEU A O 1
ATOM 4102 N N . LEU A 1 529 ? 8.686 -11.386 18.283 1.00 25.18 526 LEU A N 1
ATOM 4103 C CA . LEU A 1 529 ? 9.278 -12.692 17.965 1.00 26.68 526 LEU A CA 1
ATOM 4104 C C . LEU A 1 529 ? 9.362 -12.870 16.443 1.00 29.18 526 LEU A C 1
ATOM 4105 O O . LEU A 1 529 ? 10.313 -13.484 15.951 1.00 28.57 526 LEU A O 1
ATOM 4110 N N . GLU A 1 530 ? 8.405 -12.306 15.692 1.00 24.74 527 GLU A N 1
ATOM 4111 C CA . GLU A 1 530 ? 8.446 -12.356 14.241 1.00 28.00 527 GLU A CA 1
ATOM 4112 C C . GLU A 1 530 ? 9.663 -11.575 13.728 1.00 30.28 527 GLU A C 1
ATOM 4113 O O . GLU A 1 530 ? 10.315 -12.033 12.777 1.00 32.18 527 GLU A O 1
ATOM 4119 N N . ALA A 1 531 ? 9.963 -10.407 14.317 1.00 29.67 528 ALA A N 1
ATOM 4120 C CA . ALA A 1 531 ? 11.113 -9.597 13.910 1.00 29.29 528 ALA A CA 1
ATOM 4121 C C . ALA A 1 531 ? 12.413 -10.369 14.132 1.00 31.32 528 ALA A C 1
ATOM 4122 O O . ALA A 1 531 ? 13.360 -10.210 13.360 1.00 38.15 528 ALA A O 1
ATOM 4124 N N . LEU A 1 532 ? 12.482 -11.153 15.215 1.00 26.46 529 LEU A N 1
ATOM 4125 C CA . LEU A 1 532 ? 13.673 -11.902 15.599 1.00 30.19 529 LEU A CA 1
ATOM 4126 C C . LEU A 1 532 ? 13.816 -13.230 14.867 1.00 33.49 529 LEU A C 1
ATOM 4127 O O . LEU A 1 532 ? 14.955 -13.604 14.585 1.00 40.58 529 LEU A O 1
ATOM 4132 N N . ALA A 1 533 ? 12.715 -13.972 14.639 1.00 31.54 530 ALA A N 1
ATOM 4133 C CA . ALA A 1 533 ? 12.757 -15.365 14.191 1.00 31.89 530 ALA A CA 1
ATOM 4134 C C . ALA A 1 533 ? 11.987 -15.642 12.896 1.00 33.02 530 ALA A C 1
ATOM 4135 O O . ALA A 1 533 ? 12.070 -16.763 12.380 1.00 34.87 530 ALA A O 1
ATOM 4137 N N . GLY A 1 534 ? 11.174 -14.690 12.423 1.00 29.71 531 GLY A N 1
ATOM 4138 C CA . GLY A 1 534 ? 10.362 -14.843 11.228 1.00 31.05 531 GLY A CA 1
ATOM 4139 C C . GLY A 1 534 ? 8.930 -15.310 11.527 1.00 29.19 531 GLY A C 1
ATOM 4140 O O . GLY A 1 534 ? 8.698 -16.005 12.507 1.00 31.22 531 GLY A O 1
ATOM 4141 N N . ARG A 1 535 ? 8.014 -15.041 10.587 1.00 32.93 532 ARG A N 1
ATOM 4142 C CA . ARG A 1 535 ? 6.587 -15.330 10.780 1.00 33.51 532 ARG A CA 1
ATOM 4143 C C . ARG A 1 535 ? 6.272 -16.834 10.833 1.00 34.67 532 ARG A C 1
ATOM 4144 O O . ARG A 1 535 ? 5.397 -17.252 11.592 1.00 32.20 532 ARG A O 1
ATOM 4152 N N . GLU A 1 536 ? 6.976 -17.678 10.045 1.00 33.69 533 GLU A N 1
ATOM 4153 C CA . GLU A 1 536 ? 6.665 -19.100 9.996 1.00 34.84 533 GLU A CA 1
ATOM 4154 C C . GLU A 1 536 ? 6.909 -19.756 11.358 1.00 31.98 533 GLU A C 1
ATOM 4155 O O . GLU A 1 536 ? 6.042 -20.481 11.853 1.00 33.04 533 GLU A O 1
ATOM 4161 N N . LYS A 1 537 ? 8.073 -19.480 11.976 1.00 29.88 534 LYS A N 1
ATOM 4162 C CA . LYS A 1 537 ? 8.417 -20.048 13.270 1.00 30.82 534 LYS A CA 1
ATOM 4163 C C . LYS A 1 537 ? 7.481 -19.484 14.352 1.00 27.79 534 LYS A C 1
ATOM 4164 O O . LYS A 1 537 ? 7.157 -20.196 15.300 1.00 29.55 534 LYS A O 1
ATOM 4170 N N . THR A 1 538 ? 7.108 -18.203 14.219 1.00 27.40 535 THR A N 1
ATOM 4171 C CA . THR A 1 538 ? 6.279 -17.578 15.265 1.00 28.33 535 THR A CA 1
ATOM 4172 C C . THR A 1 538 ? 4.892 -18.239 15.299 1.00 26.91 535 THR A C 1
ATOM 4173 O O . THR A 1 538 ? 4.393 -18.640 16.367 1.00 27.66 535 THR A O 1
ATOM 4177 N N . LEU A 1 539 ? 4.258 -18.331 14.127 1.00 29.38 536 LEU A N 1
ATOM 4178 C CA . LEU A 1 539 ? 2.952 -18.984 13.965 1.00 30.19 536 LEU A CA 1
ATOM 4179 C C . LEU A 1 539 ? 2.973 -20.456 14.388 1.00 30.62 536 LEU A C 1
ATOM 4180 O O . LEU A 1 539 ? 2.036 -20.952 15.018 1.00 31.01 536 LEU A O 1
ATOM 4185 N N . ALA A 1 540 ? 4.066 -21.170 14.052 1.00 29.73 537 ALA A N 1
ATOM 4186 C CA . ALA A 1 540 ? 4.218 -22.546 14.487 1.00 29.15 537 ALA A CA 1
ATOM 4187 C C . ALA A 1 540 ? 4.226 -22.662 16.011 1.00 28.52 537 ALA A C 1
ATOM 4188 O O . ALA A 1 540 ? 3.637 -23.590 16.565 1.00 31.84 537 ALA A O 1
ATOM 4190 N N . LEU A 1 541 ? 4.890 -21.736 16.714 1.00 28.86 538 LEU A N 1
ATOM 4191 C CA . LEU A 1 541 ? 4.928 -21.785 18.171 1.00 29.54 538 LEU A CA 1
ATOM 4192 C C . LEU A 1 541 ? 3.525 -21.539 18.752 1.00 28.28 538 LEU A C 1
ATOM 4193 O O . LEU A 1 541 ? 3.093 -22.241 19.668 1.00 27.97 538 LEU A O 1
ATOM 4198 N N . LEU A 1 542 ? 2.843 -20.521 18.232 1.00 27.27 539 LEU A N 1
ATOM 4199 C CA . LEU A 1 542 ? 1.524 -20.127 18.716 1.00 27.81 539 LEU A CA 1
ATOM 4200 C C . LEU A 1 542 ? 0.541 -21.294 18.602 1.00 30.10 539 LEU A C 1
ATOM 4201 O O . LEU A 1 542 ? -0.339 -21.462 19.445 1.00 32.55 539 LEU A O 1
ATOM 4206 N N . GLU A 1 543 ? 0.700 -22.132 17.557 1.00 30.14 540 GLU A N 1
ATOM 4207 C CA . GLU A 1 543 ? -0.290 -23.156 17.223 1.00 31.08 540 GLU A CA 1
ATOM 4208 C C . GLU A 1 543 ? 0.150 -24.564 17.629 1.00 30.54 540 GLU A C 1
ATOM 4209 O O . GLU A 1 543 ? -0.573 -25.533 17.384 1.00 29.12 540 GLU A O 1
ATOM 4215 N N . GLN A 1 544 ? 1.298 -24.661 18.304 1.00 32.01 541 GLN A N 1
ATOM 4216 C CA . GLN A 1 544 ? 1.844 -25.936 18.752 1.00 36.44 541 GLN A CA 1
ATOM 4217 C C . GLN A 1 544 ? 0.804 -26.732 19.544 1.00 36.14 541 GLN A C 1
ATOM 4218 O O . GLN A 1 544 ? 0.220 -26.242 20.500 1.00 33.91 541 GLN A O 1
ATOM 4224 N N . ASN A 1 545 ? 0.534 -27.968 19.110 1.00 36.23 542 ASN A N 1
ATOM 4225 C CA . ASN A 1 545 ? -0.333 -28.899 19.823 1.00 40.71 542 ASN A CA 1
ATOM 4226 C C . ASN A 1 545 ? -1.820 -28.489 19.863 1.00 40.52 542 ASN A C 1
ATOM 4227 O O . ASN A 1 545 ? -2.600 -29.135 20.557 1.00 45.19 542 ASN A O 1
ATOM 4232 N N . LEU A 1 546 ? -2.266 -27.506 19.066 1.00 37.54 543 LEU A N 1
ATOM 4233 C CA . LEU A 1 546 ? -3.703 -27.256 18.917 1.00 33.89 543 LEU A CA 1
ATOM 4234 C C . LEU A 1 546 ? -4.325 -28.433 18.163 1.00 34.42 543 LEU A C 1
ATOM 4235 O O . LEU A 1 546 ? -3.759 -28.868 17.172 1.00 34.08 543 LEU A O 1
ATOM 4240 N N . ARG A 1 547 ? -5.486 -28.915 18.619 1.00 36.64 544 ARG A N 1
ATOM 4241 C CA . ARG A 1 547 ? -6.225 -29.954 17.906 1.00 40.27 544 ARG A CA 1
ATOM 4242 C C . ARG A 1 547 ? -6.773 -29.424 16.576 1.00 43.97 544 ARG A C 1
ATOM 4243 O O . ARG A 1 547 ? -6.890 -30.190 15.609 1.00 43.98 544 ARG A O 1
ATOM 4251 N N . GLU A 1 548 ? -7.104 -28.120 16.522 1.00 42.13 545 GLU A N 1
ATOM 4252 C CA . GLU A 1 548 ? -7.585 -27.468 15.310 1.00 44.93 545 GLU A CA 1
ATOM 4253 C C . GLU A 1 548 ? -6.935 -26.091 15.180 1.00 40.91 545 GLU A C 1
ATOM 4254 O O . GLU A 1 548 ? -6.602 -25.468 16.187 1.00 32.69 545 GLU A O 1
ATOM 4260 N N . GLU A 1 549 ? -6.845 -25.622 13.935 1.00 38.34 546 GLU A N 1
ATOM 4261 C CA . GLU A 1 549 ? -6.246 -24.351 13.565 1.00 36.61 546 GLU A CA 1
ATOM 4262 C C . GLU A 1 549 ? -6.894 -23.216 14.364 1.00 33.02 546 GLU A C 1
ATOM 4263 O O . GLU A 1 549 ? -8.114 -23.226 14.542 1.00 30.35 546 GLU A O 1
ATOM 4269 N N . LEU A 1 550 ? -6.086 -22.238 14.790 1.00 28.65 547 LEU A N 1
ATOM 4270 C CA . LEU A 1 550 ? -6.661 -21.045 15.439 1.00 26.17 547 LEU A CA 1
A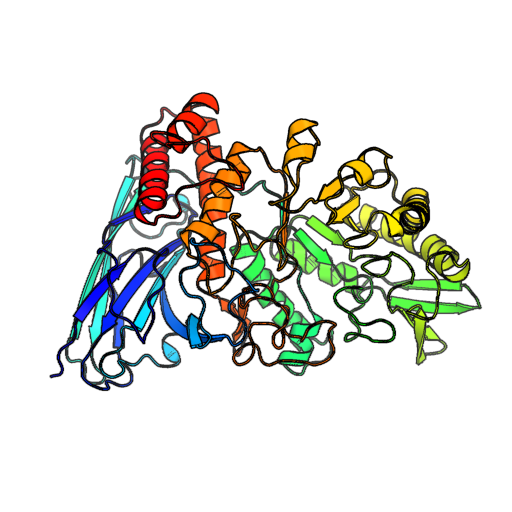TOM 4271 C C . LEU A 1 550 ? -7.457 -20.204 14.437 1.00 24.51 547 LEU A C 1
ATOM 4272 O O . LEU A 1 550 ? -6.945 -19.830 13.374 1.00 25.95 547 LEU A O 1
ATOM 4277 N N . THR A 1 551 ? -8.706 -19.809 14.824 1.00 22.68 548 THR A N 1
ATOM 4278 C CA . THR A 1 551 ? -9.509 -18.882 14.048 1.00 21.29 548 THR A CA 1
ATOM 4279 C C . THR A 1 551 ? -10.195 -17.915 15.031 1.00 19.37 548 THR A C 1
ATOM 4280 O O . THR A 1 551 ? -9.955 -18.040 16.230 1.00 21.96 548 THR A O 1
ATOM 4284 N N . PHE A 1 552 ? -10.963 -16.974 14.481 1.00 21.47 549 PHE A N 1
ATOM 4285 C CA . PHE A 1 552 ? -11.739 -16.057 15.342 1.00 20.88 549 PHE A CA 1
ATOM 4286 C C . PHE A 1 552 ? -12.800 -16.802 16.167 1.00 22.71 549 PHE A C 1
ATOM 4287 O O . PHE A 1 552 ? -13.201 -16.336 17.245 1.00 21.54 549 PHE A O 1
ATOM 4295 N N . LYS A 1 553 ? -13.257 -17.971 15.681 1.00 23.22 550 LYS A N 1
ATOM 4296 C CA . LYS A 1 553 ? -14.293 -18.760 16.334 1.00 24.08 550 LYS A CA 1
ATOM 4297 C C . LYS A 1 553 ? -13.771 -19.989 17.078 1.00 26.98 550 LYS A C 1
ATOM 4298 O O . LYS A 1 553 ? -14.526 -20.573 17.840 1.00 29.80 550 LYS A O 1
ATOM 4304 N N . SER A 1 554 ? -12.512 -20.409 16.847 1.00 26.36 551 SER A N 1
ATOM 4305 C CA . SER A 1 554 ? -11.979 -21.640 17.420 1.00 27.08 551 SER A CA 1
ATOM 4306 C C . SER A 1 554 ? -10.647 -21.395 18.136 1.00 25.57 551 SER A C 1
ATOM 4307 O O . SER A 1 554 ? -9.679 -20.944 17.512 1.00 26.81 551 SER A O 1
ATOM 4310 N N . PHE A 1 555 ? -10.603 -21.707 19.427 1.00 25.30 552 PHE A N 1
ATOM 4311 C CA . PHE A 1 555 ? -9.430 -21.496 20.272 1.00 23.91 552 PHE A CA 1
ATOM 4312 C C . PHE A 1 555 ? -9.622 -22.253 21.589 1.00 24.89 552 PHE A C 1
ATOM 4313 O O . PHE A 1 555 ? -10.783 -22.497 21.990 1.00 22.71 552 PHE A O 1
ATOM 4321 N N . PRO A 1 556 ? -8.546 -22.632 22.335 1.00 22.47 553 PRO A N 1
ATOM 4322 C CA . PRO A 1 556 ? -8.706 -23.204 23.679 1.00 22.88 553 PRO A CA 1
ATOM 4323 C C . PRO A 1 556 ? -9.129 -22.153 24.723 1.00 24.60 553 PRO A C 1
ATOM 4324 O O . PRO A 1 556 ? -8.382 -21.220 24.998 1.00 29.18 553 PRO A O 1
ATOM 4328 N N . ASP A 1 557 ? -10.329 -22.297 25.282 1.00 23.66 554 ASP A N 1
ATOM 4329 C CA . ASP A 1 557 ? -10.777 -21.376 26.332 1.00 21.64 554 ASP A CA 1
ATOM 4330 C C . ASP A 1 557 ? -10.330 -21.931 27.678 1.00 23.09 554 ASP A C 1
ATOM 4331 O O . ASP A 1 557 ? -11.071 -22.660 28.326 1.00 23.54 554 ASP A O 1
ATOM 4336 N N . ASP A 1 558 ? -9.075 -21.630 28.053 1.00 21.70 555 ASP A N 1
ATOM 4337 C CA . ASP A 1 558 ? -8.374 -22.371 29.072 1.00 22.87 555 ASP A CA 1
ATOM 4338 C C . ASP A 1 558 ? -7.216 -21.501 29.590 1.00 20.61 555 ASP A C 1
ATOM 4339 O O . ASP A 1 558 ? -6.382 -21.044 28.800 1.00 21.90 555 ASP A O 1
ATOM 4344 N N . ILE A 1 559 ? -7.180 -21.264 30.902 1.00 19.55 556 ILE A N 1
ATOM 4345 C CA . ILE A 1 559 ? -6.169 -20.441 31.562 1.00 19.32 556 ILE A CA 1
ATOM 4346 C C . ILE A 1 559 ? -4.750 -20.988 31.311 1.00 20.49 556 ILE A C 1
ATOM 4347 O O . ILE A 1 559 ? -3.871 -20.248 30.842 1.00 21.14 556 ILE A O 1
ATOM 4352 N N . GLU A 1 560 ? -4.545 -22.282 31.601 1.00 21.99 557 GLU A N 1
ATOM 4353 C CA . GLU A 1 560 ? -3.234 -22.946 31.436 1.00 24.76 557 GLU A CA 1
ATOM 4354 C C . GLU A 1 560 ? -2.702 -22.832 29.998 1.00 20.93 557 GLU A C 1
ATOM 4355 O O . GLU A 1 560 ? -1.493 -22.538 29.808 1.00 23.45 557 GLU A O 1
ATOM 4361 N N . TRP A 1 561 ? -3.562 -23.046 28.977 1.00 21.14 558 TRP A N 1
ATOM 4362 C CA . TRP A 1 561 ? -3.184 -22.881 27.572 1.00 20.74 558 TRP A CA 1
ATOM 4363 C C . TRP A 1 561 ? -2.630 -21.484 27.276 1.00 21.46 558 TRP A C 1
ATOM 4364 O O . TRP A 1 561 ? -1.539 -21.300 26.743 1.00 21.32 558 TRP A O 1
ATOM 4375 N N . LEU A 1 562 ? -3.356 -20.436 27.680 1.00 19.71 559 LEU A N 1
ATOM 4376 C CA . LEU A 1 562 ? -2.949 -19.102 27.313 1.00 21.09 559 LEU A CA 1
ATOM 4377 C C . LEU A 1 562 ? -1.678 -18.712 28.066 1.00 20.60 559 LEU A C 1
ATOM 4378 O O . LEU A 1 562 ? -0.795 -18.105 27.444 1.00 23.63 559 LEU A O 1
ATOM 4383 N N . LEU A 1 563 ? -1.603 -18.984 29.382 1.00 22.07 560 LEU A N 1
ATOM 4384 C CA . LEU A 1 563 ? -0.413 -18.608 30.158 1.00 22.48 560 LEU A CA 1
ATOM 4385 C C . LEU A 1 563 ? 0.824 -19.340 29.623 1.00 21.94 560 LEU A C 1
ATOM 4386 O O . LEU A 1 563 ? 1.872 -18.727 29.482 1.00 22.61 560 LEU A O 1
ATOM 4391 N N . SER A 1 564 ? 0.682 -20.632 29.350 1.00 24.47 561 SER A N 1
ATOM 4392 C CA . SER A 1 564 ? 1.831 -21.429 28.928 1.00 26.44 561 SER A CA 1
ATOM 4393 C C . SER A 1 564 ? 2.268 -20.997 27.526 1.00 25.92 561 SER A C 1
ATOM 4394 O O . SER A 1 564 ? 3.480 -20.995 27.241 1.00 26.09 561 SER A O 1
ATOM 4397 N N . THR A 1 565 ? 1.318 -20.658 26.641 1.00 22.11 562 THR A N 1
ATOM 4398 C CA . THR A 1 565 ? 1.658 -20.138 25.309 1.00 21.75 562 THR A CA 1
ATOM 4399 C C . THR A 1 565 ? 2.448 -18.815 25.394 1.00 23.29 562 THR A C 1
ATOM 4400 O O . THR A 1 565 ? 3.462 -18.602 24.709 1.00 22.71 562 THR A O 1
ATOM 4404 N N . ARG A 1 566 ? 1.978 -17.852 26.193 1.00 22.36 563 ARG A N 1
ATOM 4405 C CA . ARG A 1 566 ? 2.720 -16.598 26.328 1.00 20.80 563 ARG A CA 1
ATOM 4406 C C . ARG A 1 566 ? 4.116 -16.813 26.955 1.00 21.98 563 ARG A C 1
ATOM 4407 O O . ARG A 1 566 ? 5.084 -16.133 26.562 1.00 23.39 563 ARG A O 1
ATOM 4415 N N . GLU A 1 567 ? 4.228 -17.752 27.905 1.00 21.48 564 GLU A N 1
ATOM 4416 C CA . GLU A 1 567 ? 5.492 -18.069 28.563 1.00 24.36 564 GLU A CA 1
ATOM 4417 C C . GLU A 1 567 ? 6.450 -18.633 27.493 1.00 22.87 564 GLU A C 1
ATOM 4418 O O . GLU A 1 567 ? 7.629 -18.242 27.483 1.00 25.64 564 GLU A O 1
ATOM 4424 N N . LYS A 1 568 ? 5.933 -19.450 26.555 1.00 22.37 565 LYS A N 1
ATOM 4425 C CA . LYS A 1 568 ? 6.762 -19.991 25.470 1.00 25.00 565 LYS A CA 1
ATOM 4426 C C . LYS A 1 568 ? 7.283 -18.904 24.532 1.00 25.02 565 LYS A C 1
ATOM 4427 O O . LYS A 1 568 ? 8.464 -18.948 24.101 1.00 24.91 565 LYS A O 1
ATOM 4433 N N . ILE A 1 569 ? 6.405 -17.940 24.172 1.00 22.45 566 ILE A N 1
ATOM 4434 C CA . ILE A 1 569 ? 6.766 -16.804 23.337 1.00 22.87 566 ILE A CA 1
ATOM 4435 C C . ILE A 1 569 ? 7.880 -16.014 24.035 1.00 23.68 566 ILE A C 1
ATOM 4436 O O . ILE A 1 569 ? 8.852 -15.612 23.381 1.00 23.62 566 ILE A O 1
ATOM 4441 N N . ASN A 1 570 ? 7.716 -15.751 25.349 1.00 21.53 567 ASN A N 1
ATOM 4442 C CA . ASN A 1 570 ? 8.684 -14.966 26.111 1.00 21.90 567 ASN A CA 1
ATOM 4443 C C . ASN A 1 570 ? 10.045 -15.687 26.140 1.00 24.45 567 ASN A C 1
ATOM 4444 O O . ASN A 1 570 ? 11.076 -15.013 26.054 1.00 25.18 567 ASN A O 1
ATOM 4449 N N . ARG A 1 571 ? 10.034 -17.028 26.254 1.00 23.79 568 ARG A N 1
ATOM 4450 C CA . ARG A 1 571 ? 11.280 -17.804 26.357 1.00 25.88 568 ARG A CA 1
ATOM 4451 C C . ARG A 1 571 ? 12.003 -17.772 25.001 1.00 27.15 568 ARG A C 1
ATOM 4452 O O . ARG A 1 571 ? 13.241 -17.620 24.956 1.00 26.64 568 ARG A O 1
ATOM 4460 N N . ALA A 1 572 ? 11.245 -17.913 23.905 1.00 26.63 569 ALA A N 1
ATOM 4461 C CA . ALA A 1 572 ? 11.792 -17.816 22.559 1.00 24.92 569 ALA A CA 1
ATOM 4462 C C . ALA A 1 572 ? 12.414 -16.443 22.296 1.00 25.31 569 ALA A C 1
ATOM 4463 O O . ALA A 1 572 ? 13.490 -16.377 21.690 1.00 26.80 569 ALA A O 1
ATOM 4465 N N . ILE A 1 573 ? 11.790 -15.330 22.762 1.00 23.03 570 ILE A N 1
ATOM 4466 C CA . ILE A 1 573 ? 12.390 -13.991 22.631 1.00 24.12 570 ILE A CA 1
ATOM 4467 C C . ILE A 1 573 ? 13.710 -13.908 23.427 1.00 23.49 570 ILE A C 1
ATOM 4468 O O . ILE A 1 573 ? 14.723 -13.378 22.933 1.00 24.26 570 ILE A O 1
ATOM 4473 N N . LYS A 1 574 ? 13.703 -14.440 24.662 1.00 23.41 571 LYS A N 1
ATOM 4474 C CA . LYS A 1 574 ? 14.860 -14.389 25.547 1.00 23.87 571 LYS A CA 1
ATOM 4475 C C . LYS A 1 574 ? 16.042 -15.131 24.906 1.00 25.58 571 LYS A C 1
ATOM 4476 O O . LYS A 1 574 ? 17.186 -14.719 25.094 1.00 29.94 571 LYS A O 1
ATOM 4482 N N . ASP A 1 575 ? 15.754 -16.194 24.167 1.00 25.33 572 ASP A N 1
ATOM 4483 C CA . ASP A 1 575 ? 16.815 -17.099 23.692 1.00 29.54 572 ASP A CA 1
ATOM 4484 C C . ASP A 1 575 ? 17.284 -16.769 22.276 1.0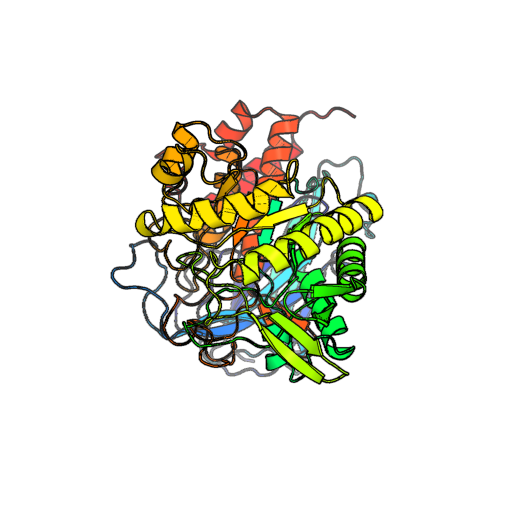0 31.24 572 ASP A C 1
ATOM 4485 O O . ASP A 1 575 ? 18.289 -17.345 21.825 1.00 30.10 572 ASP A O 1
ATOM 4490 N N . ALA A 1 576 ? 16.597 -15.848 21.582 1.00 25.86 573 ALA A N 1
ATOM 4491 C CA . ALA A 1 576 ? 16.829 -15.549 20.172 1.00 26.52 573 ALA A CA 1
ATOM 4492 C C . ALA A 1 576 ? 18.166 -14.836 19.970 1.00 27.32 573 ALA A C 1
ATOM 4493 O O . ALA A 1 576 ? 18.625 -14.050 20.806 1.00 28.89 573 ALA A O 1
ATOM 4495 N N . TYR A 1 577 ? 18.759 -15.068 18.791 1.00 26.00 574 TYR A N 1
ATOM 4496 C CA . TYR A 1 577 ? 19.995 -14.391 18.429 1.00 24.70 574 TYR A CA 1
ATOM 4497 C C . TYR A 1 577 ? 19.671 -12.985 17.934 1.00 31.26 574 TYR A C 1
ATOM 4498 O O . TYR A 1 577 ? 18.883 -12.822 17.016 1.00 37.52 574 TYR A O 1
ATOM 4507 N N . ARG A 1 578 ? 20.321 -11.976 18.501 1.00 36.73 575 ARG A N 1
ATOM 4508 C CA . ARG A 1 578 ? 19.947 -10.610 18.171 1.00 45.94 575 ARG A CA 1
ATOM 4509 C C . ARG A 1 578 ? 21.105 -9.892 17.489 1.00 40.89 575 ARG A C 1
ATOM 4510 O O . ARG A 1 578 ? 22.265 -10.251 17.660 1.00 34.65 575 ARG A O 1
ATOM 4518 N N . ALA A 1 579 ? 20.729 -8.959 16.610 1.00 43.78 576 ALA A N 1
ATOM 4519 C CA . ALA A 1 579 ? 21.656 -8.022 16.013 1.00 42.02 576 ALA A CA 1
ATOM 4520 C C . ALA A 1 579 ? 21.677 -6.795 16.917 1.00 46.96 576 ALA A C 1
ATOM 4521 O O . ALA A 1 579 ? 20.737 -6.579 17.677 1.00 46.44 576 ALA A O 1
ATOM 4523 N N . ASP A 1 580 ? 22.746 -5.997 16.840 1.00 52.71 577 ASP A N 1
ATOM 4524 C CA . ASP A 1 580 ? 22.845 -4.789 17.649 1.00 59.63 577 ASP A CA 1
ATOM 4525 C C . ASP A 1 580 ? 22.055 -3.655 16.984 1.00 61.28 577 ASP A C 1
ATOM 4526 O O . ASP A 1 580 ? 22.364 -3.371 15.810 1.00 64.92 577 ASP A O 1
#

Foldseek 3Di:
DWAKDKAKFALQDWFFFVDDDPDHGDFEAEDEAQDKGKIKMKMATQDKFWFKDKDKDWLLVVQKFKWWFDWFWFCQQDDPPFDPQFQDGHTDITGWFTHHCVVIDIHDRSTITMMMMIGRGHAPVVRDDDDDLPDQKDKMKMKMFIDGPVRHGHDIGIHIYIYGNDHLDDDQFAEEAEDDLLLVCVVLVHDAPDPLSVLQVLQLVLVCVSLPHQEYEDAQWQAQPLADQVGDGPTDHQKAWAAPDQLDIDIDRPSVVVVVVSSVVSRRQAYEYGAQAHAQASFFGPFDWYDYPNDIDTDTDSVHTSLDVSVLSVCVVPQQVVVVVCVVVVCLVRYEYEHYEEYDPVRLVSLQSSQVSCCVRQPSHHYEYEYQPVVSPVVPSHDHYAYAQVRCVVVLVVVPPPYHYEHALVPRAQFADQFSRHTLLSPLCVLVQCQVSVHRYYYAHAAPQQAARNNPDGHQCSHYQQSNNPGNGGRRHQWHDDPSHTIGISSSVSNSNSSSLNSLLVLLCVQPNDVVSLCLLCPPPPDHDHRRDDDSDPCSVSVSSSSSSVSSSPTDDDD